Protein AF-0000000077413923 (afdb_homodimer)

pLDDT: mean 96.4, std 6.57, range [56.44, 99.0]

Foldseek 3Di:
DFDQLAAAEEEEEPCLDFLNVLLLVLSVVRHHQAYEYEYQPPVSQVVSQVVCCVVRHPLRYHYDHADLLDLVRLLVSLVVRCVSSVAHAEYELDFADQALQPLVSRLSNLAVSLVSSVVVCLCGAFVLNVHDEHEYEYEAAVLLVDAAQLRRSSSVSSVNRLVVQLVCLDPVNCVGGVYFGEYEHEAAEPPPCLVCQVRRGHPPDPCSSVSSSVVSVVFAYDYSNQSSVLVSCCNRPNHGSWYWYGGNSDHIGTDDDDDPVVPDDD/DFDQLAAAEEEEEPCLDFLNVLLLVLSVVRHHQAYEYEYQPPVSQVVSQVVCCVVRHPLRYHYDHADLLDLVRLLVSLVVRCVSSVAHAEYELDFADQALQPLVSRLSNLPVSLVSSVVVCLCGAFVLNVHDEHEYEYEAAVLLVDAAQLRRSSSVSSVNRLVVQLVCLDPVNCVGGVYFGEYEHEAAEPPPCLVCQVRRGHPPDPCSSVSSNVVSVVFAYDYSNQSSVLVSCCNRPNHGSWYWYGGNSDHIGTDDDDDPVVPDDD

Nearest PDB structures (foldseek):
  2gdz-assembly1_A-2  TM=9.216E-01  e=1.719E-27  Homo sapiens
  8cwl-assembly1_B  TM=9.380E-01  e=2.566E-26  Homo sapiens
  5ilo-assembly1_A  TM=9.110E-01  e=1.525E-24  Drosophila melanogaster
  8fd8-assembly1_A  TM=9.334E-01  e=1.130E-21  Homo sapiens
  8fd8-assembly1_B  TM=9.402E-01  e=1.177E-20  Homo sapiens

InterPro domains:
  IPR002347 Short-chain dehydrogenase/reductase SDR [PF00106] (8-198)
  IPR002347 Short-chain dehydrogenase/reductase SDR [PR00080] (86-97)
  IPR002347 Short-chain dehydrogenase/reductase SDR [PR00080] (134-142)
  IPR002347 Short-chain dehydrogenase/reductase SDR [PR00080] (154-173)
  IPR002347 Short-chain dehydrogenase/reductase SDR [PR00081] (9-26)
  IPR002347 Short-chain dehydrogenase/reductase SDR [PR00081] (86-97)
  IPR002347 Short-chain dehydrogenase/reductase SDR [PR00081] (128-144)
  IPR002347 Short-chain dehydrogenase/reductase SDR [PR00081] (154-173)
  IPR002347 Short-chain dehydrogenase/reductase SDR [PR00081] (177-194)
  IPR036291 NAD(P)-binding domain superfamily [SSF51735] (4-252)

Structure (mmCIF, N/CA/C/O backbone):
data_AF-0000000077413923-model_v1
#
loop_
_entity.id
_entity.type
_entity.pdbx_description
1 polymer 'Alcohol dehydrogenase'
#
loop_
_atom_site.group_PDB
_atom_site.id
_atom_site.type_symbol
_atom_site.label_atom_id
_atom_site.label_alt_id
_atom_site.label_comp_id
_atom_site.label_asym_id
_atom_site.label_entity_id
_atom_site.label_seq_id
_atom_site.pdbx_PDB_ins_code
_atom_site.Cartn_x
_atom_site.Cartn_y
_atom_site.Cartn_z
_atom_site.occupancy
_atom_site.B_iso_or_equiv
_atom_site.auth_seq_id
_atom_site.auth_comp_id
_atom_site.auth_asym_id
_atom_site.auth_atom_id
_atom_site.pdbx_PDB_model_num
ATOM 1 N N . MET A 1 1 ? 9.469 15.805 20.922 1 56.44 1 MET A N 1
ATOM 2 C CA . MET A 1 1 ? 9.133 17.219 21.078 1 56.44 1 MET A CA 1
ATOM 3 C C . MET A 1 1 ? 7.625 17.438 20.938 1 56.44 1 MET A C 1
ATOM 5 O O . MET A 1 1 ? 6.965 16.75 20.156 1 56.44 1 MET A O 1
ATOM 9 N N . VAL A 1 2 ? 7.105 18.219 21.891 1 77.25 2 VAL A N 1
ATOM 10 C CA . VAL A 1 2 ? 5.684 18.547 21.938 1 77.25 2 VAL A CA 1
ATOM 11 C C . VAL A 1 2 ? 5.367 19.609 20.875 1 77.25 2 VAL A C 1
ATOM 13 O O . VAL A 1 2 ? 6.016 20.656 20.828 1 77.25 2 VAL A O 1
ATOM 16 N N . PHE A 1 3 ? 4.504 19.25 19.828 1 94.75 3 PHE A N 1
ATOM 17 C CA . PHE A 1 3 ? 4.09 20.219 18.844 1 94.75 3 PHE A CA 1
ATOM 18 C C . PHE A 1 3 ? 3.17 21.266 19.453 1 94.75 3 PHE A C 1
ATOM 20 O O . PHE A 1 3 ? 2.152 20.938 20.062 1 94.75 3 PHE A O 1
ATOM 27 N N . GLU A 1 4 ? 3.549 22.5 19.391 1 96.44 4 GLU A N 1
ATOM 28 C CA . GLU A 1 4 ? 2.705 23.609 19.844 1 96.44 4 GLU A CA 1
ATOM 29 C C . GLU A 1 4 ? 1.852 24.141 18.688 1 96.44 4 GLU A C 1
ATOM 31 O O . GLU A 1 4 ? 2.381 24.641 17.703 1 96.44 4 GLU A O 1
ATOM 36 N N . ILE A 1 5 ? 0.573 24.172 18.875 1 98.44 5 ILE A N 1
ATOM 37 C CA . ILE A 1 5 ? -0.364 24.5 17.812 1 98.44 5 ILE A CA 1
ATOM 38 C C . ILE A 1 5 ? -0.447 26.016 17.641 1 98.44 5 ILE A C 1
ATOM 40 O O . ILE A 1 5 ? -0.5 26.531 16.531 1 98.44 5 ILE A O 1
ATOM 44 N N . ARG A 1 6 ? -0.45 26.781 18.781 1 98.06 6 ARG A N 1
ATOM 45 C CA . ARG A 1 6 ? -0.645 28.234 18.75 1 98.06 6 ARG A CA 1
ATOM 46 C C . ARG A 1 6 ? 0.399 28.906 17.875 1 98.06 6 ARG A C 1
ATOM 48 O O . ARG A 1 6 ? 1.6 28.688 18.047 1 98.06 6 ARG A O 1
ATOM 55 N N . GLY A 1 7 ? -0.115 29.609 16.953 1 97.75 7 GLY A N 1
ATOM 56 C CA . GLY A 1 7 ? 0.755 30.406 16.094 1 97.75 7 GLY A CA 1
ATOM 57 C C . GLY A 1 7 ? 1.34 29.625 14.938 1 97.75 7 GLY A C 1
ATOM 58 O O . GLY A 1 7 ? 2.109 30.172 14.141 1 97.75 7 GLY A O 1
ATOM 59 N N . LYS A 1 8 ? 0.995 28.375 14.758 1 98.5 8 LYS A N 1
ATOM 60 C CA . LYS A 1 8 ? 1.554 27.531 13.711 1 98.5 8 LYS A CA 1
ATOM 61 C C . LYS A 1 8 ? 0.696 27.578 12.453 1 98.5 8 LYS A C 1
ATOM 63 O O . LYS A 1 8 ? -0.423 28.094 12.477 1 98.5 8 LYS A O 1
ATOM 68 N N . HIS A 1 9 ? 1.224 27.109 11.352 1 98.75 9 HIS A N 1
ATOM 69 C CA . HIS A 1 9 ? 0.588 27.125 10.039 1 98.75 9 HIS A CA 1
ATOM 70 C C . HIS A 1 9 ? 0.457 25.719 9.469 1 98.75 9 HIS A C 1
ATOM 72 O O . HIS A 1 9 ? 1.39 24.906 9.562 1 98.75 9 HIS A O 1
ATOM 78 N N . ALA A 1 10 ? -0.719 25.469 8.875 1 98.94 10 ALA A N 1
ATOM 79 C CA . ALA A 1 10 ? -0.982 24.094 8.43 1 98.94 10 ALA A CA 1
ATOM 80 C C . ALA A 1 10 ? -1.443 24.078 6.977 1 98.94 10 ALA A C 1
ATOM 82 O O . ALA A 1 10 ? -1.935 25.078 6.457 1 98.94 10 ALA A O 1
ATOM 83 N N . LEU A 1 11 ? -1.191 22.984 6.332 1 98.94 11 LEU A N 1
ATOM 84 C CA . LEU A 1 11 ? -1.793 22.609 5.059 1 98.94 11 LEU A CA 1
ATOM 85 C C . LEU A 1 11 ? -2.508 21.266 5.184 1 98.94 11 LEU A C 1
ATOM 87 O O . LEU A 1 11 ? -1.931 20.281 5.668 1 98.94 11 LEU A O 1
ATOM 91 N N . ILE A 1 12 ? -3.77 21.219 4.816 1 98.94 12 ILE A N 1
ATOM 92 C CA . ILE A 1 12 ? -4.566 20 4.891 1 98.94 12 ILE A CA 1
ATOM 93 C C . ILE A 1 12 ? -5.148 19.672 3.52 1 98.94 12 ILE A C 1
ATOM 95 O O . ILE A 1 12 ? -5.863 20.5 2.936 1 98.94 12 ILE A O 1
ATOM 99 N N . THR A 1 13 ? -4.832 18.516 3.006 1 98.94 13 THR A N 1
ATOM 100 C CA . THR A 1 13 ? -5.477 18.062 1.779 1 98.94 13 THR A CA 1
ATOM 101 C C . THR A 1 13 ? -6.82 17.406 2.086 1 98.94 13 THR A C 1
ATOM 103 O O . THR A 1 13 ? -6.992 16.797 3.148 1 98.94 13 THR A O 1
ATOM 106 N N . GLY A 1 14 ? -7.742 17.484 1.108 1 98.56 14 GLY A N 1
ATOM 107 C CA . GLY A 1 14 ? -9.07 16.938 1.332 1 98.56 14 GLY A CA 1
ATOM 108 C C . GLY A 1 14 ? -9.82 17.625 2.461 1 98.56 14 GLY A C 1
ATOM 109 O O . GLY A 1 14 ? -10.484 16.969 3.264 1 98.56 14 GLY A O 1
ATOM 110 N N . ALA A 1 15 ? -9.758 18.938 2.551 1 98.44 15 ALA A N 1
ATOM 111 C CA . ALA A 1 15 ? -10.211 19.609 3.764 1 98.44 15 ALA A CA 1
ATOM 112 C C . ALA A 1 15 ? -11.461 20.438 3.494 1 98.44 15 ALA A C 1
ATOM 114 O O . ALA A 1 15 ? -11.805 21.328 4.281 1 98.44 15 ALA A O 1
ATOM 115 N N . ALA A 1 16 ? -12.125 20.219 2.338 1 97.88 16 ALA A N 1
ATOM 116 C CA . ALA A 1 16 ? -13.336 20.969 2.021 1 97.88 16 ALA A CA 1
ATOM 117 C C . ALA A 1 16 ? -14.523 20.453 2.83 1 97.88 16 ALA A C 1
ATOM 119 O O . ALA A 1 16 ? -15.531 21.156 2.979 1 97.88 16 ALA A O 1
ATOM 120 N N . ALA A 1 17 ? -14.453 19.234 3.309 1 94.44 17 ALA A N 1
ATOM 121 C CA . ALA A 1 17 ? -15.547 18.625 4.062 1 94.44 17 ALA A CA 1
ATOM 122 C C . ALA A 1 17 ? -15.023 17.5 4.961 1 94.44 17 ALA A C 1
ATOM 124 O O . ALA A 1 17 ? -13.82 17.281 5.059 1 94.44 17 ALA A O 1
ATOM 125 N N . GLY A 1 18 ? -15.93 16.922 5.695 1 95 18 GLY A N 1
ATOM 126 C CA . GLY A 1 18 ? -15.648 15.695 6.418 1 95 18 GLY A CA 1
ATOM 127 C C . GLY A 1 18 ? -14.578 15.859 7.48 1 95 18 GLY A C 1
ATOM 128 O O . GLY A 1 18 ? -14.547 16.875 8.188 1 95 18 GLY A O 1
ATOM 129 N N . ILE A 1 19 ? -13.781 14.828 7.609 1 97.69 19 ILE A N 1
ATOM 130 C CA . ILE A 1 19 ? -12.75 14.773 8.641 1 97.69 19 ILE A CA 1
ATOM 131 C C . ILE A 1 19 ? -11.734 15.898 8.414 1 97.69 19 ILE A C 1
ATOM 133 O O . ILE A 1 19 ? -11.289 16.531 9.375 1 97.69 19 ILE A O 1
ATOM 137 N N . GLY A 1 20 ? -11.406 16.203 7.133 1 98.25 20 GLY A N 1
ATOM 138 C CA . GLY A 1 20 ? -10.445 17.25 6.816 1 98.25 20 GLY A CA 1
ATOM 139 C C . GLY A 1 20 ? -10.883 18.625 7.297 1 98.25 20 GLY A C 1
ATOM 140 O O . GLY A 1 20 ? -10.086 19.359 7.891 1 98.25 20 GLY A O 1
ATOM 141 N N . LEU A 1 21 ? -12.094 18.906 7.016 1 98.44 21 LEU A N 1
ATOM 142 C CA . LEU A 1 21 ? -12.609 20.188 7.488 1 98.44 21 LEU A CA 1
ATOM 143 C C . LEU A 1 21 ? -12.664 20.234 9.008 1 98.44 21 LEU A C 1
ATOM 145 O O . LEU A 1 21 ? -12.344 21.25 9.62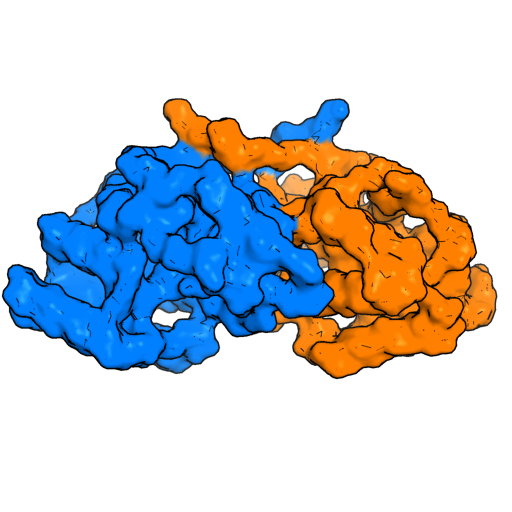5 1 98.44 21 LEU A O 1
ATOM 149 N N . ALA A 1 22 ? -13.039 19.141 9.625 1 98.56 22 ALA A N 1
ATOM 150 C CA . ALA A 1 22 ? -13.078 19.062 11.078 1 98.56 22 ALA A CA 1
ATOM 151 C C . ALA A 1 22 ? -11.688 19.281 11.68 1 98.56 22 ALA A C 1
ATOM 153 O O . ALA A 1 22 ? -11.555 19.891 12.742 1 98.56 22 ALA A O 1
ATOM 154 N N . TYR A 1 23 ? -10.617 18.766 10.984 1 98.88 23 TYR A N 1
ATOM 155 C CA . TYR A 1 23 ? -9.25 19.031 11.422 1 98.88 23 TYR A CA 1
ATOM 156 C C . TYR A 1 23 ? -8.961 20.516 11.43 1 98.88 23 TYR A C 1
ATOM 158 O O . TYR A 1 23 ? -8.438 21.047 12.414 1 98.88 23 TYR A O 1
ATOM 166 N N . ALA A 1 24 ? -9.328 21.188 10.352 1 98.88 24 ALA A N 1
ATOM 167 C CA . ALA A 1 24 ? -9.07 22.625 10.25 1 98.88 24 ALA A CA 1
ATOM 168 C C . ALA A 1 24 ? -9.758 23.391 11.367 1 98.88 24 ALA A C 1
ATOM 170 O O . ALA A 1 24 ? -9.141 24.219 12.031 1 98.88 24 ALA A O 1
ATOM 171 N N . VAL A 1 25 ? -10.992 23.062 11.602 1 98.81 25 VAL A N 1
ATOM 172 C CA . VAL A 1 25 ? -11.781 23.734 12.625 1 98.81 25 VAL A CA 1
ATOM 173 C C . VAL A 1 25 ? -11.156 23.516 13.992 1 98.81 25 VAL A C 1
ATOM 175 O O . VAL A 1 25 ? -10.945 24.469 14.75 1 98.81 25 VAL A O 1
ATOM 178 N N . GLU A 1 26 ? -10.836 22.25 14.297 1 98.81 26 GLU A N 1
ATOM 179 C CA . GLU A 1 26 ? -10.312 21.922 15.617 1 98.81 26 GLU A CA 1
ATOM 180 C C . GLU A 1 26 ? -8.953 22.578 15.859 1 98.81 26 GLU A C 1
ATOM 182 O O . GLU A 1 26 ? -8.664 23.031 16.969 1 98.81 26 GLU A O 1
ATOM 187 N N . LEU A 1 27 ? -8.125 22.594 14.82 1 98.88 27 LEU A N 1
ATOM 188 C CA . LEU A 1 27 ? -6.824 23.25 14.93 1 98.88 27 LEU A CA 1
ATOM 189 C C . LEU A 1 27 ? -6.984 24.75 15.18 1 98.88 27 LEU A C 1
ATOM 191 O O . LEU A 1 27 ? -6.262 25.312 16 1 98.88 27 LEU A O 1
ATOM 195 N N . MET A 1 28 ? -7.898 25.422 14.531 1 98.56 28 MET A N 1
ATOM 196 C CA . MET A 1 28 ? -8.141 26.844 14.727 1 98.56 28 MET A CA 1
ATOM 197 C C . MET A 1 28 ? -8.641 27.125 16.141 1 98.56 28 MET A C 1
ATOM 199 O O . MET A 1 28 ? -8.219 28.094 16.766 1 98.56 28 MET A O 1
ATOM 203 N N . LYS A 1 29 ? -9.492 26.234 16.609 1 98.38 29 LYS A N 1
ATOM 204 C CA . LYS A 1 29 ? -9.969 26.344 17.984 1 98.38 29 LYS A CA 1
ATOM 205 C C . LYS A 1 29 ? -8.805 26.328 18.969 1 98.38 29 LYS A C 1
ATOM 207 O O . LYS A 1 29 ? -8.891 26.922 20.047 1 98.38 29 LYS A O 1
ATOM 212 N N . ASN A 1 30 ? -7.77 25.656 18.594 1 98.19 30 ASN A N 1
ATOM 213 C CA . ASN A 1 30 ? -6.629 25.469 19.484 1 98.19 30 ASN A CA 1
ATOM 214 C C . ASN A 1 30 ? -5.508 26.469 19.172 1 98.19 30 ASN A C 1
ATOM 216 O O . ASN A 1 30 ? -4.367 26.266 19.594 1 98.19 30 ASN A O 1
ATOM 220 N N . GLY A 1 31 ? -5.766 27.469 18.344 1 98.06 31 GLY A N 1
ATOM 221 C CA . GLY A 1 31 ? -4.859 28.594 18.234 1 98.06 31 GLY A CA 1
ATOM 222 C C . GLY A 1 31 ? -4.023 28.562 16.953 1 98.06 31 GLY A C 1
ATOM 223 O O . GLY A 1 31 ? -3.057 29.312 16.828 1 98.06 31 GLY A O 1
ATOM 224 N N . LEU A 1 32 ? -4.305 27.672 16 1 98.69 32 LEU A N 1
ATOM 225 C CA . LEU A 1 32 ? -3.602 27.688 14.719 1 98.69 32 LEU A CA 1
ATOM 226 C C . LEU A 1 32 ? -3.631 29.078 14.102 1 98.69 32 LEU A C 1
ATOM 228 O O . LEU A 1 32 ? -4.664 29.75 14.125 1 98.69 32 LEU A O 1
ATOM 232 N N . ALA A 1 33 ? -2.508 29.5 13.578 1 98.56 33 ALA A N 1
ATOM 233 C CA . ALA A 1 33 ? -2.404 30.844 13.023 1 98.56 33 ALA A CA 1
ATOM 234 C C . ALA A 1 33 ? -3.121 30.938 11.672 1 98.56 33 ALA A C 1
ATOM 236 O O . ALA A 1 33 ? -3.803 31.938 11.398 1 98.56 33 ALA A O 1
ATOM 237 N N . ALA A 1 34 ? -2.893 29.891 10.852 1 98.69 34 ALA A N 1
ATOM 238 C CA . ALA A 1 34 ? -3.529 29.891 9.539 1 98.69 34 ALA A CA 1
ATOM 239 C C . ALA A 1 34 ? -3.477 28.5 8.906 1 98.69 34 ALA A C 1
ATOM 241 O O . ALA A 1 34 ? -2.668 27.656 9.305 1 98.69 34 ALA A O 1
ATOM 242 N N . VAL A 1 35 ? -4.359 28.328 7.914 1 98.88 35 VAL A N 1
ATOM 243 C CA . VAL A 1 35 ? -4.441 27.016 7.285 1 98.88 35 VAL A CA 1
ATOM 244 C C . VAL A 1 35 ? -4.734 27.172 5.793 1 98.88 35 VAL A C 1
ATOM 246 O O . VAL A 1 35 ? -5.504 28.047 5.395 1 98.88 35 VAL A O 1
ATOM 249 N N . VAL A 1 36 ? -4.031 26.375 4.973 1 98.94 36 VAL A N 1
ATOM 250 C CA . VAL A 1 36 ? -4.398 26.188 3.574 1 98.94 36 VAL A CA 1
ATOM 251 C C . VAL A 1 36 ? -5.277 24.953 3.428 1 98.94 36 VAL A C 1
ATOM 253 O O . VAL A 1 36 ? -4.879 23.859 3.82 1 98.94 36 VAL A O 1
ATOM 256 N N . ILE A 1 37 ? -6.465 25.188 2.891 1 98.81 37 ILE A N 1
ATOM 257 C CA . ILE A 1 37 ? -7.41 24.141 2.525 1 98.81 37 ILE A CA 1
ATOM 258 C C . ILE A 1 37 ? -7.191 23.734 1.071 1 98.81 37 ILE A C 1
ATOM 260 O O . ILE A 1 37 ? -7.52 24.484 0.152 1 98.81 37 ILE A O 1
ATOM 264 N N . ALA A 1 38 ? -6.621 22.547 0.847 1 98.94 38 ALA A N 1
ATOM 265 C CA . ALA A 1 38 ? -6.398 22.016 -0.493 1 98.94 38 ALA A CA 1
ATOM 266 C C . ALA A 1 38 ? -7.383 20.891 -0.805 1 98.94 38 ALA A C 1
ATOM 268 O O . ALA A 1 38 ? -7.438 19.891 -0.088 1 98.94 38 ALA A O 1
ATOM 269 N N . ASP A 1 39 ? -8.164 21.078 -1.813 1 98.81 39 ASP A N 1
ATOM 270 C CA . ASP A 1 39 ? -9.203 20.109 -2.154 1 98.81 39 ASP A CA 1
ATOM 271 C C . ASP A 1 39 ? -9.609 20.234 -3.621 1 98.81 39 ASP A C 1
ATOM 273 O O . ASP A 1 39 ? -9.469 21.297 -4.223 1 98.81 39 ASP A O 1
ATOM 277 N N . ILE A 1 40 ? -10.102 19.172 -4.145 1 98.75 40 ILE A N 1
ATOM 278 C CA . ILE A 1 40 ? -10.523 19.188 -5.543 1 98.75 40 ILE A CA 1
ATOM 279 C C . ILE A 1 40 ? -11.883 19.875 -5.664 1 98.75 40 ILE A C 1
ATOM 281 O O . ILE A 1 40 ? -12.234 20.391 -6.73 1 98.75 40 ILE A O 1
ATOM 285 N N . ASP A 1 41 ? -12.672 19.875 -4.59 1 98.44 41 ASP A N 1
ATOM 286 C CA . ASP A 1 41 ? -14 20.484 -4.57 1 98.44 41 ASP A CA 1
ATOM 287 C C . ASP A 1 41 ? -13.914 22 -4.391 1 98.44 41 ASP A C 1
ATOM 289 O O . ASP A 1 41 ? -13.906 22.484 -3.262 1 98.44 41 ASP A O 1
ATOM 293 N N . ALA A 1 42 ? -14 22.672 -5.469 1 98.5 42 ALA A N 1
ATOM 294 C CA . ALA A 1 42 ? -13.773 24.125 -5.453 1 98.5 42 ALA A CA 1
ATOM 295 C C . ALA A 1 42 ? -14.867 24.844 -4.676 1 98.5 42 ALA A C 1
ATOM 297 O O . ALA A 1 42 ? -14.594 25.766 -3.9 1 98.5 42 ALA A O 1
ATOM 298 N N . LYS A 1 43 ? -16.062 24.422 -4.867 1 98.56 43 LYS A N 1
ATOM 299 C CA . LYS A 1 43 ? -17.188 25.094 -4.227 1 98.56 43 LYS A CA 1
ATOM 300 C C . LYS A 1 43 ? -17.125 24.938 -2.709 1 98.56 43 LYS A C 1
ATOM 302 O O . LYS A 1 43 ? -17.078 25.922 -1.977 1 98.56 43 LYS A O 1
ATOM 307 N N . ASN A 1 44 ? -17.062 23.703 -2.262 1 98.5 44 ASN A N 1
ATOM 308 C CA . ASN A 1 44 ? -17.062 23.453 -0.825 1 98.5 44 ASN A CA 1
ATOM 309 C C . ASN A 1 44 ? -15.781 23.953 -0.168 1 98.5 44 ASN A C 1
ATOM 311 O O . ASN A 1 44 ? -15.797 24.391 0.984 1 98.5 44 ASN A O 1
ATOM 315 N N . GLY A 1 45 ? -14.688 23.906 -0.918 1 98.69 45 GLY A N 1
ATOM 316 C CA . GLY A 1 45 ? -13.438 24.422 -0.395 1 98.69 45 GLY A CA 1
ATOM 317 C C . GLY A 1 45 ? -13.469 25.922 -0.141 1 98.69 45 GLY A C 1
ATOM 318 O O . GLY A 1 45 ? -13.047 26.391 0.919 1 98.69 45 GLY A O 1
ATOM 319 N N . ALA A 1 46 ? -13.969 26.656 -1.081 1 98.62 46 ALA A N 1
ATOM 320 C CA . ALA A 1 46 ? -14.094 28.109 -0.924 1 98.62 46 ALA A CA 1
ATOM 321 C C . ALA A 1 46 ? -15.047 28.453 0.219 1 98.62 46 ALA A C 1
ATOM 323 O O . ALA A 1 46 ? -14.781 29.375 0.991 1 98.62 46 ALA A O 1
ATOM 324 N N . GLU A 1 47 ? -16.125 27.703 0.291 1 98.69 47 GLU A N 1
ATOM 325 C CA . GLU A 1 47 ? -17.078 27.922 1.368 1 98.69 47 GLU A CA 1
ATOM 326 C C . GLU A 1 47 ? -16.453 27.625 2.73 1 98.69 47 GLU A C 1
ATOM 328 O O . GLU A 1 47 ? -16.719 28.328 3.703 1 98.69 47 GLU A O 1
ATOM 333 N N . ALA A 1 48 ? -15.656 26.578 2.814 1 98.69 48 ALA A N 1
ATOM 334 C CA . ALA A 1 48 ? -14.969 26.219 4.055 1 98.69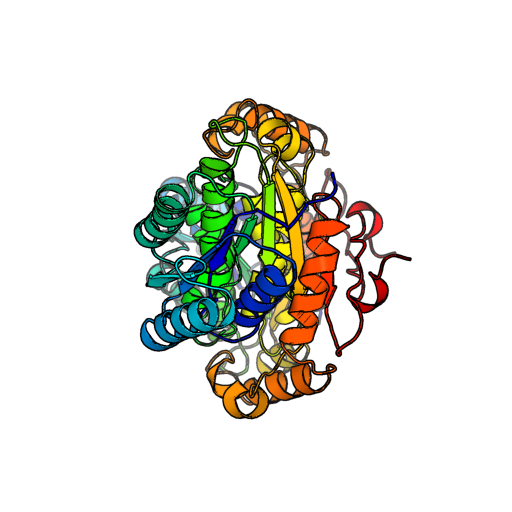 48 ALA A CA 1
ATOM 335 C C . ALA A 1 48 ? -14.031 27.344 4.492 1 98.69 48 ALA A C 1
ATOM 337 O O . ALA A 1 48 ? -14.031 27.75 5.66 1 98.69 48 ALA A O 1
ATOM 338 N N . ALA A 1 49 ? -13.234 27.859 3.564 1 98.75 49 ALA A N 1
ATOM 339 C CA . ALA A 1 49 ? -12.32 28.953 3.883 1 98.75 49 ALA A CA 1
ATOM 340 C C . ALA A 1 49 ? -13.078 30.188 4.355 1 98.75 49 ALA A C 1
ATOM 342 O O . ALA A 1 49 ? -12.68 30.828 5.328 1 98.75 49 ALA A O 1
ATOM 343 N N . THR A 1 50 ? -14.164 30.5 3.658 1 98.62 50 THR A N 1
ATOM 344 C CA . THR A 1 50 ? -14.984 31.641 4.023 1 98.62 50 THR A CA 1
ATOM 345 C C . THR A 1 50 ? -15.539 31.484 5.438 1 98.62 50 THR A C 1
ATOM 347 O O . THR A 1 50 ? -15.484 32.406 6.242 1 98.62 50 THR A O 1
ATOM 350 N N . MET A 1 51 ? -16.047 30.312 5.691 1 98.56 51 MET A N 1
ATOM 351 C CA . MET A 1 51 ? -16.609 30.031 7.008 1 98.56 51 MET A CA 1
ATOM 352 C C . MET A 1 51 ? -15.555 30.188 8.094 1 98.56 51 MET A C 1
ATOM 354 O O . MET A 1 51 ? -15.805 30.812 9.125 1 98.56 51 MET A O 1
ATOM 358 N N . LEU A 1 52 ? -14.375 29.656 7.91 1 98.75 52 LEU A N 1
ATOM 359 C CA . LEU A 1 52 ? -13.297 29.75 8.891 1 98.75 52 LEU A CA 1
ATOM 360 C C . LEU A 1 52 ? -12.859 31.203 9.086 1 98.75 52 LEU A C 1
ATOM 362 O O . LEU A 1 52 ? -12.617 31.625 10.219 1 98.75 52 LEU A O 1
ATOM 366 N N . ASN A 1 53 ? -12.766 31.938 8.016 1 98.69 53 ASN A N 1
ATOM 367 C CA . ASN A 1 53 ? -12.359 33.344 8.102 1 98.69 53 ASN A CA 1
ATOM 368 C C . ASN A 1 53 ? -13.414 34.188 8.82 1 98.69 53 ASN A C 1
ATOM 370 O O . ASN A 1 53 ? -13.07 35.156 9.523 1 98.69 53 ASN A O 1
ATOM 374 N N . LYS A 1 54 ? -14.672 33.875 8.602 1 98.44 54 LYS A N 1
ATOM 375 C CA . LYS A 1 54 ? -15.742 34.562 9.312 1 98.44 54 LYS A CA 1
ATOM 376 C C . LYS A 1 54 ? -15.68 34.281 10.812 1 98.44 54 LYS A C 1
ATOM 378 O O . LYS A 1 54 ? -15.922 35.188 11.617 1 98.44 54 LYS A O 1
ATOM 383 N N . THR A 1 55 ? -15.312 33.125 11.141 1 98.31 55 THR A N 1
ATOM 384 C CA . THR A 1 55 ? -15.352 32.656 12.531 1 98.31 55 THR A CA 1
ATOM 385 C C . THR A 1 55 ? -14.094 33.094 13.273 1 98.31 55 THR A C 1
ATOM 387 O O . THR A 1 55 ? -14.156 33.5 14.438 1 98.31 55 THR A O 1
ATOM 390 N N . TYR A 1 56 ? -12.953 33.031 12.594 1 97.69 56 TYR A N 1
ATOM 391 C CA . TYR A 1 56 ? -11.703 33.156 13.336 1 97.69 56 TYR A CA 1
ATOM 392 C C . TYR A 1 56 ? -10.93 34.406 12.906 1 97.69 56 TYR A C 1
ATOM 394 O O . TYR A 1 56 ? -9.875 34.688 13.469 1 97.69 56 TYR A O 1
ATOM 402 N N . GLY A 1 57 ? -11.406 35.125 11.906 1 96.44 57 GLY A N 1
ATOM 403 C CA . GLY A 1 57 ? -10.758 36.312 11.406 1 96.44 57 GLY A CA 1
ATOM 404 C C . GLY A 1 57 ? -10.273 36.188 9.977 1 96.44 57 GLY A C 1
ATOM 405 O O . GLY A 1 57 ? -10.039 35.062 9.5 1 96.44 57 GLY A O 1
ATOM 406 N N . ALA A 1 58 ? -10.031 37.281 9.375 1 96.06 58 ALA A N 1
ATOM 407 C CA . ALA A 1 58 ? -9.609 37.312 7.977 1 96.06 58 ALA A CA 1
ATOM 408 C C . ALA A 1 58 ? -8.195 36.75 7.82 1 96.06 58 ALA A C 1
ATOM 410 O O . ALA A 1 58 ? -7.383 36.812 8.742 1 96.06 58 ALA A O 1
ATOM 411 N N . ASN A 1 59 ? -7.957 36.125 6.688 1 95.38 59 ASN A N 1
ATOM 412 C CA . ASN A 1 59 ? -6.648 35.656 6.273 1 95.38 59 ASN A CA 1
ATOM 413 C C . ASN A 1 59 ? -6.176 34.5 7.164 1 95.38 59 ASN A C 1
ATOM 415 O O . ASN A 1 59 ? -4.977 34.344 7.395 1 95.38 59 ASN A O 1
ATOM 419 N N . LYS A 1 60 ? -7.102 33.781 7.789 1 97.12 60 LYS A N 1
ATOM 420 C CA . LYS A 1 60 ? -6.793 32.625 8.609 1 97.12 60 LYS A CA 1
ATOM 421 C C . LYS A 1 60 ? -6.855 31.328 7.781 1 97.12 60 LYS A C 1
ATOM 423 O O . LYS A 1 60 ? -6.203 30.344 8.117 1 97.12 60 LYS A O 1
ATOM 428 N N . ALA A 1 61 ? -7.699 31.359 6.762 1 98.75 61 ALA A N 1
ATOM 429 C CA . ALA A 1 61 ? -7.879 30.188 5.922 1 98.75 61 ALA A CA 1
ATOM 430 C C . ALA A 1 61 ? -7.844 30.547 4.441 1 98.75 61 ALA A C 1
ATOM 432 O O . ALA A 1 61 ? -8.469 31.531 4.023 1 98.75 61 ALA A O 1
ATOM 433 N N . PHE A 1 62 ? -7.07 29.812 3.662 1 98.81 62 PHE A N 1
ATOM 434 C CA . PHE A 1 62 ? -6.949 30 2.221 1 98.81 62 PHE A CA 1
ATOM 435 C C . PHE A 1 62 ? -7.301 28.703 1.486 1 98.81 62 PHE A C 1
ATOM 437 O O . PHE A 1 62 ? -6.871 27.625 1.884 1 98.81 62 PHE A O 1
ATOM 444 N N . PHE A 1 63 ? -8.102 28.844 0.485 1 98.81 63 PHE A N 1
ATOM 445 C CA . PHE A 1 63 ? -8.453 27.688 -0.323 1 98.81 63 PHE A CA 1
ATOM 446 C C . PHE A 1 63 ? -7.656 27.672 -1.622 1 98.81 63 PHE A C 1
ATOM 448 O O . PHE A 1 63 ? -7.43 28.719 -2.229 1 98.81 63 PHE A O 1
ATOM 455 N N . ILE A 1 64 ? -7.27 26.5 -2.047 1 98.94 64 ILE A N 1
ATOM 456 C CA . ILE A 1 64 ? -6.711 26.281 -3.377 1 98.94 64 ILE A CA 1
ATOM 457 C C . ILE A 1 64 ? -7.23 24.969 -3.947 1 98.94 64 ILE A C 1
ATOM 459 O O . ILE A 1 64 ? -7.195 23.938 -3.271 1 98.94 64 ILE A O 1
ATOM 463 N N . LYS A 1 65 ? -7.789 25.016 -5.137 1 98.88 65 LYS A N 1
ATOM 464 C CA . LYS A 1 65 ? -8.211 23.781 -5.801 1 98.88 65 LYS A CA 1
ATOM 465 C C . LYS A 1 65 ? -7.016 22.875 -6.082 1 98.88 65 LYS A C 1
ATOM 467 O O . LYS A 1 65 ? -6.047 23.281 -6.719 1 98.88 65 LYS A O 1
ATOM 472 N N . THR A 1 66 ? -7.121 21.656 -5.598 1 98.94 66 THR A N 1
ATOM 473 C CA . THR A 1 66 ? -5.988 20.734 -5.711 1 98.94 66 THR A CA 1
ATOM 474 C C . THR A 1 66 ? -6.469 19.328 -6.02 1 98.94 66 THR A C 1
ATOM 476 O O . THR A 1 66 ? -7.168 18.703 -5.207 1 98.94 66 THR A O 1
ATOM 479 N N . ASP A 1 67 ? -6.176 18.875 -7.18 1 98.94 67 ASP A N 1
ATOM 480 C CA . ASP A 1 67 ? -6.168 17.438 -7.445 1 98.94 67 ASP A CA 1
ATOM 481 C C . ASP A 1 67 ? -4.867 16.797 -6.965 1 98.94 67 ASP A C 1
ATOM 483 O O . ASP A 1 67 ? -3.818 16.969 -7.594 1 98.94 67 ASP A O 1
ATOM 487 N N . VAL A 1 68 ? -4.969 16.031 -5.914 1 98.88 68 VAL A N 1
ATOM 488 C CA . VAL A 1 68 ? -3.762 15.57 -5.234 1 98.88 68 VAL A CA 1
ATOM 489 C C . VAL A 1 68 ? -3.029 14.555 -6.113 1 98.88 68 VAL A C 1
ATOM 491 O O . VAL A 1 68 ? -1.879 14.203 -5.836 1 98.88 68 VAL A O 1
ATOM 494 N N . THR A 1 69 ? -3.678 14.062 -7.219 1 98.69 69 THR A N 1
ATOM 495 C CA . THR A 1 69 ? -3.006 13.141 -8.125 1 98.69 69 THR A CA 1
ATOM 496 C C . THR A 1 69 ? -2.143 13.906 -9.125 1 98.69 69 THR A C 1
ATOM 498 O O . THR A 1 69 ? -1.437 13.297 -9.938 1 98.69 69 THR A O 1
ATOM 501 N N . LYS A 1 70 ? -2.234 15.203 -9.094 1 98.81 70 LYS A N 1
ATOM 502 C CA . LYS A 1 70 ? -1.443 16.047 -9.984 1 98.81 70 LYS A CA 1
ATOM 503 C C . LYS A 1 70 ? -0.304 16.734 -9.227 1 98.81 70 LYS A C 1
ATOM 505 O O . LYS A 1 70 ? -0.54 17.625 -8.422 1 98.81 70 LYS A O 1
ATOM 510 N N . ALA A 1 71 ? 0.873 16.406 -9.594 1 98.31 71 ALA A N 1
ATOM 511 C CA . ALA A 1 71 ? 2.068 16.859 -8.891 1 98.31 71 ALA A CA 1
ATOM 512 C C . ALA A 1 71 ? 2.145 18.391 -8.867 1 98.31 71 ALA A C 1
ATOM 514 O O . ALA A 1 71 ? 2.473 18.984 -7.836 1 98.31 71 ALA A O 1
ATOM 515 N N . GLU A 1 72 ? 1.854 18.984 -9.93 1 98.5 72 GLU A N 1
ATOM 516 C CA . GLU A 1 72 ? 1.973 20.438 -10.031 1 98.5 72 GLU A CA 1
ATOM 517 C C . GLU A 1 72 ? 0.97 21.141 -9.117 1 98.5 72 GLU A C 1
ATOM 519 O O . GLU A 1 72 ? 1.265 22.203 -8.562 1 98.5 72 GLU A O 1
ATOM 524 N N . GLN A 1 73 ? -0.21 20.547 -8.984 1 98.88 73 GLN A N 1
ATOM 525 C CA . GLN A 1 73 ? -1.219 21.156 -8.125 1 98.88 73 GLN A CA 1
ATOM 526 C C . GLN A 1 73 ? -0.854 20.984 -6.648 1 98.88 73 GLN A C 1
ATOM 528 O O . GLN A 1 73 ? -1.095 21.875 -5.836 1 98.88 73 GLN A O 1
ATOM 533 N N . MET A 1 74 ? -0.246 19.875 -6.32 1 98.81 74 MET A N 1
ATOM 534 C CA . MET A 1 74 ? 0.264 19.688 -4.965 1 98.81 74 MET A CA 1
ATOM 535 C C . MET A 1 74 ? 1.362 20.703 -4.652 1 98.81 74 MET A C 1
ATOM 537 O O . MET A 1 74 ? 1.35 21.328 -3.59 1 98.81 74 MET A O 1
ATOM 541 N N . ASP A 1 75 ? 2.248 20.812 -5.574 1 98.62 75 ASP A N 1
ATOM 542 C CA . ASP A 1 75 ? 3.33 21.766 -5.379 1 98.62 75 ASP A CA 1
ATOM 543 C C . ASP A 1 75 ? 2.779 23.188 -5.188 1 98.62 75 ASP A C 1
ATOM 545 O O . ASP A 1 75 ? 3.271 23.938 -4.344 1 98.62 75 ASP A O 1
ATOM 549 N N . ALA A 1 76 ? 1.781 23.547 -5.938 1 98.88 76 ALA A N 1
ATOM 550 C CA . ALA A 1 76 ? 1.172 24.859 -5.852 1 98.88 76 ALA A CA 1
ATOM 551 C C . ALA A 1 76 ? 0.543 25.094 -4.477 1 98.88 76 ALA A C 1
ATOM 553 O O . ALA A 1 76 ? 0.585 26.203 -3.943 1 98.88 76 ALA A O 1
ATOM 554 N N . ALA A 1 77 ? -0.041 24.078 -3.91 1 98.88 77 ALA A N 1
ATOM 555 C CA . ALA A 1 77 ? -0.647 24.188 -2.586 1 98.88 77 ALA A CA 1
ATOM 556 C C . ALA A 1 77 ? 0.409 24.484 -1.523 1 98.88 77 ALA A C 1
ATOM 558 O O . ALA A 1 77 ? 0.203 25.328 -0.651 1 98.88 77 ALA A O 1
ATOM 559 N N . PHE A 1 78 ? 1.511 23.812 -1.604 1 98.81 78 PHE A N 1
ATOM 560 C CA . PHE A 1 78 ? 2.596 24.047 -0.657 1 98.81 78 PHE A CA 1
ATOM 561 C C . PHE A 1 78 ? 3.207 25.422 -0.855 1 98.81 78 PHE A C 1
ATOM 563 O O . PHE A 1 78 ? 3.49 26.125 0.116 1 98.81 78 PHE A O 1
ATOM 570 N N . ALA A 1 79 ? 3.385 25.766 -2.113 1 98.5 79 ALA A N 1
ATOM 571 C CA . ALA A 1 79 ? 3.93 27.078 -2.428 1 98.5 79 ALA A CA 1
ATOM 572 C C . ALA A 1 79 ? 3.02 28.188 -1.907 1 98.5 79 ALA A C 1
ATOM 574 O O . ALA A 1 79 ? 3.498 29.219 -1.416 1 98.5 79 ALA A O 1
ATOM 575 N N . LEU A 1 80 ? 1.752 27.969 -2.039 1 98.56 80 LEU A N 1
ATOM 576 C CA . LEU A 1 80 ? 0.8 28.953 -1.526 1 98.56 80 LEU A CA 1
ATOM 577 C C . LEU A 1 80 ? 0.958 29.125 -0.02 1 98.56 80 LEU A C 1
ATOM 579 O O . LEU A 1 80 ? 0.926 30.25 0.485 1 98.56 80 LEU A O 1
ATOM 583 N N . ALA A 1 81 ? 1.079 28.031 0.712 1 97.88 81 ALA A N 1
ATOM 584 C CA . ALA A 1 81 ? 1.246 28.094 2.162 1 97.88 81 ALA A CA 1
ATOM 585 C C . ALA A 1 81 ? 2.471 28.922 2.539 1 97.88 81 ALA A C 1
ATOM 587 O O . ALA A 1 81 ? 2.391 29.812 3.4 1 97.88 81 ALA A O 1
ATOM 588 N N . VAL A 1 82 ? 3.547 28.688 1.874 1 96.5 82 VAL A N 1
ATOM 589 C CA . VAL A 1 82 ? 4.785 29.391 2.188 1 96.5 82 VAL A CA 1
ATOM 590 C C . VAL A 1 82 ? 4.66 30.859 1.788 1 96.5 82 VAL A C 1
ATOM 592 O O . VAL A 1 82 ? 5.137 31.75 2.5 1 96.5 82 VAL A O 1
ATOM 595 N N . SER A 1 83 ? 4.043 31.094 0.658 1 97.19 83 SER A N 1
ATOM 596 C CA . SER A 1 83 ? 3.871 32.469 0.194 1 97.19 83 SER A CA 1
ATOM 597 C C . SER A 1 83 ? 3.012 33.25 1.16 1 97.19 83 SER A C 1
ATOM 599 O O . SER A 1 83 ? 3.293 34.438 1.423 1 97.19 83 SER A O 1
ATOM 601 N N . LYS A 1 84 ? 2.016 32.656 1.726 1 96.69 84 LYS A N 1
ATOM 602 C CA . LYS A 1 84 ? 1.057 33.344 2.576 1 96.69 84 LYS A CA 1
ATOM 603 C C . LYS A 1 84 ? 1.567 33.438 4.012 1 96.69 84 LYS A C 1
ATOM 605 O O . LYS A 1 84 ? 1.358 34.469 4.68 1 96.69 84 LYS A O 1
ATOM 610 N N . PHE A 1 85 ? 2.209 32.344 4.434 1 95.5 85 PHE A N 1
ATOM 611 C CA . PHE A 1 85 ? 2.498 32.25 5.859 1 95.5 85 PHE A CA 1
ATOM 612 C C . PHE A 1 85 ? 3.969 32.531 6.133 1 95.5 85 PHE A C 1
ATOM 614 O O . PHE A 1 85 ? 4.355 32.781 7.281 1 95.5 85 PHE A O 1
ATOM 621 N N . GLY A 1 86 ? 4.809 32.438 5.129 1 95.06 86 GLY A N 1
ATOM 622 C CA . GLY A 1 86 ? 6.25 32.531 5.293 1 95.06 86 GLY A CA 1
ATOM 623 C C . GLY A 1 86 ? 6.875 31.203 5.723 1 95.06 86 GLY A C 1
ATOM 624 O O . GLY A 1 86 ? 8.078 31.016 5.574 1 95.06 86 GLY A O 1
ATOM 625 N N . LYS A 1 87 ? 6.035 30.422 6.324 1 96 87 LYS A N 1
ATOM 626 C CA . LYS A 1 87 ? 6.496 29.109 6.789 1 96 87 LYS A CA 1
ATOM 627 C C . LYS A 1 87 ? 5.344 28.109 6.855 1 96 87 LYS A C 1
ATOM 629 O O . LYS A 1 87 ? 4.176 28.5 6.762 1 96 87 LYS A O 1
ATOM 634 N N . LEU A 1 88 ? 5.688 26.844 6.965 1 98.31 88 LEU A N 1
ATOM 635 C CA . LEU A 1 88 ? 4.758 25.734 7.168 1 98.31 88 LEU A CA 1
ATOM 636 C C . LEU A 1 88 ? 5.227 24.844 8.305 1 98.31 88 LEU A C 1
ATOM 638 O O . LEU A 1 88 ? 6.418 24.531 8.406 1 98.31 88 LEU A O 1
ATOM 642 N N . ASP A 1 89 ? 4.258 24.406 9.156 1 98.62 89 ASP A N 1
ATOM 643 C CA . ASP A 1 89 ? 4.648 23.688 10.367 1 98.62 89 ASP A CA 1
ATOM 644 C C . ASP A 1 89 ? 3.986 22.312 10.43 1 98.62 89 ASP A C 1
ATOM 646 O O . ASP A 1 89 ? 4.48 21.406 11.102 1 98.62 89 ASP A O 1
ATOM 650 N N . LEU A 1 90 ? 2.822 22.188 9.789 1 98.88 90 LEU A N 1
ATOM 651 C CA . LEU A 1 90 ? 1.985 21 9.898 1 98.88 90 LEU A CA 1
ATOM 652 C C . LEU A 1 90 ? 1.356 20.656 8.555 1 98.88 90 LEU A C 1
ATOM 654 O O . LEU A 1 90 ? 0.728 21.5 7.918 1 98.88 90 LEU A O 1
ATOM 658 N N . VAL A 1 91 ? 1.614 19.469 8.109 1 98.94 91 VAL A N 1
ATOM 659 C CA . VAL A 1 91 ? 0.964 18.953 6.91 1 98.94 91 VAL A CA 1
ATOM 660 C C . VAL A 1 91 ? 0.107 17.734 7.277 1 98.94 91 VAL A C 1
ATOM 662 O O . VAL A 1 91 ? 0.572 16.828 7.961 1 98.94 91 VAL A O 1
ATOM 665 N N . ILE A 1 92 ? -1.133 17.781 6.934 1 99 92 ILE A N 1
ATOM 666 C CA . ILE A 1 92 ? -2.027 16.641 7.094 1 99 92 ILE A CA 1
ATOM 667 C C . ILE A 1 92 ? -2.453 16.125 5.723 1 99 92 ILE A C 1
ATOM 669 O O . ILE A 1 92 ? -3.236 16.766 5.023 1 99 92 ILE A O 1
ATOM 673 N N . ASN A 1 93 ? -1.873 15.031 5.344 1 98.94 93 ASN A N 1
ATOM 674 C CA . ASN A 1 93 ? -2.312 14.336 4.141 1 98.94 93 ASN A CA 1
ATOM 675 C C . ASN A 1 93 ? -3.586 13.531 4.391 1 98.94 93 ASN A C 1
ATOM 677 O O . ASN A 1 93 ? -3.523 12.344 4.703 1 98.94 93 ASN A O 1
ATOM 681 N N . ASN A 1 94 ? -4.715 14.18 4.148 1 98.81 94 ASN A N 1
ATOM 682 C CA . ASN A 1 94 ? -6.016 13.648 4.543 1 98.81 94 ASN A CA 1
ATOM 683 C C . ASN A 1 94 ? -6.828 13.195 3.328 1 98.81 94 ASN A C 1
ATOM 685 O O . ASN A 1 94 ? -7.715 12.352 3.447 1 98.81 94 ASN A O 1
ATOM 689 N N . ALA A 1 95 ? -6.543 13.797 2.15 1 98.69 95 ALA A N 1
ATOM 690 C CA . ALA A 1 95 ? -7.289 13.383 0.963 1 98.69 95 ALA A CA 1
ATOM 691 C C . ALA A 1 95 ? -7.246 11.867 0.79 1 98.69 95 ALA A C 1
ATOM 693 O O . ALA A 1 95 ? -6.18 11.25 0.876 1 98.69 95 ALA A O 1
ATOM 694 N N . GLY A 1 96 ? -8.336 11.258 0.654 1 97.56 96 GLY A N 1
ATOM 695 C CA . GLY A 1 96 ? -8.484 9.82 0.481 1 97.56 96 GLY A CA 1
ATOM 696 C C . GLY A 1 96 ? -9.883 9.414 0.054 1 97.56 96 GLY A C 1
ATOM 697 O O . GLY A 1 96 ? -10.844 10.156 0.26 1 97.56 96 GLY A O 1
ATOM 698 N N . ILE A 1 97 ? -9.984 8.297 -0.589 1 96.06 97 ILE A N 1
ATOM 699 C CA . ILE A 1 97 ? -11.289 7.797 -0.993 1 96.06 97 ILE A CA 1
ATOM 700 C C . ILE A 1 97 ? -11.359 6.285 -0.774 1 96.06 97 ILE A C 1
ATOM 702 O O . ILE A 1 97 ? -10.336 5.602 -0.798 1 96.06 97 ILE A O 1
ATOM 706 N N . MET A 1 98 ? -12.484 5.797 -0.443 1 95.56 98 MET A N 1
ATOM 707 C CA . MET A 1 98 ? -12.82 4.379 -0.54 1 95.56 98 MET A CA 1
ATOM 708 C C . MET A 1 98 ? -13.617 4.094 -1.812 1 95.56 98 MET A C 1
ATOM 710 O O . MET A 1 98 ? -14.789 4.441 -1.904 1 95.56 98 MET A O 1
ATOM 714 N N . ASN A 1 99 ? -12.984 3.543 -2.814 1 96.62 99 ASN A N 1
ATOM 715 C CA . ASN A 1 99 ? -13.594 3.297 -4.113 1 96.62 99 ASN A CA 1
ATOM 716 C C . ASN A 1 99 ? -12.867 2.197 -4.879 1 96.62 99 ASN A C 1
ATOM 718 O O . ASN A 1 99 ? -12.203 2.469 -5.883 1 96.62 99 ASN A O 1
ATOM 722 N N . ASP A 1 100 ? -13.117 0.931 -4.477 1 98.12 100 ASP A N 1
ATOM 723 C CA . ASP A 1 100 ? -12.477 -0.199 -5.141 1 98.12 100 ASP A CA 1
ATOM 724 C C . ASP A 1 100 ? -12.945 -0.325 -6.59 1 98.12 100 ASP A C 1
ATOM 726 O O . ASP A 1 100 ? -12.242 -0.891 -7.43 1 98.12 100 ASP A O 1
ATOM 730 N N . ALA A 1 101 ? -14.156 0.175 -6.867 1 97.44 101 ALA A N 1
ATOM 731 C CA . ALA A 1 101 ? -14.664 0.151 -8.242 1 97.44 101 ALA A CA 1
ATOM 732 C C . ALA A 1 101 ? -13.75 0.943 -9.172 1 97.44 101 ALA A C 1
ATOM 734 O O . ALA A 1 101 ? -13.641 0.629 -10.359 1 97.44 101 ALA A O 1
ATOM 735 N N . ASN A 1 102 ? -13.133 1.974 -8.633 1 97.88 102 ASN A N 1
ATOM 736 C CA . ASN A 1 102 ? -12.117 2.77 -9.312 1 97.88 102 ASN A CA 1
ATOM 737 C C . ASN A 1 102 ? -10.781 2.713 -8.578 1 97.88 102 ASN A C 1
ATOM 739 O O . ASN A 1 102 ? -10.258 3.744 -8.148 1 97.88 102 ASN A O 1
ATOM 743 N N . TRP A 1 103 ? -10.25 1.506 -8.562 1 98.62 103 TRP A N 1
ATOM 744 C CA . TRP A 1 103 ? -9.156 1.217 -7.645 1 98.62 103 TRP A CA 1
ATOM 745 C C . TRP A 1 103 ? -7.879 1.922 -8.086 1 98.62 103 TRP A C 1
ATOM 747 O O . TRP A 1 103 ? -7.039 2.275 -7.254 1 98.62 103 TRP A O 1
ATOM 757 N N . GLU A 1 104 ? -7.676 2.145 -9.398 1 98.75 104 GLU A N 1
ATOM 758 C CA . GLU A 1 104 ? -6.488 2.867 -9.836 1 98.75 104 GLU A CA 1
ATOM 759 C C . GLU A 1 104 ? -6.461 4.281 -9.266 1 98.75 104 GLU A C 1
ATOM 761 O O . GLU A 1 104 ? -5.426 4.742 -8.781 1 98.75 104 GLU A O 1
ATOM 766 N N . LEU A 1 105 ? -7.605 4.961 -9.43 1 98.69 105 LEU A N 1
ATOM 767 C CA . LEU A 1 105 ? -7.719 6.293 -8.844 1 98.69 105 LEU A CA 1
ATOM 768 C C . LEU A 1 105 ? -7.543 6.234 -7.328 1 98.69 105 LEU A C 1
ATOM 770 O O . LEU A 1 105 ? -6.891 7.105 -6.742 1 98.69 105 LEU A O 1
ATOM 774 N N . GLU A 1 106 ? -8.125 5.246 -6.719 1 98.69 106 GLU A N 1
ATOM 775 C CA . GLU A 1 106 ? -8.008 5.059 -5.277 1 98.69 106 GLU A CA 1
ATOM 776 C C . GLU A 1 106 ? -6.551 4.938 -4.848 1 98.69 106 GLU A C 1
ATOM 778 O O . GLU A 1 106 ? -6.129 5.57 -3.879 1 98.69 106 GLU A O 1
ATOM 783 N N . ILE A 1 107 ? -5.75 4.156 -5.574 1 98.94 107 ILE A N 1
ATOM 784 C CA . ILE A 1 107 ? -4.34 3.998 -5.25 1 98.94 107 ILE A CA 1
ATOM 785 C C . ILE A 1 107 ? -3.607 5.32 -5.469 1 98.94 107 ILE A C 1
ATOM 787 O O . ILE A 1 107 ? -2.785 5.727 -4.645 1 98.94 107 ILE A O 1
ATOM 791 N N . ALA A 1 108 ? -3.918 6.008 -6.508 1 98.94 108 ALA A N 1
ATOM 792 C CA . ALA A 1 108 ? -3.281 7.285 -6.809 1 98.94 108 ALA A CA 1
ATOM 793 C C . ALA A 1 108 ? -3.514 8.297 -5.684 1 98.94 108 ALA A C 1
ATOM 795 O O . ALA A 1 108 ? -2.598 9.023 -5.297 1 98.94 108 ALA A O 1
ATOM 796 N N . ILE A 1 109 ? -4.684 8.312 -5.172 1 98.88 109 ILE A N 1
ATOM 797 C CA . ILE A 1 109 ? -5.043 9.289 -4.156 1 98.88 109 ILE A CA 1
ATOM 798 C C . ILE A 1 109 ? -4.543 8.828 -2.789 1 98.88 109 ILE A C 1
ATOM 800 O O . ILE A 1 109 ? -3.926 9.602 -2.051 1 98.88 109 ILE A O 1
ATOM 804 N N . ASN A 1 110 ? -4.75 7.543 -2.463 1 98.94 110 ASN A N 1
ATOM 805 C CA . ASN A 1 110 ? -4.508 7.055 -1.109 1 98.94 110 ASN A CA 1
ATOM 806 C C . ASN A 1 110 ? -3.033 6.738 -0.884 1 98.94 110 ASN A C 1
ATOM 808 O O . ASN A 1 110 ? -2.584 6.637 0.259 1 98.94 110 ASN A O 1
ATOM 812 N N . CYS A 1 111 ? -2.285 6.508 -1.986 1 98.94 111 CYS A N 1
ATOM 813 C CA . CYS A 1 111 ? -0.884 6.133 -1.834 1 98.94 111 CYS A CA 1
ATOM 814 C C . CYS A 1 111 ? 0.03 7.184 -2.451 1 98.94 111 CYS A C 1
ATOM 816 O O . CYS A 1 111 ? 0.759 7.875 -1.738 1 98.94 111 CYS A O 1
ATOM 818 N N . ASN A 1 112 ? -0.1 7.398 -3.777 1 98.94 112 ASN A N 1
ATOM 819 C CA . ASN A 1 112 ? 0.807 8.32 -4.453 1 98.94 112 ASN A CA 1
ATOM 820 C C . ASN A 1 112 ? 0.74 9.719 -3.85 1 98.94 112 ASN A C 1
ATOM 822 O O . ASN A 1 112 ? 1.773 10.344 -3.602 1 98.94 112 ASN A O 1
ATOM 826 N N . ALA A 1 113 ? -0.438 10.164 -3.641 1 98.94 113 ALA A N 1
ATOM 827 C CA . ALA A 1 113 ? -0.61 11.523 -3.135 1 98.94 113 ALA A CA 1
ATOM 828 C C . ALA A 1 113 ? -0.034 11.664 -1.729 1 98.94 113 ALA A C 1
ATOM 830 O O . ALA A 1 113 ? 0.492 12.719 -1.367 1 98.94 113 ALA A O 1
ATOM 831 N N . VAL A 1 114 ? -0.139 10.625 -0.925 1 98.94 114 VAL A N 1
ATOM 832 C CA . VAL A 1 114 ? 0.407 10.641 0.427 1 98.94 114 VAL A CA 1
ATOM 833 C C . VAL A 1 114 ? 1.932 10.711 0.368 1 98.94 114 VAL A C 1
ATOM 835 O O . VAL A 1 114 ? 2.557 11.461 1.124 1 98.94 114 VAL A O 1
ATOM 838 N N . VAL A 1 115 ? 2.531 9.938 -0.551 1 98.94 115 VAL A N 1
ATOM 839 C CA . VAL A 1 115 ? 3.975 10 -0.754 1 98.94 115 VAL A CA 1
ATOM 840 C C . VAL A 1 115 ? 4.371 11.414 -1.173 1 98.94 115 VAL A C 1
ATOM 842 O O . VAL A 1 115 ? 5.27 12.016 -0.578 1 98.94 115 VAL A O 1
ATOM 845 N N . GLN A 1 116 ? 3.658 11.938 -2.156 1 98.88 116 GLN A N 1
ATOM 846 C CA . GLN A 1 116 ? 3.973 13.258 -2.684 1 98.88 116 GLN A CA 1
ATOM 847 C C . GLN A 1 116 ? 3.836 14.328 -1.603 1 98.88 116 GLN A C 1
ATOM 849 O O . GLN A 1 116 ? 4.699 15.203 -1.473 1 98.88 116 GLN A O 1
ATOM 854 N N . GLY A 1 117 ? 2.746 14.258 -0.843 1 98.94 117 GLY A N 1
ATOM 855 C CA . GLY A 1 117 ? 2.553 15.211 0.239 1 98.94 117 GLY A CA 1
ATOM 856 C C . GLY A 1 117 ? 3.621 15.117 1.312 1 98.94 117 GLY A C 1
ATOM 857 O O . GLY A 1 117 ? 4.027 16.141 1.88 1 98.94 117 GLY A O 1
ATOM 858 N N . SER A 1 118 ? 4.055 13.93 1.634 1 98.94 118 SER A N 1
ATOM 859 C CA . SER A 1 118 ? 5.109 13.719 2.621 1 98.94 118 SER A CA 1
ATOM 860 C C . SER A 1 118 ? 6.441 14.281 2.133 1 98.94 118 SER A C 1
ATOM 862 O O . SER A 1 118 ? 7.148 14.961 2.885 1 98.94 118 SER A O 1
ATOM 864 N N . LEU A 1 119 ? 6.781 14.023 0.863 1 98.81 119 LEU A N 1
ATOM 865 C CA . LEU A 1 119 ? 8.031 14.516 0.291 1 98.81 119 LEU A CA 1
ATOM 866 C C . LEU A 1 119 ? 8.023 16.031 0.199 1 98.81 119 LEU A C 1
ATOM 868 O O . LEU A 1 119 ? 9.031 16.688 0.505 1 98.81 119 LEU A O 1
ATOM 872 N N . LEU A 1 120 ? 6.914 16.609 -0.202 1 98.81 120 LEU A N 1
ATOM 873 C CA . LEU A 1 120 ? 6.801 18.062 -0.265 1 98.81 120 LEU A CA 1
ATOM 874 C C . LEU A 1 120 ? 6.867 18.672 1.131 1 98.81 120 LEU A C 1
ATOM 876 O O . LEU A 1 120 ? 7.461 19.734 1.319 1 98.81 120 LEU A O 1
ATOM 880 N N . GLY A 1 121 ? 6.211 17.984 2.094 1 98.81 121 GLY A N 1
ATOM 881 C CA . GLY A 1 121 ? 6.352 18.438 3.467 1 98.81 121 GLY A CA 1
ATOM 882 C C . GLY A 1 121 ? 7.793 18.516 3.928 1 98.81 121 GLY A C 1
ATOM 883 O O . GLY A 1 121 ? 8.211 19.516 4.523 1 98.81 121 GLY A O 1
ATOM 884 N N . MET A 1 122 ? 8.555 17.469 3.633 1 98.62 122 MET A N 1
ATOM 885 C CA . MET A 1 122 ? 9.969 17.469 4.008 1 98.62 122 MET A CA 1
ATOM 886 C C . MET A 1 122 ? 10.727 18.562 3.256 1 98.62 122 MET A C 1
ATOM 888 O O . MET A 1 122 ? 11.617 19.203 3.818 1 98.62 122 MET A O 1
ATOM 892 N N . LYS A 1 123 ? 10.359 18.781 2.008 1 98.12 123 LYS A N 1
ATOM 893 C CA . LYS A 1 123 ? 11.016 19.797 1.196 1 98.12 123 LYS A CA 1
ATOM 894 C C . LYS A 1 123 ? 10.781 21.188 1.768 1 98.12 123 LYS A C 1
ATOM 896 O O . LYS A 1 123 ? 11.719 21.969 1.923 1 98.12 123 LYS A O 1
ATOM 901 N N . TYR A 1 124 ? 9.586 21.469 2.201 1 98.19 124 TYR A N 1
ATOM 902 C CA . TYR A 1 124 ? 9.203 22.844 2.529 1 98.19 124 TYR A CA 1
ATOM 903 C C . TYR A 1 124 ? 9.391 23.109 4.016 1 98.19 124 TYR A C 1
ATOM 905 O O . TYR A 1 124 ? 9.547 24.266 4.422 1 98.19 124 TYR A O 1
ATOM 913 N N . MET A 1 125 ? 9.43 22.062 4.836 1 98.5 125 MET A N 1
ATOM 914 C CA . MET A 1 125 ? 9.477 22.281 6.281 1 98.5 125 MET A CA 1
ATOM 915 C C . MET A 1 125 ? 10.828 21.844 6.852 1 98.5 125 MET A C 1
ATOM 917 O O . MET A 1 125 ? 11.18 22.219 7.969 1 98.5 125 MET A O 1
ATOM 921 N N . GLY A 1 126 ? 11.547 21.062 6.121 1 98.19 126 GLY A N 1
ATOM 922 C CA . GLY A 1 126 ? 12.719 20.391 6.656 1 98.19 126 GLY A CA 1
ATOM 923 C C . GLY A 1 126 ? 13.852 21.344 6.992 1 98.19 126 GLY A C 1
ATOM 924 O O . GLY A 1 126 ? 14.117 22.281 6.246 1 98.19 126 GLY A O 1
ATOM 925 N N . LYS A 1 127 ? 14.508 21.031 8.094 1 98.31 127 LYS A N 1
ATOM 926 C CA . LYS A 1 127 ? 15.648 21.828 8.508 1 98.31 127 LYS A CA 1
ATOM 927 C C . LYS A 1 127 ? 16.781 21.766 7.48 1 98.31 127 LYS A C 1
ATOM 929 O O . LYS A 1 127 ? 17.5 22.734 7.285 1 98.31 127 LYS A O 1
ATOM 934 N N . ASN A 1 128 ? 16.859 20.641 6.824 1 97.12 128 ASN A N 1
ATOM 935 C CA . ASN A 1 128 ? 17.891 20.438 5.812 1 97.12 128 ASN A CA 1
ATOM 936 C C . ASN A 1 128 ? 17.625 21.266 4.559 1 97.12 128 ASN A C 1
ATOM 938 O O . ASN A 1 128 ? 18.469 21.344 3.668 1 97.12 128 ASN A O 1
ATOM 942 N N . ASN A 1 129 ? 16.469 21.906 4.48 1 96.06 129 ASN A N 1
ATOM 943 C CA . ASN A 1 129 ? 16.109 22.75 3.348 1 96.06 129 ASN A CA 1
ATOM 944 C C . ASN A 1 129 ? 15.742 24.172 3.799 1 96.06 129 ASN A C 1
ATOM 946 O O . ASN A 1 129 ? 14.961 24.844 3.133 1 96.06 129 ASN A O 1
ATOM 950 N N . GLY A 1 130 ? 16.172 24.484 4.98 1 95.75 130 GLY A N 1
ATOM 951 C CA . GLY A 1 130 ? 16 25.859 5.457 1 95.75 130 GLY A CA 1
ATOM 952 C C . GLY A 1 130 ? 14.766 26.031 6.309 1 95.75 130 GLY A C 1
ATOM 953 O O . GLY A 1 130 ? 14.508 27.125 6.82 1 95.75 130 GLY A O 1
ATOM 954 N N . GLY A 1 131 ? 14.023 25 6.496 1 96.5 131 GLY A N 1
ATOM 955 C CA . GLY A 1 131 ? 12.844 25.062 7.34 1 96.5 131 GLY A CA 1
ATOM 956 C C . GLY A 1 131 ? 13.156 24.891 8.812 1 96.5 131 GLY A C 1
ATOM 957 O O . GLY A 1 131 ? 14.312 24.969 9.227 1 96.5 131 GLY A O 1
ATOM 958 N N . LYS A 1 132 ? 12.109 24.766 9.609 1 96.38 132 LYS A N 1
ATOM 959 C CA . LYS A 1 132 ? 12.281 24.656 11.055 1 96.38 132 LYS A CA 1
ATOM 960 C C . LYS A 1 132 ? 11.789 23.297 11.562 1 96.38 132 LYS A C 1
ATOM 962 O O . LYS A 1 132 ? 11.695 23.078 12.773 1 96.38 132 LYS A O 1
ATOM 967 N N . GLY A 1 133 ? 11.469 22.438 10.688 1 98 133 GLY A N 1
ATOM 968 C CA . GLY A 1 133 ? 10.844 21.188 11.078 1 98 133 GLY A CA 1
ATOM 969 C C . GLY A 1 133 ? 9.344 21.297 11.281 1 98 133 GLY A C 1
ATOM 970 O O . GLY A 1 133 ? 8.727 22.266 10.859 1 98 133 GLY A O 1
ATOM 971 N N . GLY A 1 134 ? 8.734 20.234 11.797 1 98.44 134 GLY A N 1
ATOM 972 C CA . GLY A 1 134 ? 7.301 20.219 12.031 1 98.44 134 GLY A CA 1
ATOM 973 C C . GLY A 1 134 ? 6.723 18.828 12.141 1 98.44 134 GLY A C 1
ATOM 974 O O . GLY A 1 134 ? 7.371 17.922 12.68 1 98.44 134 GLY A O 1
ATOM 975 N N . VAL A 1 135 ? 5.449 18.703 11.766 1 98.88 135 VAL A N 1
ATOM 976 C CA . VAL A 1 135 ? 4.742 17.438 11.867 1 98.88 135 VAL A CA 1
ATOM 977 C C . VAL A 1 135 ? 4.023 17.141 10.547 1 98.88 135 VAL A C 1
ATOM 979 O O . VAL A 1 135 ? 3.443 18.031 9.938 1 98.88 135 VAL A O 1
ATOM 982 N N . ILE A 1 136 ? 4.195 15.961 10.062 1 98.94 136 ILE A N 1
ATOM 983 C CA . ILE A 1 136 ? 3.377 15.43 8.977 1 98.94 136 ILE A CA 1
ATOM 984 C C . ILE A 1 136 ? 2.477 14.32 9.516 1 98.94 136 ILE A C 1
ATOM 986 O O . ILE A 1 136 ? 2.955 13.367 10.141 1 98.94 136 ILE A O 1
ATOM 990 N N . VAL A 1 137 ? 1.187 14.477 9.352 1 98.94 137 VAL A N 1
ATOM 991 C CA . VAL A 1 137 ? 0.219 13.445 9.703 1 98.94 137 VAL A CA 1
ATOM 992 C C . VAL A 1 137 ? -0.339 12.797 8.438 1 98.94 137 VAL A C 1
ATOM 994 O O . VAL A 1 137 ? -0.931 13.477 7.598 1 98.94 137 VAL A O 1
ATOM 997 N N . ASN A 1 138 ? -0.094 11.547 8.281 1 98.94 138 ASN A N 1
ATOM 998 C CA . ASN A 1 138 ? -0.716 10.766 7.219 1 98.94 138 ASN A CA 1
ATOM 999 C C . ASN A 1 138 ? -1.934 10 7.723 1 98.94 138 ASN A C 1
ATOM 1001 O O . ASN A 1 138 ? -1.869 9.336 8.758 1 98.94 138 ASN A O 1
ATOM 1005 N N . ILE A 1 139 ? -3.029 10.117 6.996 1 98.94 139 ILE A N 1
ATOM 1006 C CA . ILE A 1 139 ? -4.289 9.523 7.434 1 98.94 139 ILE A CA 1
ATOM 1007 C C . ILE A 1 139 ? -4.457 8.141 6.805 1 98.94 139 ILE A C 1
ATOM 1009 O O . ILE A 1 139 ? -4.617 8.023 5.59 1 98.94 139 ILE A O 1
ATOM 1013 N N . ALA A 1 140 ? -4.383 7.16 7.629 1 98.81 140 ALA A N 1
ATOM 1014 C CA . ALA A 1 140 ? -4.684 5.785 7.242 1 98.81 140 ALA A CA 1
ATOM 1015 C C . ALA A 1 140 ? -6.141 5.441 7.531 1 98.81 140 ALA A C 1
ATOM 1017 O O . ALA A 1 140 ? -7.055 6.094 7.016 1 98.81 140 ALA A O 1
ATOM 1018 N N . SER A 1 141 ? -6.418 4.383 8.188 1 98.5 141 SER A N 1
ATOM 1019 C CA . SER A 1 141 ? -7.691 3.818 8.617 1 98.5 141 SER A CA 1
ATOM 1020 C C . SER A 1 141 ? -7.488 2.668 9.594 1 98.5 141 SER A C 1
ATOM 1022 O O . SER A 1 141 ? -6.395 2.1 9.672 1 98.5 141 SER A O 1
ATOM 1024 N N . ILE A 1 142 ? -8.492 2.387 10.391 1 98.44 142 ILE A N 1
ATOM 1025 C CA . ILE A 1 142 ? -8.438 1.122 11.117 1 98.44 142 ILE A CA 1
ATOM 1026 C C . ILE A 1 142 ? -8.227 -0.029 10.141 1 98.44 142 ILE A C 1
ATOM 1028 O O . ILE A 1 142 ? -7.668 -1.065 10.5 1 98.44 142 ILE A O 1
ATOM 1032 N N . LEU A 1 143 ? -8.57 0.165 8.914 1 98.38 143 LEU A N 1
ATOM 1033 C CA . LEU A 1 143 ? -8.414 -0.86 7.887 1 98.38 143 LEU A CA 1
ATOM 1034 C C . LEU A 1 143 ? -6.973 -0.903 7.379 1 98.38 143 LEU A C 1
ATOM 1036 O O . LEU A 1 143 ? -6.629 -1.744 6.547 1 98.38 143 LEU A O 1
ATOM 1040 N N . GLY A 1 144 ? -6.098 -0.047 7.867 1 98.81 144 GLY A N 1
ATOM 1041 C CA . GLY A 1 144 ? -4.66 -0.199 7.703 1 98.81 144 GLY A CA 1
ATOM 1042 C C . GLY A 1 144 ? -4.051 -1.186 8.68 1 98.81 144 GLY A C 1
ATOM 1043 O O . GLY A 1 144 ? -2.867 -1.516 8.578 1 98.81 144 GLY A O 1
ATOM 1044 N N . LEU A 1 145 ? -4.934 -1.678 9.602 1 98.62 145 LEU A N 1
ATOM 1045 C CA . LEU A 1 145 ? -4.48 -2.551 10.68 1 98.62 145 LEU A CA 1
ATOM 1046 C C . LEU A 1 145 ? -5.25 -3.869 10.672 1 98.62 145 LEU A C 1
ATOM 1048 O O . LEU A 1 145 ? -5.051 -4.711 11.547 1 98.62 145 LEU A O 1
ATOM 1052 N N . GLN A 1 146 ? -6.145 -4.035 9.719 1 98.12 146 GLN A N 1
ATOM 1053 C CA . GLN A 1 146 ? -6.93 -5.258 9.57 1 98.12 146 GLN A CA 1
ATOM 1054 C C . GLN A 1 146 ? -7.383 -5.457 8.133 1 98.12 146 GLN A C 1
ATOM 1056 O O . GLN A 1 146 ? -7.195 -4.574 7.289 1 98.12 146 GLN A O 1
ATOM 1061 N N . GLU A 1 147 ? -7.91 -6.676 7.84 1 98 147 GLU A N 1
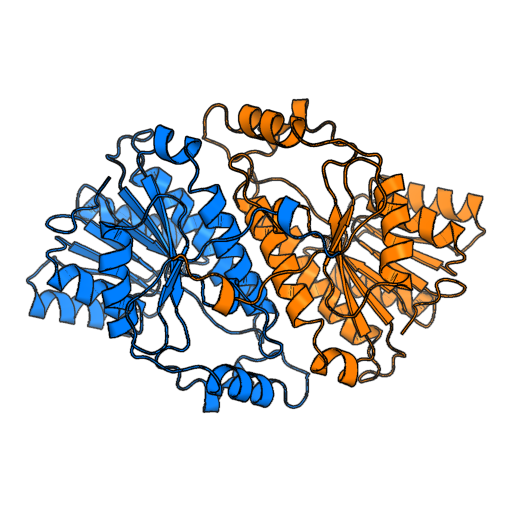ATOM 1062 C CA . GLU A 1 147 ? -8.477 -6.965 6.523 1 98 147 GLU A CA 1
ATOM 1063 C C . GLU A 1 147 ? -9.977 -6.707 6.5 1 98 147 GLU A C 1
ATOM 1065 O O . GLU A 1 147 ? -10.617 -6.633 7.551 1 98 147 GLU A O 1
ATOM 1070 N N . LEU A 1 148 ? -10.516 -6.547 5.352 1 97.5 148 LEU A N 1
ATOM 1071 C CA . LEU A 1 148 ? -11.953 -6.473 5.117 1 97.5 148 LEU A CA 1
ATOM 1072 C C . LEU A 1 148 ? -12.297 -6.934 3.703 1 97.5 148 LEU A C 1
ATOM 1074 O O . LEU A 1 148 ? -11.836 -6.344 2.725 1 97.5 148 LEU A O 1
ATOM 1078 N N . GLU A 1 149 ? -13.172 -7.883 3.547 1 97 149 GLU A N 1
ATOM 1079 C CA . GLU A 1 149 ? -13.469 -8.508 2.262 1 97 149 GLU A CA 1
ATOM 1080 C C . GLU A 1 149 ? -14.195 -7.535 1.336 1 97 149 GLU A C 1
ATOM 1082 O O . GLU A 1 149 ? -14.023 -7.586 0.116 1 97 149 GLU A O 1
ATOM 1087 N N . GLY A 1 150 ? -14.914 -6.582 1.911 1 96.75 150 GLY A N 1
ATOM 1088 C CA . GLY A 1 150 ? -15.758 -5.703 1.116 1 96.75 150 GLY A CA 1
ATOM 1089 C C . GLY A 1 150 ? -14.977 -4.652 0.354 1 96.75 150 GLY A C 1
ATOM 1090 O O . GLY A 1 150 ? -15.492 -4.043 -0.583 1 96.75 150 GLY A O 1
ATOM 1091 N N . CYS A 1 151 ? -13.711 -4.449 0.721 1 97.62 151 CYS A N 1
ATOM 1092 C CA . CYS A 1 151 ? -12.906 -3.412 0.084 1 97.62 151 CYS A CA 1
ATOM 1093 C C . CYS A 1 151 ? -11.43 -3.756 0.146 1 97.62 151 CYS A C 1
ATOM 1095 O O . CYS A 1 151 ? -10.633 -3.002 0.714 1 97.62 151 CYS A O 1
ATOM 1097 N N . PRO A 1 152 ? -11.016 -4.84 -0.532 1 98.81 152 PRO A N 1
ATOM 1098 C CA . PRO A 1 152 ? -9.648 -5.344 -0.405 1 98.81 152 PRO A CA 1
ATOM 1099 C C . PRO A 1 152 ? -8.602 -4.324 -0.854 1 98.81 152 PRO A C 1
ATOM 1101 O O . PRO A 1 152 ? -7.531 -4.23 -0.253 1 98.81 152 PRO A O 1
ATOM 1104 N N . ILE A 1 153 ? -8.875 -3.596 -1.921 1 98.94 153 ILE A N 1
ATOM 1105 C CA . ILE A 1 153 ? -7.875 -2.688 -2.465 1 98.94 153 ILE A CA 1
ATOM 1106 C C . ILE A 1 153 ? -7.734 -1.469 -1.554 1 98.94 153 ILE A C 1
ATOM 1108 O O . ILE A 1 153 ? -6.621 -1.023 -1.27 1 98.94 153 ILE A O 1
ATOM 1112 N N . TYR A 1 154 ? -8.836 -0.932 -1.006 1 98.69 154 TYR A N 1
ATOM 1113 C CA . TYR A 1 154 ? -8.773 0.129 -0.005 1 98.69 154 TYR A CA 1
ATOM 1114 C C . TYR A 1 154 ? -7.934 -0.296 1.191 1 98.69 154 TYR A C 1
ATOM 1116 O O . TYR A 1 154 ? -7.086 0.465 1.663 1 98.69 154 TYR A O 1
ATOM 1124 N N . VAL A 1 155 ? -8.18 -1.507 1.654 1 98.88 155 VAL A N 1
ATOM 1125 C CA . VAL A 1 155 ? -7.406 -2.057 2.762 1 98.88 155 VAL A CA 1
ATOM 1126 C C . VAL A 1 155 ? -5.918 -2.004 2.428 1 98.88 155 VAL A C 1
ATOM 1128 O O . VAL A 1 155 ? -5.105 -1.564 3.246 1 98.88 155 VAL A O 1
ATOM 1131 N N . GLY A 1 156 ? -5.562 -2.443 1.214 1 98.94 156 GLY A N 1
ATOM 1132 C CA . GLY A 1 156 ? -4.18 -2.355 0.78 1 98.94 156 GLY A CA 1
ATOM 1133 C C . GLY A 1 156 ? -3.611 -0.951 0.879 1 98.94 156 GLY A C 1
ATOM 1134 O O . GLY A 1 156 ? -2.51 -0.756 1.397 1 98.94 156 GLY A O 1
ATOM 1135 N N . THR A 1 157 ? -4.375 0.066 0.444 1 98.94 157 THR A N 1
ATOM 1136 C CA . THR A 1 157 ? -3.891 1.44 0.43 1 98.94 157 THR A CA 1
ATOM 1137 C C . THR A 1 157 ? -3.629 1.937 1.849 1 98.94 157 THR A C 1
ATOM 1139 O O . THR A 1 157 ? -2.674 2.682 2.086 1 98.94 157 THR A O 1
ATOM 1142 N N . LYS A 1 158 ? -4.477 1.575 2.738 1 98.94 158 LYS A N 1
ATOM 1143 C CA . LYS A 1 158 ? -4.324 2.09 4.098 1 98.94 158 LYS A CA 1
ATOM 1144 C C . LYS A 1 158 ? -3.242 1.325 4.855 1 98.94 158 LYS A C 1
ATOM 1146 O O . LYS A 1 158 ? -2.57 1.887 5.723 1 98.94 158 LYS A O 1
ATOM 1151 N N . HIS A 1 159 ? -2.975 0.061 4.508 1 98.94 159 HIS A N 1
ATOM 1152 C CA . HIS A 1 159 ? -1.772 -0.622 4.969 1 98.94 159 HIS A CA 1
ATOM 1153 C C . HIS A 1 159 ? -0.514 0.066 4.453 1 98.94 159 HIS A C 1
ATOM 1155 O O . HIS A 1 159 ? 0.474 0.192 5.18 1 98.94 159 HIS A O 1
ATOM 1161 N N . PHE A 1 160 ? -0.563 0.465 3.176 1 99 160 PHE A N 1
ATOM 1162 C CA . PHE A 1 160 ? 0.527 1.221 2.57 1 99 160 PHE A CA 1
ATOM 1163 C C . PHE A 1 160 ? 0.908 2.414 3.439 1 99 160 PHE A C 1
ATOM 1165 O O . PHE A 1 160 ? 2.086 2.619 3.74 1 99 160 PHE A O 1
ATOM 1172 N N . VAL A 1 161 ? -0.062 3.16 3.916 1 99 161 VAL A N 1
ATOM 1173 C CA . VAL A 1 161 ? 0.164 4.383 4.68 1 99 161 VAL A CA 1
ATOM 1174 C C . VAL A 1 161 ? 0.827 4.047 6.012 1 99 161 VAL A C 1
ATOM 1176 O O . VAL A 1 161 ? 1.76 4.73 6.441 1 99 161 VAL A O 1
ATOM 1179 N N . VAL A 1 162 ? 0.37 2.988 6.664 1 98.94 162 VAL A N 1
ATOM 1180 C CA . VAL A 1 162 ? 0.936 2.588 7.949 1 98.94 162 VAL A CA 1
ATOM 1181 C C . VAL A 1 162 ? 2.408 2.227 7.773 1 98.94 162 VAL A C 1
ATOM 1183 O O . VAL A 1 162 ? 3.266 2.709 8.516 1 98.94 162 VAL A O 1
ATOM 1186 N N . GLY A 1 163 ? 2.744 1.378 6.773 1 98.88 163 GLY A N 1
ATOM 1187 C CA . GLY A 1 163 ? 4.125 0.997 6.523 1 98.88 163 GLY A CA 1
ATOM 1188 C C . GLY A 1 163 ? 5.012 2.172 6.156 1 98.88 163 GLY A C 1
ATOM 1189 O O . GLY A 1 163 ? 6.125 2.299 6.664 1 98.88 163 GLY A O 1
ATOM 1190 N N . LEU A 1 164 ? 4.5 3.049 5.309 1 98.88 164 LEU A N 1
ATOM 1191 C CA . LEU A 1 164 ? 5.203 4.238 4.848 1 98.88 164 LEU A CA 1
ATOM 1192 C C . LEU A 1 164 ? 5.582 5.141 6.02 1 98.88 164 LEU A C 1
ATOM 1194 O O . LEU A 1 164 ? 6.742 5.52 6.168 1 98.88 164 LEU A O 1
ATOM 1198 N N . ASP A 1 165 ? 4.582 5.395 6.801 1 98.81 165 ASP A N 1
ATOM 1199 C CA . ASP A 1 165 ? 4.75 6.406 7.84 1 98.81 165 ASP A CA 1
ATOM 1200 C C . ASP A 1 165 ? 5.68 5.91 8.945 1 98.81 165 ASP A C 1
ATOM 1202 O O . ASP A 1 165 ? 6.477 6.68 9.484 1 98.81 165 ASP A O 1
ATOM 1206 N N . ARG A 1 166 ? 5.574 4.637 9.312 1 98.75 166 ARG A N 1
ATOM 1207 C CA . ARG A 1 166 ? 6.477 4.074 10.312 1 98.75 166 ARG A CA 1
ATOM 1208 C C . ARG A 1 166 ? 7.922 4.113 9.82 1 98.75 166 ARG A C 1
ATOM 1210 O O . ARG A 1 166 ? 8.852 4.23 10.625 1 98.75 166 ARG A O 1
ATOM 1217 N N . SER A 1 167 ? 8.109 4.035 8.516 1 98.81 167 SER A N 1
ATOM 1218 C CA . SER A 1 167 ? 9.453 4.078 7.941 1 98.81 167 SER A CA 1
ATOM 1219 C C . SER A 1 167 ? 9.984 5.504 7.887 1 98.81 167 SER A C 1
ATOM 1221 O O . SER A 1 167 ? 11.141 5.754 8.234 1 98.81 167 SER A O 1
ATOM 1223 N N . PHE A 1 168 ? 9.148 6.461 7.5 1 98.81 168 PHE A N 1
ATOM 1224 C CA . PHE A 1 168 ? 9.539 7.863 7.551 1 98.81 168 PHE A CA 1
ATOM 1225 C C . PHE A 1 168 ? 9.742 8.312 8.992 1 98.81 168 PHE A C 1
ATOM 1227 O O . PHE A 1 168 ? 10.57 9.188 9.258 1 98.81 168 PHE A O 1
ATOM 1234 N N . GLY A 1 169 ? 8.953 7.715 9.914 1 98.56 169 GLY A N 1
ATOM 1235 C CA . GLY A 1 169 ? 9.047 8.031 11.328 1 98.56 169 GLY A CA 1
ATOM 1236 C C . GLY A 1 169 ? 10.289 7.461 11.984 1 98.56 169 GLY A C 1
ATOM 1237 O O . GLY A 1 169 ? 10.219 6.914 13.086 1 98.56 169 GLY A O 1
ATOM 1238 N N . SER A 1 170 ? 11.398 7.43 11.352 1 97.31 170 SER A N 1
ATOM 1239 C CA . SER A 1 170 ? 12.672 6.91 11.836 1 97.31 170 SER A CA 1
ATOM 1240 C C . SER A 1 170 ? 13.562 8.031 12.367 1 97.31 170 SER A C 1
ATOM 1242 O O . SER A 1 170 ? 13.344 9.203 12.055 1 97.31 170 SER A O 1
ATOM 1244 N N . PRO A 1 171 ? 14.609 7.68 13.18 1 97.5 171 PRO A N 1
ATOM 1245 C CA . PRO A 1 171 ? 15.562 8.695 13.633 1 97.5 171 PRO A CA 1
ATOM 1246 C C . PRO A 1 171 ? 16.281 9.391 12.477 1 97.5 171 PRO A C 1
ATOM 1248 O O . PRO A 1 171 ? 16.562 10.586 12.555 1 97.5 171 PRO A O 1
ATOM 1251 N N . TYR A 1 172 ? 16.547 8.742 11.391 1 98.06 172 TYR A N 1
ATOM 1252 C CA . TYR A 1 172 ? 17.266 9.336 10.266 1 98.06 172 TYR A CA 1
ATOM 1253 C C . TYR A 1 172 ? 16.531 10.555 9.727 1 98.06 172 TYR A C 1
ATOM 1255 O O . TYR A 1 172 ? 17.094 11.641 9.641 1 98.06 172 TYR A O 1
ATOM 1263 N N . PHE A 1 173 ? 15.266 10.336 9.383 1 98.56 173 PHE A N 1
ATOM 1264 C CA . PHE A 1 173 ? 14.516 11.422 8.773 1 98.56 173 PHE A CA 1
ATOM 1265 C C . PHE A 1 173 ? 14.281 12.547 9.773 1 98.56 173 PHE A C 1
ATOM 1267 O O . PHE A 1 173 ? 14.367 13.727 9.422 1 98.56 173 PHE A O 1
ATOM 1274 N N . TYR A 1 174 ? 13.992 12.18 11.016 1 98.38 174 TYR A N 1
ATOM 1275 C CA . TYR A 1 174 ? 13.797 13.211 12.031 1 98.38 174 TYR A CA 1
ATOM 1276 C C . TYR A 1 174 ? 15.062 14.031 12.227 1 98.38 174 TYR A C 1
ATOM 1278 O O . TYR A 1 174 ? 15.008 15.258 12.281 1 98.38 174 TYR A O 1
ATOM 1286 N N . ASN A 1 175 ? 16.172 13.328 12.359 1 98.25 175 ASN A N 1
ATOM 1287 C CA . ASN A 1 175 ? 17.438 14.016 12.594 1 98.25 175 ASN A CA 1
ATOM 1288 C C . ASN A 1 175 ? 17.797 14.938 11.43 1 98.25 175 ASN A C 1
ATOM 1290 O O . ASN A 1 175 ? 18.391 16 11.633 1 98.25 175 ASN A O 1
ATOM 1294 N N . LEU A 1 176 ? 17.453 14.594 10.242 1 98.19 176 LEU A N 1
ATOM 1295 C CA . LEU A 1 176 ? 17.781 15.367 9.047 1 98.19 176 LEU A CA 1
ATOM 1296 C C . LEU A 1 176 ? 16.828 16.547 8.883 1 98.19 176 LEU A C 1
ATOM 1298 O O . LEU A 1 176 ? 17.25 17.656 8.555 1 98.19 176 LEU A O 1
ATOM 1302 N N . THR A 1 177 ? 15.531 16.344 9.188 1 98.25 177 THR A N 1
ATOM 1303 C CA . THR A 1 177 ? 14.523 17.297 8.742 1 98.25 177 THR A CA 1
ATOM 1304 C C . THR A 1 177 ? 13.883 18.016 9.93 1 98.25 177 THR A C 1
ATOM 1306 O O . THR A 1 177 ? 13.242 19.062 9.766 1 98.25 177 THR A O 1
ATOM 1309 N N . GLY A 1 178 ? 13.953 17.406 11.109 1 98.31 178 GLY A N 1
ATOM 1310 C CA . GLY A 1 178 ? 13.227 17.922 12.258 1 98.31 178 GLY A CA 1
ATOM 1311 C C . GLY A 1 178 ? 11.727 17.688 12.172 1 98.31 178 GLY A C 1
ATOM 1312 O O . GLY A 1 178 ? 10.945 18.375 12.828 1 98.31 178 GLY A O 1
ATOM 1313 N N . ILE A 1 179 ? 11.367 16.75 11.297 1 98.56 179 ILE A N 1
ATOM 1314 C CA . ILE A 1 179 ? 9.945 16.5 11.062 1 98.56 179 ILE A CA 1
ATOM 1315 C C . ILE A 1 179 ? 9.531 15.188 11.711 1 98.56 179 ILE A C 1
ATOM 1317 O O . ILE A 1 179 ? 10.18 14.156 11.523 1 98.56 179 ILE A O 1
ATOM 1321 N N . GLN A 1 180 ? 8.453 15.227 12.516 1 98.69 180 GLN A N 1
ATOM 1322 C CA . GLN A 1 180 ? 7.816 14.016 13.023 1 98.69 180 GLN A CA 1
ATOM 1323 C C . GLN A 1 180 ? 6.762 13.492 12.055 1 98.69 180 GLN A C 1
ATOM 1325 O O . GLN A 1 180 ? 6.031 14.273 11.445 1 98.69 180 GLN A O 1
ATOM 1330 N N . PHE A 1 181 ? 6.746 12.203 11.914 1 98.88 181 PHE A N 1
ATOM 1331 C CA . PHE A 1 181 ? 5.691 11.531 11.164 1 98.88 181 PHE A CA 1
ATOM 1332 C C . PHE A 1 181 ? 4.734 10.805 12.094 1 98.88 181 PHE A C 1
ATOM 1334 O O . PHE A 1 181 ? 5.16 10.016 12.938 1 98.88 181 PHE A O 1
ATOM 1341 N N . LEU A 1 182 ? 3.439 11.102 11.93 1 98.88 182 LEU A N 1
ATOM 1342 C CA . LEU A 1 182 ? 2.396 10.492 12.75 1 98.88 182 LEU A CA 1
ATOM 1343 C C . LEU A 1 182 ? 1.294 9.898 11.875 1 98.88 182 LEU A C 1
ATOM 1345 O O . LEU A 1 182 ? 0.958 10.461 10.828 1 98.88 182 LEU A O 1
ATOM 1349 N N . THR A 1 183 ? 0.752 8.766 12.305 1 98.94 183 THR A N 1
ATOM 1350 C CA . THR A 1 183 ? -0.323 8.117 11.562 1 98.94 183 THR A CA 1
ATOM 1351 C C . THR A 1 183 ? -1.629 8.164 12.352 1 98.94 183 THR A C 1
ATOM 1353 O O . THR A 1 183 ? -1.673 7.754 13.516 1 98.94 183 THR A O 1
ATOM 1356 N N . MET A 1 184 ? -2.684 8.695 11.781 1 98.94 184 MET A N 1
ATOM 1357 C CA . MET A 1 184 ? -4.047 8.609 12.305 1 98.94 184 MET A CA 1
ATOM 1358 C C . MET A 1 184 ? -4.828 7.512 11.594 1 98.94 184 MET A C 1
ATOM 1360 O O . MET A 1 184 ? -4.836 7.445 10.367 1 98.94 184 MET A O 1
ATOM 1364 N N . CYS A 1 185 ? -5.43 6.633 12.352 1 98.88 185 CYS A N 1
ATOM 1365 C CA . CYS A 1 185 ? -6.289 5.574 11.828 1 98.88 185 CYS A CA 1
ATOM 1366 C C . CYS A 1 185 ? -7.734 5.77 12.281 1 98.88 185 CYS A C 1
ATOM 1368 O O . CYS A 1 185 ? -8.164 5.168 13.266 1 98.88 185 CYS A O 1
ATOM 1370 N N . PRO A 1 186 ? -8.516 6.512 11.516 1 98.62 186 PRO A N 1
ATOM 1371 C CA . PRO A 1 186 ? -9.93 6.672 11.875 1 98.62 186 PRO A CA 1
ATOM 1372 C C . PRO A 1 186 ? -10.75 5.406 11.633 1 98.62 186 PRO A C 1
ATOM 1374 O O . PRO A 1 186 ? -10.469 4.656 10.695 1 98.62 186 PRO A O 1
ATOM 1377 N N . GLY A 1 187 ? -11.727 5.172 12.492 1 97.5 187 GLY A N 1
ATOM 1378 C CA . GLY A 1 187 ? -12.758 4.188 12.227 1 97.5 187 GLY A CA 1
ATOM 1379 C C . GLY A 1 187 ? -13.898 4.727 11.383 1 97.5 187 GLY A C 1
ATOM 1380 O O . GLY A 1 187 ? -13.719 5.68 10.625 1 97.5 187 GLY A O 1
ATOM 1381 N N . VAL A 1 188 ? -15.031 4.07 11.406 1 95 188 VAL A N 1
ATOM 1382 C CA . VAL A 1 188 ? -16.188 4.477 10.617 1 95 188 VAL A CA 1
ATOM 1383 C C . VAL A 1 188 ? -16.641 5.871 11.039 1 95 188 VAL A C 1
ATOM 1385 O O . VAL A 1 188 ? -17.047 6.078 12.188 1 95 188 VAL A O 1
ATOM 1388 N N . THR A 1 189 ? -16.531 6.805 10.07 1 94.56 189 THR A N 1
ATOM 1389 C CA . THR A 1 189 ? -16.797 8.203 10.383 1 94.56 189 THR A CA 1
ATOM 1390 C C . THR A 1 189 ? -17.812 8.797 9.406 1 94.56 189 THR A C 1
ATOM 1392 O O . THR A 1 189 ? -17.531 8.906 8.203 1 94.56 189 THR A O 1
ATOM 1395 N N . ASP A 1 190 ? -18.984 9.234 9.867 1 77.75 190 ASP A N 1
ATOM 1396 C CA . ASP A 1 190 ? -20.078 9.898 9.148 1 77.75 190 ASP A CA 1
ATOM 1397 C C . ASP A 1 190 ? -20.234 9.305 7.75 1 77.75 190 ASP A C 1
ATOM 1399 O O . ASP A 1 190 ? -20.25 10.031 6.758 1 77.75 190 ASP A O 1
ATOM 1403 N N . THR A 1 191 ? -20.266 8.125 7.613 1 61.62 191 THR A N 1
ATOM 1404 C CA . THR A 1 191 ? -20.281 7.477 6.305 1 61.62 191 THR A CA 1
ATOM 1405 C C . THR A 1 191 ? -21.688 7.055 5.914 1 61.62 191 THR A C 1
ATOM 1407 O O . THR A 1 191 ? -22.328 6.27 6.621 1 61.62 191 THR A O 1
ATOM 1410 N N . PRO A 1 192 ? -22.375 7.984 5.148 1 57.91 192 PRO A N 1
ATOM 1411 C CA . PRO A 1 192 ? -23.641 7.434 4.645 1 57.91 192 PRO A CA 1
ATOM 1412 C C . PRO A 1 192 ? -23.453 6.086 3.945 1 57.91 192 PRO A C 1
ATOM 1414 O O . PRO A 1 192 ? -24.219 5.746 3.039 1 57.91 192 PRO A O 1
ATOM 1417 N N . LEU A 1 193 ? -22.344 5.52 4.133 1 57 193 LEU A N 1
ATOM 1418 C CA . LEU A 1 193 ? -21.672 4.512 3.322 1 57 193 LEU A CA 1
ATOM 1419 C C . LEU A 1 193 ? -22.594 3.336 3.037 1 57 193 LEU A C 1
ATOM 1421 O O . LEU A 1 193 ? -22.594 2.797 1.927 1 57 193 LEU A O 1
ATOM 1425 N N . ILE A 1 194 ? -23.594 3.082 3.932 1 57.78 194 ILE A N 1
ATOM 1426 C CA . ILE A 1 194 ? -24.344 1.833 3.812 1 57.78 194 ILE A CA 1
ATOM 1427 C C . ILE A 1 194 ? -25.172 1.844 2.525 1 57.78 194 ILE A C 1
ATOM 1429 O O . ILE A 1 194 ? -25.156 0.868 1.772 1 57.78 194 ILE A O 1
ATOM 1433 N N . SER A 1 195 ? -25.625 3.023 2.242 1 60.06 195 SER A N 1
ATOM 1434 C CA . SER A 1 195 ? -26.547 3.02 1.109 1 60.06 195 SER A CA 1
ATOM 1435 C C . SER A 1 195 ? -25.797 3.09 -0.214 1 60.06 195 SER A C 1
ATOM 1437 O O . SER A 1 195 ? -26.312 2.664 -1.25 1 60.06 195 SER A O 1
ATOM 1439 N N . GLU A 1 196 ? -24.547 3.471 -0.184 1 79.75 196 GLU A N 1
ATOM 1440 C CA . GLU A 1 196 ? -23.812 3.648 -1.429 1 79.75 196 GLU A CA 1
ATOM 1441 C C . GLU A 1 196 ? -22.672 2.639 -1.542 1 79.75 196 GLU A C 1
ATOM 1443 O O . GLU A 1 196 ? -21.906 2.66 -2.508 1 79.75 196 GLU A O 1
ATOM 1448 N N . ALA A 1 197 ? -22.703 1.789 -0.696 1 83.81 197 ALA A N 1
ATOM 1449 C CA . ALA A 1 197 ? -21.578 0.849 -0.608 1 83.81 197 ALA A CA 1
ATOM 1450 C C . ALA A 1 197 ? -21.391 0.108 -1.928 1 83.81 197 ALA A C 1
ATOM 1452 O O . ALA A 1 197 ? -20.25 -0.18 -2.322 1 83.81 197 ALA A O 1
ATOM 1453 N N . ASN A 1 198 ? -22.484 -0.128 -2.594 1 83.44 198 ASN A N 1
ATOM 1454 C CA . ASN A 1 198 ? -22.422 -0.853 -3.857 1 83.44 198 ASN A CA 1
ATOM 1455 C C . ASN A 1 198 ? -21.625 -0.08 -4.906 1 83.44 198 ASN A C 1
ATOM 1457 O O . ASN A 1 198 ? -20.984 -0.68 -5.773 1 83.44 198 ASN A O 1
ATOM 1461 N N . ARG A 1 199 ? -21.672 1.174 -4.793 1 88.94 199 ARG A N 1
ATOM 1462 C CA . ARG A 1 199 ? -20.984 2.004 -5.777 1 88.94 199 ARG A CA 1
ATOM 1463 C C . ARG A 1 199 ? -19.469 1.957 -5.578 1 88.94 199 ARG A C 1
ATOM 1465 O O . ARG A 1 199 ? -18.703 2.197 -6.512 1 88.94 199 ARG A O 1
ATOM 1472 N N . PHE A 1 200 ? -19.047 1.617 -4.414 1 91.62 200 PHE A N 1
ATOM 1473 C CA . PHE A 1 200 ? -17.641 1.727 -4.051 1 91.62 200 PHE A CA 1
ATOM 1474 C C . PHE A 1 200 ? -16.969 0.364 -4.105 1 91.62 200 PHE A C 1
ATOM 1476 O O . PHE A 1 200 ? -15.742 0.281 -4.227 1 91.62 200 PHE A O 1
ATOM 1483 N N . ALA A 1 201 ? -17.781 -0.646 -4.023 1 95.25 201 ALA A N 1
ATOM 1484 C CA . ALA A 1 201 ? -17.234 -1.998 -4.027 1 95.25 201 ALA A CA 1
ATOM 1485 C C . ALA A 1 201 ? -16.781 -2.398 -5.426 1 95.25 201 ALA A C 1
ATOM 1487 O O . ALA A 1 201 ? -17.234 -1.838 -6.422 1 95.25 201 ALA A O 1
ATOM 1488 N N . LEU A 1 202 ? -15.82 -3.342 -5.477 1 96.88 202 LEU A N 1
ATOM 1489 C CA . LEU A 1 202 ? -15.383 -3.902 -6.754 1 96.88 202 LEU A CA 1
ATOM 1490 C C . LEU A 1 202 ? -16.578 -4.336 -7.598 1 96.88 202 LEU A C 1
ATOM 1492 O O . LEU A 1 202 ? -17.531 -4.926 -7.078 1 96.88 202 LEU A O 1
ATOM 1496 N N . LYS A 1 203 ? -16.5 -4.055 -8.859 1 93.81 203 LYS A N 1
ATOM 1497 C CA . LYS A 1 203 ? -17.594 -4.41 -9.758 1 93.81 203 LYS A CA 1
ATOM 1498 C C . LYS A 1 203 ? -17.469 -5.852 -10.242 1 93.81 203 LYS A C 1
ATOM 1500 O O . LYS A 1 203 ? -16.359 -6.375 -10.359 1 93.81 203 LYS A O 1
ATOM 1505 N N . GLY A 1 204 ? -18.578 -6.461 -10.461 1 93.12 204 GLY A N 1
ATOM 1506 C CA . GLY A 1 204 ? -18.562 -7.812 -11 1 93.12 204 GLY A CA 1
ATOM 1507 C C . GLY A 1 204 ? -18.578 -8.883 -9.93 1 93.12 204 GLY A C 1
ATOM 1508 O O . GLY A 1 204 ? -18.5 -10.078 -10.234 1 93.12 204 GLY A O 1
ATOM 1509 N N . TYR A 1 205 ? -18.719 -8.508 -8.719 1 96.44 205 TYR A N 1
ATOM 1510 C CA . TYR A 1 205 ? -18.766 -9.438 -7.59 1 96.44 205 TYR A CA 1
ATOM 1511 C C . TYR A 1 205 ? -20.078 -9.297 -6.828 1 96.44 205 TYR A C 1
ATOM 1513 O O . TYR A 1 205 ? -20.281 -8.344 -6.078 1 96.44 205 TYR A O 1
ATOM 1521 N N . PRO A 1 206 ? -20.953 -10.289 -7.02 1 95.31 206 PRO A N 1
ATOM 1522 C CA . PRO A 1 206 ? -22.297 -10.195 -6.445 1 95.31 206 PRO A CA 1
ATOM 1523 C C . PRO A 1 206 ? -22.281 -9.984 -4.934 1 95.31 206 PRO A C 1
ATOM 1525 O O . PRO A 1 206 ? -21.469 -10.594 -4.227 1 95.31 206 PRO A O 1
ATOM 1528 N N . ASP A 1 207 ? -23.047 -9.055 -4.414 1 94.44 207 ASP A N 1
ATOM 1529 C CA . ASP A 1 207 ? -23.344 -8.805 -3.006 1 94.44 207 ASP A CA 1
ATOM 1530 C C . ASP A 1 207 ? -22.141 -8.211 -2.287 1 94.44 207 ASP A C 1
ATOM 1532 O O . ASP A 1 207 ? -22.141 -8.078 -1.062 1 94.44 207 ASP A O 1
ATOM 1536 N N . LEU A 1 208 ? -21.141 -7.93 -3.025 1 95.81 208 LEU A N 1
ATOM 1537 C CA . LEU A 1 208 ? -19.953 -7.402 -2.365 1 95.81 208 LEU A CA 1
ATOM 1538 C C . LEU A 1 208 ? -20.266 -6.066 -1.696 1 95.81 208 LEU A C 1
ATOM 1540 O O . LEU A 1 208 ? -19.766 -5.785 -0.604 1 95.81 208 LEU A O 1
ATOM 1544 N N . GLY A 1 209 ? -21.047 -5.223 -2.387 1 93.88 209 GLY A N 1
ATOM 1545 C CA . GLY A 1 209 ? -21.5 -3.982 -1.772 1 93.88 209 GLY A CA 1
ATOM 1546 C C . GLY A 1 209 ? -22.234 -4.191 -0.46 1 93.88 209 GLY A C 1
ATOM 1547 O O . GLY A 1 209 ? -22.016 -3.453 0.502 1 93.88 209 GLY A O 1
ATOM 1548 N N . LYS A 1 210 ? -23.078 -5.176 -0.413 1 92.5 210 LYS A N 1
ATOM 1549 C CA . LYS A 1 210 ? -23.797 -5.523 0.809 1 92.5 210 LYS A CA 1
ATOM 1550 C C . LYS A 1 210 ? -22.828 -5.98 1.901 1 92.5 210 LYS A C 1
ATOM 1552 O O . LYS A 1 210 ? -23 -5.629 3.07 1 92.5 210 LYS A O 1
ATOM 1557 N N . ASN A 1 211 ? -21.859 -6.785 1.491 1 93.75 211 ASN A N 1
ATOM 1558 C CA . ASN A 1 211 ? -20.844 -7.242 2.443 1 93.75 211 ASN A CA 1
ATOM 1559 C C . ASN A 1 211 ? -20.047 -6.078 3.01 1 93.75 211 ASN A C 1
ATOM 1561 O O . ASN A 1 211 ? -19.703 -6.07 4.195 1 93.75 211 ASN A O 1
ATOM 1565 N N . LEU A 1 212 ? -19.688 -5.191 2.1 1 94.25 212 LEU A N 1
ATOM 1566 C CA . LEU A 1 212 ? -18.984 -3.992 2.537 1 94.25 212 LEU A CA 1
ATOM 1567 C C . LEU A 1 212 ? -19.812 -3.221 3.562 1 94.25 212 LEU A C 1
ATOM 1569 O O . LEU A 1 212 ? -19.297 -2.857 4.625 1 94.25 212 LEU A O 1
ATOM 1573 N N . ALA A 1 213 ? -21.078 -3.004 3.25 1 92.81 213 ALA A N 1
ATOM 1574 C CA . ALA A 1 213 ? -21.984 -2.283 4.145 1 92.81 213 ALA A CA 1
ATOM 1575 C C . ALA A 1 213 ? -22.109 -2.994 5.488 1 92.81 213 ALA A C 1
ATOM 1577 O O . ALA A 1 213 ? -22.078 -2.354 6.543 1 92.81 213 ALA A O 1
ATOM 1578 N N . LYS A 1 214 ? -22.219 -4.285 5.438 1 92.12 214 LYS A N 1
ATOM 1579 C CA . LYS A 1 214 ? -22.344 -5.082 6.656 1 92.12 214 LYS A CA 1
ATOM 1580 C C . LYS A 1 214 ? -21.078 -5.004 7.5 1 92.12 214 LYS A C 1
ATOM 1582 O O . LYS A 1 214 ? -21.156 -4.863 8.719 1 92.12 214 LYS A O 1
ATOM 1587 N N . GLY A 1 215 ? -19.938 -5.148 6.828 1 92.62 215 GLY A N 1
ATOM 1588 C CA . GLY A 1 215 ? -18.672 -5.07 7.535 1 92.62 215 GLY A CA 1
ATOM 1589 C C . GLY A 1 215 ? -18.453 -3.736 8.227 1 92.62 215 GLY A C 1
ATOM 1590 O O . GLY A 1 215 ? -18.094 -3.695 9.406 1 92.62 215 GLY A O 1
ATOM 1591 N N . LEU A 1 216 ? -18.672 -2.709 7.551 1 92.5 216 LEU A N 1
ATOM 1592 C CA . LEU A 1 216 ? -18.516 -1.374 8.117 1 92.5 216 LEU A CA 1
ATOM 1593 C C . LEU A 1 216 ? -19.594 -1.098 9.156 1 92.5 216 LEU A C 1
ATOM 1595 O O . LEU A 1 216 ? -19.328 -0.461 10.18 1 92.5 216 LEU A O 1
ATOM 1599 N N . GLY A 1 217 ? -20.766 -1.541 8.859 1 90.25 217 GLY A N 1
ATOM 1600 C CA . GLY A 1 217 ? -21.906 -1.341 9.758 1 90.25 217 GLY A CA 1
ATOM 1601 C C . GLY A 1 217 ? -21.719 -2.021 11.102 1 90.25 217 GLY A C 1
ATOM 1602 O O . GLY A 1 217 ? -22.344 -1.625 12.094 1 90.25 217 GLY A O 1
ATOM 1603 N N . ALA A 1 218 ? -20.859 -3.049 11.125 1 91.88 218 ALA A N 1
ATOM 1604 C CA . ALA A 1 218 ? -20.625 -3.795 12.359 1 91.88 218 ALA A CA 1
ATOM 1605 C C . ALA A 1 218 ? -19.656 -3.049 13.273 1 91.88 218 ALA A C 1
ATOM 1607 O O . ALA A 1 218 ? -19.484 -3.416 14.438 1 91.88 218 ALA A O 1
ATOM 1608 N N . LEU A 1 219 ? -19.047 -1.973 12.789 1 92.75 219 LEU A N 1
ATOM 1609 C CA . LEU A 1 219 ? -18.078 -1.182 13.547 1 92.75 219 LEU A CA 1
ATOM 1610 C C . LEU A 1 219 ? -18.734 0.062 14.133 1 92.75 219 LEU A C 1
ATOM 1612 O O . LEU A 1 219 ? -19.672 0.614 13.547 1 92.75 219 LEU A O 1
ATOM 1616 N N . PRO A 1 220 ? -18.25 0.516 15.312 1 93.56 220 PRO A N 1
ATOM 1617 C CA . PRO 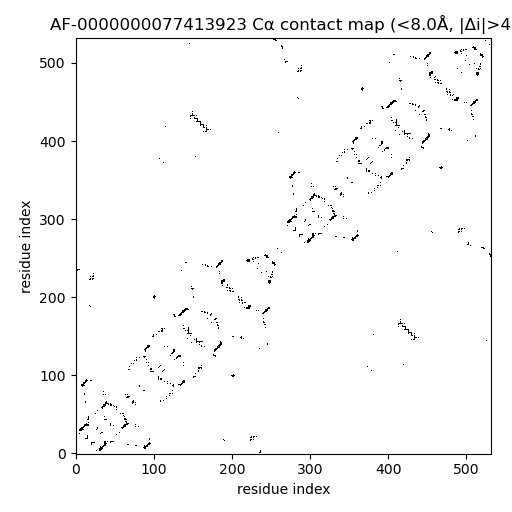A 1 220 ? -18.891 1.675 15.938 1 93.56 220 PRO A CA 1
ATOM 1618 C C . PRO A 1 220 ? -18.672 2.963 15.148 1 93.56 220 PRO A C 1
ATOM 1620 O O . PRO A 1 220 ? -17.547 3.312 14.812 1 93.56 220 PRO A O 1
ATOM 1623 N N . PRO A 1 221 ? -19.766 3.66 14.859 1 93.88 221 PRO A N 1
ATOM 1624 C CA . PRO A 1 221 ? -19.672 4.93 14.133 1 93.88 221 PRO A CA 1
ATOM 1625 C C . PRO A 1 221 ? -19.203 6.082 15.023 1 93.88 221 PRO A C 1
ATOM 1627 O O . PRO A 1 221 ? -19.234 5.973 16.25 1 93.88 221 PRO A O 1
ATOM 1630 N N . GLN A 1 222 ? -18.688 7.156 14.391 1 96.88 222 GLN A N 1
ATOM 1631 C CA . GLN A 1 222 ? -18.359 8.391 15.086 1 96.88 222 GLN A CA 1
ATOM 1632 C C . GLN A 1 222 ? -18.531 9.602 14.172 1 96.88 222 GLN A C 1
ATOM 1634 O O . GLN A 1 222 ? -18.734 9.453 12.969 1 96.88 222 GLN A O 1
ATOM 1639 N N . ARG A 1 223 ? -18.484 10.758 14.766 1 96.88 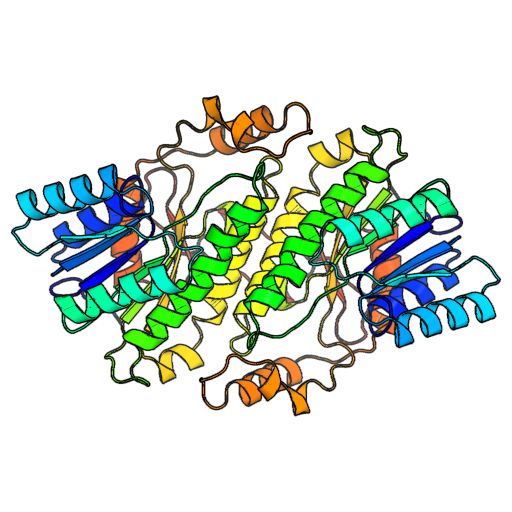223 ARG A N 1
ATOM 1640 C CA . ARG A 1 223 ? -18.531 12.016 14.031 1 96.88 223 ARG A CA 1
ATOM 1641 C C . ARG A 1 223 ? -17.125 12.508 13.703 1 96.88 223 ARG A C 1
ATOM 1643 O O . ARG A 1 223 ? -16.172 12.234 14.438 1 96.88 223 ARG A O 1
ATOM 1650 N N . PRO A 1 224 ? -16.984 13.25 12.594 1 97.81 224 PRO A N 1
ATOM 1651 C CA . PRO A 1 224 ? -15.672 13.789 12.227 1 97.81 224 PRO A CA 1
ATOM 1652 C C . PRO A 1 224 ? -15.016 14.578 13.359 1 97.81 224 PRO A C 1
ATOM 1654 O O . PRO A 1 224 ? -13.797 14.547 13.508 1 97.81 224 PRO A O 1
ATOM 1657 N N . GLU A 1 225 ? -15.789 15.227 14.195 1 98 225 GLU A N 1
ATOM 1658 C CA . GLU A 1 225 ? -15.273 16.062 15.281 1 98 225 GLU A CA 1
ATOM 1659 C C . GLU A 1 225 ? -14.477 15.219 16.281 1 98 225 GLU A C 1
ATOM 1661 O O . GLU A 1 225 ? -13.508 15.703 16.875 1 98 225 GLU A O 1
ATOM 1666 N N . ASN A 1 226 ? -14.898 13.953 16.469 1 98.38 226 ASN A N 1
ATOM 1667 C CA . ASN A 1 226 ? -14.141 13.086 17.359 1 98.38 226 ASN A CA 1
ATOM 1668 C C . ASN A 1 226 ? -12.75 12.789 16.812 1 98.38 226 ASN A C 1
ATOM 1670 O O . ASN A 1 226 ? -11.773 12.781 17.562 1 98.38 226 ASN A O 1
ATOM 1674 N N . VAL A 1 227 ? -12.664 12.523 15.547 1 98.69 227 VAL A N 1
ATOM 1675 C CA . VAL A 1 227 ? -11.367 12.281 14.922 1 98.69 227 VAL A CA 1
ATOM 1676 C C . VAL A 1 227 ? -10.492 13.523 15.055 1 98.69 227 VAL A C 1
ATOM 1678 O O . VAL A 1 227 ? -9.297 13.414 15.336 1 98.69 227 VAL A O 1
ATOM 1681 N N . ALA A 1 228 ? -11.07 14.688 14.883 1 98.81 228 ALA A N 1
ATOM 1682 C CA . ALA A 1 228 ? -10.344 15.953 14.953 1 98.81 228 ALA A CA 1
ATOM 1683 C C . ALA A 1 228 ? -9.805 16.203 16.359 1 98.81 228 ALA A C 1
ATOM 1685 O O . ALA A 1 228 ? -8.688 16.688 16.516 1 98.81 228 ALA A O 1
ATOM 1686 N N . GLN A 1 229 ? -10.625 15.867 17.359 1 98.62 229 GLN A N 1
ATOM 1687 C CA . GLN A 1 229 ? -10.133 15.961 18.734 1 98.62 229 GLN A CA 1
ATOM 1688 C C . GLN A 1 229 ? -8.945 15.039 18.969 1 98.62 229 GLN A C 1
ATOM 1690 O O . GLN A 1 229 ? -7.996 15.398 19.656 1 98.62 229 GLN A O 1
ATOM 1695 N N . GLY A 1 230 ? -9.047 13.859 18.375 1 98.69 230 GLY A N 1
ATOM 1696 C CA . GLY A 1 230 ? -7.926 12.93 18.438 1 98.69 230 GLY A CA 1
ATOM 1697 C C . GLY A 1 230 ? -6.66 13.477 17.812 1 98.69 230 GLY A C 1
ATOM 1698 O O . GLY A 1 230 ? -5.559 13.211 18.281 1 98.69 230 GLY A O 1
ATOM 1699 N N . LEU A 1 231 ? -6.809 14.219 16.75 1 98.69 231 LEU A N 1
ATOM 1700 C CA . LEU A 1 231 ? -5.664 14.805 16.062 1 98.69 231 LEU A CA 1
ATOM 1701 C C . LEU A 1 231 ? -4.879 15.719 17 1 98.69 231 LEU A C 1
ATOM 1703 O O . LEU A 1 231 ? -3.646 15.734 16.969 1 98.69 231 LEU A O 1
ATOM 1707 N N . ILE A 1 232 ? -5.582 16.547 17.812 1 98.69 232 ILE A N 1
ATOM 1708 C CA . ILE A 1 232 ? -4.918 17.453 18.734 1 98.69 232 ILE A CA 1
ATOM 1709 C C . ILE A 1 232 ? -4.023 16.656 19.688 1 98.69 232 ILE A C 1
ATOM 1711 O O . ILE A 1 232 ? -2.854 17 19.875 1 98.69 232 ILE A O 1
ATOM 1715 N N . LYS A 1 233 ? -4.602 15.594 20.203 1 98.19 233 LYS A N 1
ATOM 1716 C CA . LYS A 1 233 ? -3.812 14.734 21.094 1 98.19 233 LYS A CA 1
ATOM 1717 C C . LYS A 1 233 ? -2.645 14.102 20.344 1 98.19 233 LYS A C 1
ATOM 1719 O O . LYS A 1 233 ? -1.521 14.062 20.859 1 98.19 233 LYS A O 1
ATOM 1724 N N . LEU A 1 234 ? -2.869 13.641 19.172 1 98.44 234 LEU A N 1
ATOM 1725 C CA . LEU A 1 234 ? -1.858 12.977 18.359 1 98.44 234 LEU A CA 1
ATOM 1726 C C . LEU A 1 234 ? -0.663 13.898 18.125 1 98.44 234 LEU A C 1
ATOM 1728 O O . LEU A 1 234 ? 0.482 13.5 18.359 1 98.44 234 LEU A O 1
ATOM 1732 N N . ILE A 1 235 ? -0.863 15.141 17.734 1 98.56 235 ILE A N 1
ATOM 1733 C CA . ILE A 1 235 ? 0.242 15.984 17.312 1 98.56 235 ILE A CA 1
ATOM 1734 C C . ILE A 1 235 ? 0.913 16.609 18.531 1 98.56 235 ILE A C 1
ATOM 1736 O O . ILE A 1 235 ? 2.045 17.094 18.438 1 98.56 235 ILE A O 1
ATOM 1740 N N . THR A 1 236 ? 0.236 16.625 19.688 1 97.88 236 THR A N 1
ATOM 1741 C CA . THR A 1 236 ? 0.828 17.234 20.875 1 97.88 236 THR A CA 1
ATOM 1742 C C . THR A 1 236 ? 1.489 16.172 21.75 1 97.88 236 THR A C 1
ATOM 1744 O O . THR A 1 236 ? 2.385 16.484 22.531 1 97.88 236 THR A O 1
ATOM 1747 N N . GLU A 1 237 ? 1.089 14.844 21.562 1 97 237 GLU A N 1
ATOM 1748 C CA . GLU A 1 237 ? 1.591 13.828 22.484 1 97 237 GLU A CA 1
ATOM 1749 C C . GLU A 1 237 ? 2.236 12.672 21.719 1 97 237 GLU A C 1
ATOM 1751 O O . GLU A 1 237 ? 2.975 11.875 22.312 1 97 237 GLU A O 1
ATOM 1756 N N . GLY A 1 238 ? 1.971 12.547 20.5 1 97.38 238 GLY A N 1
ATOM 1757 C CA . GLY A 1 238 ? 2.445 11.398 19.734 1 97.38 238 GLY A CA 1
ATOM 1758 C C . GLY A 1 238 ? 3.949 11.398 19.531 1 97.38 238 GLY A C 1
ATOM 1759 O O . GLY A 1 238 ? 4.551 12.453 19.328 1 97.38 238 GLY A O 1
ATOM 1760 N N . GLU A 1 239 ? 4.523 10.211 19.547 1 97.31 239 GLU A N 1
ATOM 1761 C CA . GLU A 1 239 ? 5.941 10.055 19.234 1 97.31 239 GLU A CA 1
ATOM 1762 C C . GLU A 1 239 ? 6.16 9.844 17.734 1 97.31 239 GLU A C 1
ATOM 1764 O O . GLU A 1 239 ? 5.309 9.273 17.062 1 97.31 239 GLU A O 1
ATOM 1769 N N . ASN A 1 240 ? 7.309 10.234 17.312 1 98.25 240 ASN A N 1
ATOM 1770 C CA . ASN A 1 240 ? 7.652 10.078 15.906 1 98.25 240 ASN A CA 1
ATOM 1771 C C . ASN A 1 240 ? 7.473 8.641 15.445 1 98.25 240 ASN A C 1
ATOM 1773 O O . ASN A 1 240 ? 7.969 7.711 16.078 1 98.25 240 ASN A O 1
ATOM 1777 N N . GLY A 1 241 ? 6.719 8.453 14.383 1 98.44 241 GLY A N 1
ATOM 1778 C CA . GLY A 1 241 ? 6.52 7.141 13.781 1 98.44 241 GLY A CA 1
ATOM 1779 C C . GLY A 1 241 ? 5.344 6.387 14.375 1 98.44 241 GLY A C 1
ATOM 1780 O O . GLY A 1 241 ? 4.996 5.301 13.906 1 98.44 241 GLY A O 1
ATOM 1781 N N . SER A 1 242 ? 4.648 6.984 15.391 1 98.31 242 SER A N 1
ATOM 1782 C CA . SER A 1 242 ? 3.607 6.246 16.094 1 98.31 242 SER A CA 1
ATOM 1783 C C . SER A 1 242 ? 2.322 6.176 15.281 1 98.31 242 SER A C 1
ATOM 1785 O O . SER A 1 242 ? 2.107 6.988 14.383 1 98.31 242 SER A O 1
ATOM 1787 N N . VAL A 1 243 ? 1.541 5.18 15.523 1 98.75 243 VAL A N 1
ATOM 1788 C CA . VAL A 1 243 ? 0.266 4.895 14.875 1 98.75 243 VAL A CA 1
ATOM 1789 C C . VAL A 1 243 ? -0.86 4.934 15.906 1 98.75 243 VAL A C 1
ATOM 1791 O O . VAL A 1 243 ? -0.771 4.297 16.953 1 98.75 243 VAL A O 1
ATOM 1794 N N . TRP A 1 244 ? -1.925 5.703 15.594 1 98.81 244 TRP A N 1
ATOM 1795 C CA . TRP A 1 244 ? -2.998 5.93 16.562 1 98.81 244 TRP A CA 1
ATOM 1796 C C . TRP A 1 244 ? -4.359 5.664 15.93 1 98.81 244 TRP A C 1
ATOM 1798 O O . TRP A 1 244 ? -4.586 5.988 14.758 1 98.81 244 TRP A O 1
ATOM 1808 N N . VAL A 1 245 ? -5.301 5.148 16.719 1 98.81 245 VAL A N 1
ATOM 1809 C CA . VAL A 1 245 ? -6.652 4.82 16.266 1 98.81 245 VAL A CA 1
ATOM 1810 C C . VAL A 1 245 ? -7.652 5.797 16.891 1 98.81 245 VAL A C 1
ATOM 1812 O O . VAL A 1 245 ? -7.578 6.09 18.094 1 98.81 245 VAL A O 1
ATOM 1815 N N . SER A 1 246 ? -8.508 6.391 16.141 1 98.69 246 SER A N 1
ATOM 1816 C CA . SER A 1 246 ? -9.703 7.117 16.562 1 98.69 246 SER A CA 1
ATOM 1817 C C . SER A 1 246 ? -10.977 6.402 16.109 1 98.69 246 SER A C 1
ATOM 1819 O O . SER A 1 246 ? -11.273 6.367 14.914 1 98.69 246 SER A O 1
ATOM 1821 N N . GLU A 1 247 ? -11.734 5.852 17.078 1 97.81 247 GLU A N 1
ATOM 1822 C CA . GLU A 1 247 ? -12.922 5.094 16.672 1 97.81 247 GLU A CA 1
ATOM 1823 C C . GLU A 1 247 ? -14 5.137 17.75 1 97.81 247 GLU A C 1
ATOM 1825 O O . GLU A 1 247 ? -13.695 5.285 18.938 1 97.81 247 GLU A O 1
ATOM 1830 N N . GLY A 1 248 ? -15.242 5.145 17.297 1 96.94 248 GLY A N 1
ATOM 1831 C CA . GLY A 1 248 ? -16.391 4.906 18.156 1 96.94 248 GLY A CA 1
ATOM 1832 C C . GLY A 1 248 ? -16.703 6.09 19.062 1 96.94 248 GLY A C 1
ATOM 1833 O O . GLY A 1 248 ? -17.344 5.93 20.094 1 96.94 248 GLY A O 1
ATOM 1834 N N . GLY A 1 249 ? -16.172 7.191 18.734 1 97.56 249 GLY A N 1
ATOM 1835 C CA . GLY A 1 249 ? -16.438 8.375 19.547 1 97.56 249 GLY A CA 1
ATOM 1836 C C . GLY A 1 249 ? -15.688 8.375 20.859 1 97.56 249 GLY A C 1
ATOM 1837 O O . GLY A 1 249 ? -16.062 9.102 21.781 1 97.56 249 GLY A O 1
ATOM 1838 N N . GLN A 1 250 ? -14.703 7.523 20.969 1 97.81 250 GLN A N 1
ATOM 1839 C CA . GLN A 1 250 ? -13.875 7.426 22.156 1 97.81 250 GLN A CA 1
ATOM 1840 C C . GLN A 1 250 ? -12.547 8.156 21.969 1 97.81 250 GLN A C 1
ATOM 1842 O O . GLN A 1 250 ? -12.172 8.484 20.844 1 97.81 250 GLN A O 1
ATOM 1847 N N . PRO A 1 251 ? -11.82 8.508 23.062 1 97.81 251 PRO A N 1
ATOM 1848 C CA . PRO A 1 251 ? -10.492 9.094 22.906 1 97.81 251 PRO A CA 1
ATOM 1849 C C . PRO A 1 251 ? -9.555 8.219 22.078 1 97.81 251 PRO A C 1
ATOM 1851 O O . PRO A 1 251 ? -9.641 6.992 22.125 1 97.81 251 PRO A O 1
ATOM 1854 N N . ILE A 1 252 ? -8.688 8.812 21.359 1 98.38 252 ILE A N 1
ATOM 1855 C CA . ILE A 1 252 ? -7.781 8.07 20.5 1 98.38 252 ILE A CA 1
ATOM 1856 C C . ILE A 1 252 ? -6.812 7.25 21.344 1 98.38 252 ILE A C 1
ATOM 1858 O O . ILE A 1 252 ? -6.605 7.547 22.516 1 98.38 252 ILE A O 1
ATOM 1862 N N . TYR A 1 253 ? -6.242 6.25 20.797 1 98.38 253 TYR A N 1
ATOM 1863 C CA . TYR A 1 253 ? -5.242 5.438 21.469 1 98.38 253 TYR A CA 1
ATOM 1864 C C . TYR A 1 253 ? -4.141 5.008 20.516 1 98.38 253 TYR A C 1
ATOM 1866 O O . TYR A 1 253 ? -4.379 4.863 19.312 1 98.38 253 TYR A O 1
ATOM 1874 N N . GLU A 1 254 ? -2.967 4.82 21.047 1 98.44 254 GLU A N 1
ATOM 1875 C CA . GLU A 1 254 ? -1.818 4.367 20.266 1 98.44 254 GLU A CA 1
ATOM 1876 C C . GLU A 1 254 ? -1.828 2.85 20.109 1 98.44 254 GLU A C 1
ATOM 1878 O O . GLU A 1 254 ? -2.252 2.125 21.016 1 98.44 254 GLU A O 1
ATOM 1883 N N . VAL A 1 255 ? -1.415 2.406 18.938 1 98.31 255 VAL A N 1
ATOM 1884 C CA . VAL A 1 255 ? -1.258 0.968 18.75 1 98.31 255 VAL A CA 1
ATOM 1885 C C . VAL A 1 255 ? 0.226 0.607 18.75 1 98.31 255 VAL A C 1
ATOM 1887 O O . VAL A 1 255 ? 1.071 1.433 18.391 1 98.31 255 VAL A O 1
ATOM 1890 N N . GLU A 1 256 ? 0.507 -0.598 19.141 1 96.62 256 GLU A N 1
ATOM 1891 C CA . GLU A 1 256 ? 1.844 -1.182 19.062 1 96.62 256 GLU A CA 1
ATOM 1892 C C . GLU A 1 256 ? 1.911 -2.271 18 1 96.62 256 GLU A C 1
ATOM 1894 O O . GLU A 1 256 ? 1.387 -3.369 18.188 1 96.62 256 GLU A O 1
ATOM 1899 N N . ILE A 1 257 ? 2.57 -1.957 16.953 1 96.19 257 ILE A N 1
ATOM 1900 C CA . ILE A 1 257 ? 2.764 -2.947 15.906 1 96.19 257 ILE A CA 1
ATOM 1901 C C . ILE A 1 257 ? 3.9 -3.893 16.281 1 96.19 257 ILE A C 1
ATOM 1903 O O . ILE A 1 257 ? 5.027 -3.453 16.531 1 96.19 257 ILE A O 1
ATOM 1907 N N . PRO A 1 258 ? 3.66 -5.148 16.312 1 95.88 258 PRO A N 1
ATOM 1908 C CA . PRO A 1 258 ? 4.691 -6.082 16.766 1 95.88 258 PRO A CA 1
ATOM 1909 C C . PRO A 1 258 ? 5.875 -6.164 15.797 1 95.88 258 PRO A C 1
ATOM 1911 O O . PRO A 1 258 ? 5.711 -5.949 14.594 1 95.88 258 PRO A O 1
ATOM 1914 N N . GLU A 1 259 ? 6.965 -6.504 16.391 1 95.81 259 GLU A N 1
ATOM 1915 C CA . GLU A 1 259 ? 8.117 -6.832 15.555 1 95.81 259 GLU A CA 1
ATOM 1916 C C . GLU A 1 259 ? 7.848 -8.07 14.703 1 95.81 259 GLU A C 1
ATOM 1918 O O . GLU A 1 259 ? 7.246 -9.031 15.172 1 95.81 259 GLU A O 1
ATOM 1923 N N . ARG A 1 260 ? 8.32 -8.008 13.477 1 94.5 260 ARG A N 1
ATOM 1924 C CA . ARG A 1 260 ? 8.047 -9.086 12.531 1 94.5 260 ARG A CA 1
ATOM 1925 C C . ARG A 1 260 ? 8.516 -10.43 13.086 1 94.5 260 ARG A C 1
ATOM 1927 O O . ARG A 1 260 ? 7.887 -11.461 12.852 1 94.5 260 ARG A O 1
ATOM 1934 N N . THR A 1 261 ? 9.656 -10.484 13.781 1 93.69 261 THR A N 1
ATOM 1935 C CA . THR A 1 261 ? 10.266 -11.719 14.25 1 93.69 261 THR A CA 1
ATOM 1936 C C . THR A 1 261 ? 9.406 -12.367 15.336 1 93.69 261 THR A C 1
ATOM 1938 O O . THR A 1 261 ? 9.609 -13.539 15.68 1 93.69 261 THR A O 1
ATOM 1941 N N . THR A 1 262 ? 8.422 -11.633 15.859 1 95.12 262 THR A N 1
ATOM 1942 C CA . THR A 1 262 ? 7.543 -12.172 16.891 1 95.12 262 THR A CA 1
ATOM 1943 C C . THR A 1 262 ? 6.25 -12.711 16.281 1 95.12 262 THR A C 1
ATOM 1945 O O . THR A 1 262 ? 5.391 -13.227 17 1 95.12 262 THR A O 1
ATOM 1948 N N . LEU A 1 263 ? 6.102 -12.664 14.945 1 96.56 263 LEU A N 1
ATOM 1949 C CA . LEU A 1 263 ? 4.84 -12.992 14.297 1 96.56 263 LEU A CA 1
ATOM 1950 C C . LEU A 1 263 ? 4.805 -14.461 13.891 1 96.56 263 LEU A C 1
ATOM 1952 O O . LEU A 1 263 ? 3.771 -14.961 13.438 1 96.56 263 LEU A O 1
ATOM 1956 N N . ARG A 1 264 ? 5.965 -15.156 13.953 1 96 264 ARG A N 1
ATOM 1957 C CA . ARG A 1 264 ? 6 -16.547 13.516 1 96 264 ARG A CA 1
ATOM 1958 C C . ARG A 1 264 ? 4.926 -17.375 14.227 1 96 264 ARG A C 1
ATOM 1960 O O . ARG A 1 264 ? 4.828 -17.344 15.453 1 96 264 ARG A O 1
ATOM 1967 N N . LYS A 1 265 ? 4.145 -18.047 13.406 1 92.62 265 LYS A N 1
ATOM 1968 C CA . LYS A 1 265 ? 3.113 -18.922 13.961 1 92.62 265 LYS A CA 1
ATOM 1969 C C . LYS A 1 265 ? 3.727 -20.141 14.633 1 92.62 265 LYS A C 1
ATOM 1971 O O . LYS A 1 265 ? 4.656 -20.75 14.094 1 92.62 265 LYS A O 1
ATOM 1976 N N . ASN A 1 266 ? 3.322 -20.594 15.68 1 76.94 266 ASN A N 1
ATOM 1977 C CA . ASN A 1 266 ? 3.83 -21.734 16.422 1 76.94 266 ASN A CA 1
ATOM 1978 C C . ASN A 1 266 ? 3.314 -23.047 15.852 1 76.94 266 ASN A C 1
ATOM 1980 O O . ASN A 1 266 ? 2.209 -23.109 15.305 1 76.94 266 ASN A O 1
ATOM 1984 N N . MET B 1 1 ? -7.93 -26.594 0.883 1 57.25 1 MET B N 1
ATOM 1985 C CA . MET B 1 1 ? -7.676 -27.531 -0.203 1 57.25 1 MET B CA 1
ATOM 1986 C C . MET B 1 1 ? -6.203 -27.516 -0.602 1 57.25 1 MET B C 1
ATOM 1988 O O . MET B 1 1 ? -5.555 -26.469 -0.563 1 57.25 1 MET B O 1
ATOM 1992 N N . VAL B 1 2 ? -5.672 -28.734 -0.692 1 76.94 2 VAL B N 1
ATOM 1993 C CA . VAL B 1 2 ? -4.277 -28.938 -1.073 1 76.94 2 VAL B CA 1
ATOM 1994 C C . VAL B 1 2 ? -4.117 -28.734 -2.578 1 76.94 2 VAL B C 1
ATOM 1996 O O . VAL B 1 2 ? -4.828 -29.344 -3.375 1 76.94 2 VAL B O 1
ATOM 1999 N N . PHE B 1 3 ? -3.328 -27.672 -2.998 1 94.75 3 PHE B N 1
ATOM 2000 C CA . PHE B 1 3 ? -3.055 -27.453 -4.414 1 94.75 3 PHE B CA 1
ATOM 2001 C C . PHE B 1 3 ? -2.137 -28.547 -4.957 1 94.75 3 PHE B C 1
ATOM 2003 O O . PHE B 1 3 ? -1.055 -28.781 -4.414 1 94.75 3 PHE B O 1
ATOM 2010 N N . GLU B 1 4 ? -2.586 -29.266 -5.934 1 96.44 4 GLU B N 1
ATOM 2011 C CA . GLU B 1 4 ? -1.759 -30.25 -6.621 1 96.44 4 GLU B CA 1
ATOM 2012 C C . GLU B 1 4 ? -1.035 -29.641 -7.812 1 96.44 4 GLU B C 1
ATOM 2014 O O . GLU B 1 4 ? -1.673 -29.188 -8.766 1 96.44 4 GLU B O 1
ATOM 2019 N N . ILE B 1 5 ? 0.257 -29.75 -7.82 1 98.44 5 ILE B N 1
ATOM 2020 C CA . ILE B 1 5 ? 1.08 -29.062 -8.812 1 98.44 5 ILE B CA 1
ATOM 2021 C C . ILE B 1 5 ? 1.08 -29.844 -10.117 1 98.44 5 ILE B C 1
ATOM 2023 O O . ILE B 1 5 ? 1.013 -29.266 -11.203 1 98.44 5 ILE B O 1
ATOM 2027 N N . ARG B 1 6 ? 1.136 -31.203 -10.039 1 98.06 6 ARG B N 1
ATOM 2028 C CA . ARG B 1 6 ? 1.261 -32.062 -11.219 1 98.06 6 ARG B CA 1
ATOM 2029 C C . ARG B 1 6 ? 0.117 -31.812 -12.195 1 98.06 6 ARG B C 1
ATOM 2031 O O . ARG B 1 6 ? -1.054 -31.859 -11.812 1 98.06 6 ARG B O 1
ATOM 2038 N N . GLY B 1 7 ? 0.523 -31.469 -13.367 1 97.75 7 GLY B N 1
ATOM 2039 C CA . GLY B 1 7 ? -0.449 -31.312 -14.438 1 97.75 7 GLY B CA 1
ATOM 2040 C C . GLY B 1 7 ? -1.097 -29.953 -14.469 1 97.75 7 GLY B C 1
ATOM 2041 O O . GLY B 1 7 ? -1.957 -29.672 -15.305 1 97.75 7 GLY B O 1
ATOM 2042 N N . LYS B 1 8 ? -0.718 -29.047 -13.617 1 98.5 8 LYS B N 1
ATOM 2043 C CA . LYS B 1 8 ? -1.327 -27.719 -13.523 1 98.5 8 LYS B CA 1
ATOM 2044 C C . LYS B 1 8 ? -0.585 -26.719 -14.391 1 98.5 8 LYS B C 1
ATOM 2046 O O . LYS B 1 8 ? 0.506 -27 -14.891 1 98.5 8 LYS B O 1
ATOM 2051 N N . HIS B 1 9 ? -1.188 -25.578 -14.633 1 98.75 9 HIS B N 1
ATOM 2052 C CA . HIS B 1 9 ? -0.671 -24.516 -15.5 1 98.75 9 HIS B CA 1
ATOM 2053 C C . HIS B 1 9 ? -0.525 -23.203 -14.742 1 98.75 9 HIS B C 1
ATOM 2055 O O . HIS B 1 9 ? -1.41 -22.828 -13.969 1 98.75 9 HIS B O 1
ATOM 2061 N N . ALA B 1 10 ? 0.606 -22.547 -15 1 98.94 10 ALA B N 1
ATOM 2062 C CA . ALA B 1 10 ? 0.893 -21.344 -14.203 1 98.94 10 ALA B CA 1
ATOM 2063 C C . ALA B 1 10 ? 1.228 -20.156 -15.102 1 98.94 10 ALA B C 1
ATOM 2065 O O . ALA B 1 10 ? 1.629 -20.328 -16.25 1 98.94 10 ALA B O 1
ATOM 2066 N N . LEU B 1 11 ? 0.967 -19 -14.602 1 98.94 11 LEU B N 1
ATOM 2067 C CA . LEU B 1 11 ? 1.473 -17.719 -15.109 1 98.94 11 LEU B CA 1
ATOM 2068 C C . LEU B 1 11 ? 2.254 -16.984 -14.039 1 98.94 11 LEU B C 1
ATOM 2070 O O . LEU B 1 11 ? 1.764 -16.797 -12.922 1 98.94 11 LEU B O 1
ATOM 2074 N N . ILE B 1 12 ? 3.48 -16.609 -14.336 1 99 12 ILE B N 1
ATOM 2075 C CA . ILE B 1 12 ? 4.332 -15.906 -13.391 1 99 12 ILE B CA 1
ATOM 2076 C C . ILE B 1 12 ? 4.812 -14.594 -14.016 1 99 12 ILE B C 1
ATOM 2078 O O . ILE B 1 12 ? 5.438 -14.594 -15.078 1 99 12 ILE B O 1
ATOM 2082 N N . THR B 1 13 ? 4.5 -13.492 -13.375 1 98.94 13 THR B N 1
ATOM 2083 C CA . THR B 1 13 ? 5.059 -12.211 -13.805 1 98.94 13 THR B CA 1
ATOM 2084 C C . THR B 1 13 ? 6.449 -12 -13.219 1 98.94 13 THR B C 1
ATOM 2086 O O . THR B 1 13 ? 6.738 -12.477 -12.109 1 98.94 13 THR B O 1
ATOM 2089 N N . GLY B 1 14 ? 7.281 -11.234 -13.945 1 98.56 14 GLY B N 1
ATOM 2090 C CA . GLY B 1 14 ? 8.648 -11.031 -13.492 1 98.56 14 GLY B CA 1
ATOM 2091 C C . GLY B 1 14 ? 9.453 -12.312 -13.422 1 98.56 14 GLY B C 1
ATOM 2092 O O . GLY B 1 14 ? 10.203 -12.523 -12.469 1 98.56 14 GLY B O 1
ATOM 2093 N N . ALA B 1 15 ? 9.336 -13.172 -14.406 1 98.44 15 ALA B N 1
ATOM 2094 C CA . ALA B 1 15 ? 9.859 -14.523 -14.258 1 98.44 15 ALA B CA 1
ATOM 2095 C C . ALA B 1 15 ? 11.047 -14.758 -15.188 1 98.44 15 ALA B C 1
ATOM 2097 O O . ALA B 1 15 ? 11.422 -15.906 -15.445 1 98.44 15 ALA B O 1
ATOM 2098 N N . ALA B 1 16 ? 11.625 -13.664 -15.75 1 97.88 16 ALA B N 1
ATOM 2099 C CA . ALA B 1 16 ? 12.773 -13.82 -16.641 1 97.88 16 ALA B CA 1
ATOM 21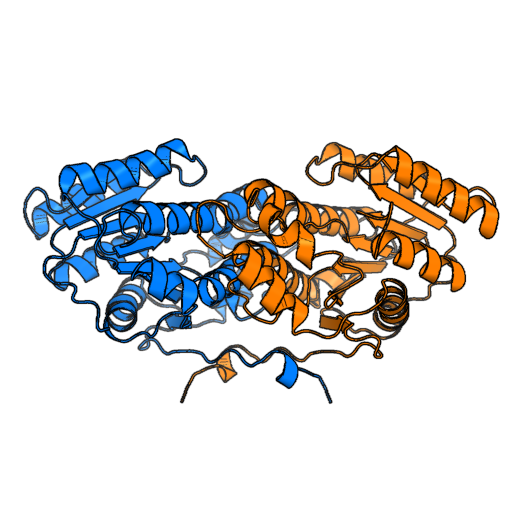00 C C . ALA B 1 16 ? 14.047 -14.109 -15.852 1 97.88 16 ALA B C 1
ATOM 2102 O O . ALA B 1 16 ? 15.031 -14.609 -16.406 1 97.88 16 ALA B O 1
ATOM 2103 N N . ALA B 1 17 ? 14.07 -13.758 -14.578 1 94.5 17 ALA B N 1
ATOM 2104 C CA . ALA B 1 17 ? 15.242 -13.945 -13.734 1 94.5 17 ALA B CA 1
ATOM 2105 C C . ALA B 1 17 ? 14.852 -13.992 -12.258 1 94.5 17 ALA B C 1
ATOM 2107 O O . ALA B 1 17 ? 13.664 -13.984 -11.922 1 94.5 17 ALA B O 1
ATOM 2108 N N . GLY B 1 18 ? 15.844 -14.188 -11.438 1 95 18 GLY B N 1
ATOM 2109 C CA . GLY B 1 18 ? 15.672 -14.031 -10.008 1 95 18 GLY B CA 1
ATOM 2110 C C . GLY B 1 18 ? 14.688 -15.016 -9.406 1 95 18 GLY B C 1
ATOM 2111 O O . GLY B 1 18 ? 14.672 -16.188 -9.781 1 95 18 GLY B O 1
ATOM 2112 N N . ILE B 1 19 ? 13.961 -14.531 -8.445 1 97.69 19 ILE B N 1
ATOM 2113 C CA . ILE B 1 19 ? 13.023 -15.359 -7.691 1 97.69 19 ILE B CA 1
ATOM 2114 C C . ILE B 1 19 ? 11.945 -15.906 -8.633 1 97.69 19 ILE B C 1
ATOM 2116 O O . ILE B 1 19 ? 11.555 -17.078 -8.523 1 97.69 19 ILE B O 1
ATOM 2120 N N . GLY B 1 20 ? 11.492 -15.102 -9.625 1 98.25 20 GLY B N 1
ATOM 2121 C CA . GLY B 1 20 ? 10.461 -15.523 -10.562 1 98.25 20 GLY B CA 1
ATOM 2122 C C . GLY B 1 20 ? 10.875 -16.719 -11.406 1 98.25 20 GLY B C 1
ATOM 2123 O O . GLY B 1 20 ? 10.109 -17.672 -11.562 1 98.25 20 GLY B O 1
ATOM 2124 N N . LEU B 1 21 ? 12.047 -16.609 -11.906 1 98.44 21 LEU B N 1
ATOM 2125 C CA . LEU B 1 21 ? 12.547 -17.734 -12.68 1 98.44 21 LEU B CA 1
ATOM 2126 C C . LEU B 1 21 ? 12.734 -18.969 -11.797 1 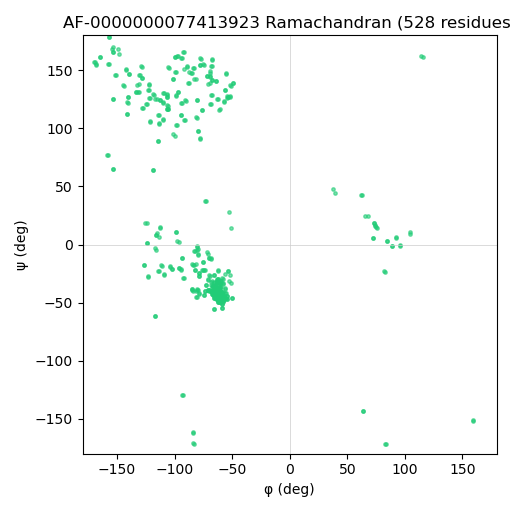98.44 21 LEU B C 1
ATOM 2128 O O . LEU B 1 21 ? 12.414 -20.078 -12.211 1 98.44 21 LEU B O 1
ATOM 2132 N N . ALA B 1 22 ? 13.211 -18.781 -10.602 1 98.56 22 ALA B N 1
ATOM 2133 C CA . ALA B 1 22 ? 13.375 -19.891 -9.656 1 98.56 22 ALA B CA 1
ATOM 2134 C C . ALA B 1 22 ? 12.039 -20.547 -9.359 1 98.56 22 ALA B C 1
ATOM 2136 O O . ALA B 1 22 ? 11.969 -21.766 -9.188 1 98.56 22 ALA B O 1
ATOM 2137 N N . TYR B 1 23 ? 10.93 -19.734 -9.266 1 98.88 23 TYR B N 1
ATOM 2138 C CA . TYR B 1 23 ? 9.602 -20.297 -9.094 1 98.88 23 TYR B CA 1
ATOM 2139 C C . TYR B 1 23 ? 9.242 -21.219 -10.25 1 98.88 23 TYR B C 1
ATOM 2141 O O . TYR B 1 23 ? 8.781 -22.344 -10.031 1 98.88 23 TYR B O 1
ATOM 2149 N N . ALA B 1 24 ? 9.484 -20.766 -11.461 1 98.88 24 ALA B N 1
ATOM 2150 C CA . ALA B 1 24 ? 9.156 -21.562 -12.641 1 98.88 24 ALA B CA 1
ATOM 2151 C C . ALA B 1 24 ? 9.914 -22.891 -12.633 1 98.88 24 ALA B C 1
ATOM 2153 O O . ALA B 1 24 ? 9.32 -23.938 -12.844 1 98.88 24 ALA B O 1
ATOM 2154 N N . VAL B 1 25 ? 11.164 -22.812 -12.336 1 98.81 25 VAL B N 1
ATOM 2155 C CA . VAL B 1 25 ? 12.016 -24 -12.32 1 98.81 25 VAL B CA 1
ATOM 2156 C C . VAL B 1 25 ? 11.516 -24.984 -11.258 1 98.81 25 VAL B C 1
ATOM 2158 O O . VAL B 1 25 ? 11.336 -26.172 -11.539 1 98.81 25 VAL B O 1
ATOM 2161 N N . GLU B 1 26 ? 11.281 -24.469 -10.047 1 98.81 26 GLU B N 1
ATOM 2162 C CA . GLU B 1 26 ? 10.891 -25.344 -8.945 1 98.81 26 GLU B CA 1
ATOM 2163 C C . GLU B 1 26 ? 9.531 -25.984 -9.203 1 98.81 26 GLU B C 1
ATOM 2165 O O . GLU B 1 26 ? 9.312 -27.156 -8.875 1 98.81 26 GLU B O 1
ATOM 2170 N N . LEU B 1 27 ? 8.617 -25.219 -9.789 1 98.88 27 LEU B N 1
ATOM 2171 C CA . LEU B 1 27 ? 7.301 -25.75 -10.133 1 98.88 27 LEU B CA 1
ATOM 2172 C C . LEU B 1 27 ? 7.414 -26.844 -11.18 1 98.88 27 LEU B C 1
ATOM 2174 O O . LEU B 1 27 ? 6.742 -27.875 -11.078 1 98.88 27 LEU B O 1
ATOM 2178 N N . MET B 1 28 ? 8.25 -26.703 -12.172 1 98.56 28 MET B N 1
ATOM 2179 C CA . MET B 1 28 ? 8.445 -27.719 -13.203 1 98.56 28 MET B CA 1
ATOM 2180 C C . MET B 1 28 ? 9.047 -28.984 -12.625 1 98.56 28 MET B C 1
ATOM 2182 O O . MET B 1 28 ? 8.633 -30.094 -12.969 1 98.56 28 MET B O 1
ATOM 2186 N N . LYS B 1 29 ? 9.977 -28.781 -11.695 1 98.38 29 LYS B N 1
ATOM 2187 C CA . LYS B 1 29 ? 10.562 -29.922 -11 1 98.38 29 LYS B CA 1
ATOM 2188 C C . LYS B 1 29 ? 9.492 -30.75 -10.281 1 98.38 29 LYS B C 1
ATOM 2190 O O . LYS B 1 29 ? 9.633 -31.953 -10.125 1 98.38 29 LYS B O 1
ATOM 2195 N N . ASN B 1 30 ? 8.461 -30.078 -9.898 1 98.19 30 ASN B N 1
ATOM 2196 C CA . ASN B 1 30 ? 7.41 -30.719 -9.117 1 98.19 30 ASN B CA 1
ATOM 2197 C C . ASN B 1 30 ? 6.227 -31.125 -9.992 1 98.19 30 ASN B C 1
ATOM 2199 O O . ASN B 1 30 ? 5.133 -31.375 -9.484 1 98.19 30 ASN B O 1
ATOM 2203 N N . GLY B 1 31 ? 6.363 -31.062 -11.32 1 98.06 31 GLY B N 1
ATOM 2204 C CA . GLY B 1 31 ? 5.402 -31.688 -12.211 1 98.06 31 GLY B CA 1
ATOM 2205 C C . GLY B 1 31 ? 4.465 -30.688 -12.867 1 98.06 31 GLY B C 1
ATOM 2206 O O . GLY B 1 31 ? 3.451 -31.078 -13.453 1 98.06 31 GLY B O 1
ATOM 2207 N N . LEU B 1 32 ? 4.699 -29.391 -12.781 1 98.69 32 LEU B N 1
ATOM 2208 C CA . LEU B 1 32 ? 3.889 -28.406 -13.5 1 98.69 32 LEU B CA 1
ATOM 2209 C C . LEU B 1 32 ? 3.801 -28.766 -14.984 1 98.69 32 LEU B C 1
ATOM 2211 O O . LEU B 1 32 ? 4.801 -29.156 -15.594 1 98.69 32 LEU B O 1
ATOM 2215 N N . ALA B 1 33 ? 2.619 -28.641 -15.516 1 98.56 33 ALA B N 1
ATOM 2216 C CA . ALA B 1 33 ? 2.406 -29.016 -16.906 1 98.56 33 ALA B CA 1
ATOM 2217 C C . ALA B 1 33 ? 3 -27.969 -17.859 1 98.56 33 ALA B C 1
ATOM 2219 O O . ALA B 1 33 ? 3.609 -28.328 -18.875 1 98.56 33 ALA B O 1
ATOM 2220 N N . ALA B 1 34 ? 2.742 -26.703 -17.5 1 98.69 34 ALA B N 1
ATOM 2221 C CA . ALA B 1 34 ? 3.266 -25.625 -18.344 1 98.69 34 ALA B CA 1
ATOM 2222 C C . ALA B 1 34 ? 3.223 -24.281 -17.625 1 98.69 34 ALA B C 1
ATOM 2224 O O . ALA B 1 34 ? 2.484 -24.125 -16.641 1 98.69 34 ALA B O 1
ATOM 2225 N N . VAL B 1 35 ? 4.023 -23.359 -18.156 1 98.88 35 VAL B N 1
ATOM 2226 C CA . VAL B 1 35 ? 4.113 -22.062 -17.5 1 98.88 35 VAL B CA 1
ATOM 2227 C C . VAL B 1 35 ? 4.266 -20.953 -18.547 1 98.88 35 VAL B C 1
ATOM 2229 O O . VAL B 1 35 ? 4.957 -21.141 -19.547 1 98.88 35 VAL B O 1
ATOM 2232 N N . VAL B 1 36 ? 3.527 -19.859 -18.359 1 98.94 36 VAL B N 1
ATOM 2233 C CA . VAL B 1 36 ? 3.781 -18.625 -19.078 1 98.94 36 VAL B CA 1
ATOM 2234 C C . VAL B 1 36 ? 4.695 -17.719 -18.266 1 98.94 36 VAL B C 1
ATOM 2236 O O . VAL B 1 36 ? 4.383 -17.375 -17.125 1 98.94 36 VAL B O 1
ATOM 2239 N N . ILE B 1 37 ? 5.836 -17.391 -18.891 1 98.81 37 ILE B N 1
ATOM 2240 C CA . ILE B 1 37 ? 6.793 -16.422 -18.359 1 98.81 37 ILE B CA 1
ATOM 2241 C C . ILE B 1 37 ? 6.469 -15.031 -18.891 1 98.81 37 ILE B C 1
ATOM 2243 O O . ILE B 1 37 ? 6.688 -14.742 -20.062 1 98.81 37 ILE B O 1
ATOM 2247 N N . ALA B 1 38 ? 5.922 -14.148 -18.031 1 98.94 38 ALA B N 1
ATOM 2248 C CA . ALA B 1 38 ? 5.609 -12.773 -18.391 1 98.94 38 ALA B CA 1
ATOM 2249 C C . ALA B 1 38 ? 6.609 -11.805 -17.766 1 98.94 38 ALA B C 1
ATOM 2251 O O . ALA B 1 38 ? 6.77 -11.758 -16.547 1 98.94 38 ALA B O 1
ATOM 2252 N N . ASP B 1 39 ? 7.289 -11.094 -18.594 1 98.81 39 ASP B N 1
ATOM 2253 C CA . ASP B 1 39 ? 8.336 -10.195 -18.125 1 98.81 39 ASP B CA 1
ATOM 2254 C C . ASP B 1 39 ? 8.609 -9.086 -19.141 1 98.81 39 ASP B C 1
ATOM 2256 O O . ASP B 1 39 ? 8.367 -9.266 -20.344 1 98.81 39 ASP B O 1
ATOM 2260 N N . ILE B 1 40 ? 9.109 -7.996 -18.656 1 98.75 40 ILE B N 1
ATOM 2261 C CA . ILE B 1 40 ? 9.398 -6.875 -19.547 1 98.75 40 ILE B CA 1
ATOM 2262 C C . ILE B 1 40 ? 10.711 -7.137 -20.281 1 98.75 40 ILE B C 1
ATOM 2264 O O . ILE B 1 40 ? 10.945 -6.59 -21.359 1 98.75 40 ILE B O 1
ATOM 2268 N N . ASP B 1 41 ? 11.586 -7.961 -19.703 1 98.44 41 ASP B N 1
ATOM 2269 C CA . ASP B 1 41 ? 12.891 -8.289 -20.281 1 98.44 41 ASP B CA 1
ATOM 2270 C C . ASP B 1 41 ? 12.75 -9.352 -21.375 1 98.44 41 ASP B C 1
ATOM 2272 O O . ASP B 1 41 ? 12.812 -10.547 -21.078 1 98.44 41 ASP B O 1
ATOM 2276 N N . ALA B 1 42 ? 12.711 -8.906 -22.578 1 98.5 42 ALA B N 1
ATOM 2277 C CA . ALA B 1 42 ? 12.414 -9.805 -23.688 1 98.5 42 ALA B CA 1
ATOM 2278 C C . ALA B 1 42 ? 13.547 -10.812 -23.891 1 98.5 42 ALA B C 1
ATOM 2280 O O . ALA B 1 42 ? 13.297 -11.992 -24.125 1 98.5 42 ALA B O 1
ATOM 2281 N N . LYS B 1 43 ? 14.727 -10.344 -23.781 1 98.56 43 LYS B N 1
ATOM 2282 C CA . LYS B 1 43 ? 15.867 -11.211 -24.016 1 98.56 43 LYS B CA 1
ATOM 2283 C C . LYS B 1 43 ? 15.953 -12.32 -22.969 1 98.56 43 LYS B C 1
ATOM 2285 O O . LYS B 1 43 ? 15.914 -13.508 -23.312 1 98.56 43 LYS B O 1
ATOM 2290 N N . ASN B 1 44 ? 15.984 -11.945 -21.719 1 98.5 44 ASN B N 1
ATOM 2291 C CA . ASN B 1 44 ? 16.125 -12.93 -20.656 1 98.5 44 ASN B CA 1
ATOM 2292 C C . ASN B 1 44 ? 14.875 -13.812 -20.547 1 98.5 44 ASN B C 1
ATOM 2294 O O . ASN B 1 44 ? 14.977 -14.992 -20.203 1 98.5 44 ASN B O 1
ATOM 2298 N N . GLY B 1 45 ? 13.734 -13.234 -20.859 1 98.75 45 GLY B N 1
ATOM 2299 C CA . GLY B 1 45 ? 12.508 -14.016 -20.859 1 98.75 45 GLY B CA 1
ATOM 2300 C C . GLY B 1 45 ? 12.492 -15.125 -21.891 1 98.75 45 GLY B C 1
ATOM 2301 O O . GLY B 1 45 ? 12.148 -16.266 -21.578 1 98.75 45 GLY B O 1
ATOM 2302 N N . ALA B 1 46 ? 12.883 -14.797 -23.078 1 98.62 46 ALA B N 1
ATOM 2303 C CA . ALA B 1 46 ? 12.961 -15.797 -24.141 1 98.62 46 ALA B CA 1
ATOM 2304 C C . ALA B 1 46 ? 13.992 -16.875 -23.812 1 98.62 46 ALA B C 1
ATOM 2306 O O . ALA B 1 46 ? 13.758 -18.062 -24.062 1 98.62 46 ALA B O 1
ATOM 2307 N N . GLU B 1 47 ? 15.094 -16.422 -23.266 1 98.75 47 GLU B N 1
ATOM 2308 C CA . GLU B 1 47 ? 16.141 -17.375 -22.875 1 98.75 47 GLU B CA 1
ATOM 2309 C C . GLU B 1 47 ? 15.641 -18.297 -21.766 1 98.75 47 GLU B C 1
ATOM 2311 O O . GLU B 1 47 ? 15.953 -19.484 -21.766 1 98.75 47 GLU B O 1
ATOM 2316 N N . ALA B 1 48 ? 14.898 -17.766 -20.828 1 98.69 48 ALA B N 1
ATOM 2317 C CA . ALA B 1 48 ? 14.336 -18.578 -19.734 1 98.69 48 ALA B CA 1
ATOM 2318 C C . ALA B 1 48 ? 13.391 -19.641 -20.281 1 98.69 48 ALA B C 1
ATOM 2320 O O . ALA B 1 48 ? 13.477 -20.812 -19.906 1 98.69 48 ALA B O 1
ATOM 2321 N N . ALA B 1 49 ? 12.5 -19.25 -21.188 1 98.75 49 ALA B N 1
ATOM 2322 C CA . ALA B 1 49 ? 11.57 -20.203 -21.781 1 98.75 49 ALA B CA 1
ATOM 2323 C C . ALA B 1 49 ? 12.312 -21.297 -22.547 1 98.75 49 ALA B C 1
ATOM 2325 O O . ALA B 1 49 ? 11.977 -22.484 -22.422 1 98.75 49 ALA B O 1
ATOM 2326 N N . THR B 1 50 ? 13.305 -20.875 -23.297 1 98.62 50 THR B N 1
ATOM 2327 C CA . THR B 1 50 ? 14.109 -21.828 -24.047 1 98.62 50 THR B CA 1
ATOM 2328 C C . THR B 1 50 ? 14.789 -22.828 -23.125 1 98.62 50 THR B C 1
ATOM 2330 O O . THR B 1 50 ? 14.773 -24.031 -23.375 1 98.62 50 THR B O 1
ATOM 2333 N N . MET B 1 51 ? 15.367 -22.312 -22.094 1 98.62 51 MET B N 1
ATOM 2334 C CA . MET B 1 51 ? 16.047 -23.156 -21.109 1 98.62 51 MET B CA 1
ATOM 2335 C C . MET B 1 51 ? 15.086 -24.156 -20.5 1 98.62 51 MET B C 1
ATOM 2337 O O . MET B 1 51 ? 15.406 -25.344 -20.406 1 98.62 51 MET B O 1
ATOM 2341 N N . LEU B 1 52 ? 13.922 -23.75 -20.094 1 98.75 52 LEU B N 1
ATOM 2342 C CA . LEU B 1 52 ? 12.93 -24.625 -19.484 1 98.75 52 LEU B CA 1
ATOM 2343 C C . LEU B 1 52 ? 12.453 -25.672 -20.469 1 98.75 52 LEU B C 1
ATOM 2345 O O . LEU B 1 52 ? 12.289 -26.844 -20.109 1 98.75 52 LEU B O 1
ATOM 2349 N N . ASN B 1 53 ? 12.242 -25.281 -21.703 1 98.69 53 ASN B N 1
ATOM 2350 C CA . ASN B 1 53 ? 11.781 -26.219 -22.719 1 98.69 53 ASN B CA 1
ATOM 2351 C C . ASN B 1 53 ? 12.859 -27.25 -23.062 1 98.69 53 ASN B C 1
ATOM 2353 O O . ASN B 1 53 ? 12.539 -28.406 -23.375 1 98.69 53 ASN B O 1
ATOM 2357 N N . LYS B 1 54 ? 14.109 -26.828 -23.031 1 98.5 54 LYS B N 1
ATOM 2358 C CA . LYS B 1 54 ? 15.203 -27.766 -23.25 1 98.5 54 LYS B CA 1
ATOM 2359 C C . LYS B 1 54 ? 15.281 -28.797 -22.125 1 98.5 54 LYS B C 1
ATOM 2361 O O . LYS B 1 54 ? 15.555 -29.969 -22.375 1 98.5 54 LYS B O 1
ATOM 2366 N N . THR B 1 55 ? 14.992 -28.375 -20.969 1 98.31 55 THR B N 1
ATOM 2367 C CA . THR B 1 55 ? 15.172 -29.203 -19.781 1 98.31 55 THR B CA 1
ATOM 2368 C C . THR B 1 55 ? 13.961 -30.109 -19.562 1 98.31 55 THR B C 1
ATOM 2370 O O . THR B 1 55 ? 14.109 -31.281 -19.188 1 98.31 55 THR B O 1
ATOM 2373 N N . TYR B 1 56 ? 12.781 -29.562 -19.828 1 97.75 56 TYR B N 1
ATOM 2374 C CA . TYR B 1 56 ? 11.594 -30.281 -19.359 1 97.75 56 TYR B CA 1
ATOM 2375 C C . TYR B 1 56 ? 10.727 -30.719 -20.531 1 97.75 56 TYR B C 1
ATOM 2377 O O . TYR B 1 56 ? 9.711 -31.391 -20.344 1 97.75 56 TYR B O 1
ATOM 2385 N N . GLY B 1 57 ? 11.102 -30.359 -21.75 1 96.5 57 GLY B N 1
ATOM 2386 C CA . GLY B 1 57 ? 10.359 -30.719 -22.953 1 96.5 57 GLY B CA 1
ATOM 2387 C C . GLY B 1 57 ? 9.75 -29.516 -23.656 1 96.5 57 GLY B C 1
ATOM 2388 O O . GLY B 1 57 ? 9.516 -28.484 -23.047 1 96.5 57 GLY B O 1
ATOM 2389 N N . ALA B 1 58 ? 9.406 -29.719 -24.875 1 96.19 58 ALA B N 1
ATOM 2390 C CA . ALA B 1 58 ? 8.867 -28.641 -25.703 1 96.19 58 ALA B CA 1
ATOM 2391 C C . ALA B 1 58 ? 7.477 -28.234 -25.219 1 96.19 58 ALA B C 1
ATOM 2393 O O . ALA B 1 58 ? 6.738 -29.047 -24.672 1 96.19 58 ALA B O 1
ATOM 2394 N N . ASN B 1 59 ? 7.172 -26.984 -25.406 1 95.38 59 ASN B N 1
ATOM 2395 C CA . ASN B 1 59 ? 5.855 -26.406 -25.141 1 95.38 59 ASN B CA 1
ATOM 2396 C C . ASN B 1 59 ? 5.508 -26.438 -23.656 1 95.38 59 ASN B C 1
ATOM 2398 O O . ASN B 1 59 ? 4.34 -26.562 -23.297 1 95.38 59 ASN B O 1
ATOM 2402 N N . LYS B 1 60 ? 6.512 -26.469 -22.797 1 97.12 60 LYS B N 1
ATOM 2403 C CA . LYS B 1 60 ? 6.324 -26.422 -21.344 1 97.12 60 LYS B CA 1
ATOM 2404 C C . LYS B 1 60 ? 6.371 -24.984 -20.828 1 97.12 60 LYS B C 1
ATOM 2406 O O . LYS B 1 60 ? 5.797 -24.672 -19.781 1 97.12 60 LYS B O 1
ATOM 2411 N N . ALA B 1 61 ? 7.121 -24.156 -21.547 1 98.75 61 ALA B N 1
ATOM 2412 C CA . ALA B 1 61 ? 7.273 -22.766 -21.141 1 98.75 61 ALA B CA 1
ATOM 2413 C C . ALA B 1 61 ? 7.094 -21.812 -22.312 1 98.75 61 ALA B C 1
ATOM 2415 O O . ALA B 1 61 ? 7.641 -22.047 -23.406 1 98.75 61 ALA B O 1
ATOM 2416 N N . PHE B 1 62 ? 6.289 -20.797 -22.141 1 98.81 62 PHE B N 1
ATOM 2417 C CA . PHE B 1 62 ? 6.035 -19.766 -23.141 1 98.81 62 PHE B CA 1
ATOM 2418 C C . PHE B 1 62 ? 6.379 -18.375 -22.594 1 98.81 62 PHE B C 1
ATOM 2420 O O . PHE B 1 62 ? 6.039 -18.062 -21.453 1 98.81 62 PHE B O 1
ATOM 2427 N N . PHE B 1 63 ? 7.09 -17.625 -23.375 1 98.81 63 PHE B N 1
ATOM 2428 C CA . PHE B 1 63 ? 7.418 -16.266 -22.969 1 98.81 63 PHE B CA 1
ATOM 2429 C C . PHE B 1 63 ? 6.512 -15.266 -23.672 1 98.81 63 PHE B C 1
ATOM 2431 O O . PHE B 1 63 ? 6.184 -15.43 -24.844 1 98.81 63 PHE B O 1
ATOM 2438 N N . ILE B 1 64 ? 6.133 -14.234 -22.969 1 98.94 64 ILE B N 1
ATOM 2439 C CA . ILE B 1 64 ? 5.473 -13.07 -23.547 1 98.94 64 ILE B CA 1
ATOM 2440 C C . ILE B 1 64 ? 6 -11.797 -22.891 1 98.94 64 ILE B C 1
ATOM 2442 O O . ILE B 1 64 ? 6.074 -11.711 -21.656 1 98.94 64 ILE B O 1
ATOM 2446 N N . LYS B 1 65 ? 6.457 -10.852 -23.688 1 98.88 65 LYS B N 1
ATOM 2447 C CA . LYS B 1 65 ? 6.871 -9.562 -23.141 1 98.88 65 LYS B CA 1
ATOM 2448 C C . LYS B 1 65 ? 5.703 -8.836 -22.484 1 98.88 65 LYS B C 1
ATOM 2450 O O . LYS B 1 65 ? 4.664 -8.625 -23.125 1 98.88 65 LYS B O 1
ATOM 2455 N N . THR B 1 66 ? 5.902 -8.484 -21.234 1 98.94 66 THR B N 1
ATOM 2456 C CA . THR B 1 66 ? 4.809 -7.883 -20.484 1 98.94 66 THR B CA 1
ATOM 2457 C C . THR B 1 66 ? 5.32 -6.762 -19.578 1 98.94 66 THR B C 1
ATOM 2459 O O . THR B 1 66 ? 6.117 -7.004 -18.672 1 98.94 66 THR B O 1
ATOM 2462 N N . ASP B 1 67 ? 4.945 -5.582 -19.891 1 98.94 67 ASP B N 1
ATOM 2463 C CA . ASP B 1 67 ? 4.977 -4.5 -18.922 1 98.94 67 ASP B CA 1
ATOM 2464 C C . ASP B 1 67 ? 3.748 -4.551 -18.016 1 98.94 67 ASP B C 1
ATOM 2466 O O . ASP B 1 67 ? 2.643 -4.207 -18.438 1 98.94 67 ASP B O 1
ATOM 2470 N N . VAL B 1 68 ? 3.982 -4.906 -16.781 1 98.88 68 VAL B N 1
ATOM 2471 C CA . VAL B 1 68 ? 2.857 -5.219 -15.898 1 98.88 68 VAL B CA 1
ATOM 2472 C C . VAL B 1 68 ? 2.096 -3.939 -15.562 1 98.88 68 VAL B C 1
ATOM 2474 O O . VAL B 1 68 ? 0.989 -3.992 -15.023 1 98.88 68 VAL B O 1
ATOM 2477 N N . THR B 1 69 ? 2.668 -2.732 -15.883 1 98.69 69 THR B N 1
ATOM 2478 C CA . THR B 1 69 ? 1.961 -1.479 -15.641 1 98.69 69 THR B CA 1
ATOM 2479 C C . THR B 1 69 ? 0.983 -1.186 -16.781 1 98.69 69 THR B C 1
ATOM 2481 O O . THR B 1 69 ? 0.239 -0.204 -16.719 1 98.69 69 THR B O 1
ATOM 2484 N N . LYS B 1 70 ? 1.018 -1.995 -17.797 1 98.81 70 LYS B N 1
ATOM 2485 C CA . LYS B 1 70 ? 0.116 -1.832 -18.938 1 98.81 70 LYS B CA 1
ATOM 2486 C C . LYS B 1 70 ? -0.98 -2.893 -18.922 1 98.81 70 LYS B C 1
ATOM 2488 O O . LYS B 1 70 ? -0.714 -4.07 -19.172 1 98.81 70 LYS B O 1
ATOM 2493 N N . ALA B 1 71 ? -2.166 -2.461 -18.781 1 98.31 71 ALA B N 1
ATOM 2494 C CA . ALA B 1 71 ? -3.314 -3.348 -18.609 1 98.31 71 ALA B CA 1
ATOM 2495 C C . ALA B 1 71 ? -3.455 -4.293 -19.812 1 98.31 71 ALA B C 1
ATOM 2497 O O . ALA B 1 71 ? -3.717 -5.488 -19.625 1 98.31 71 ALA B O 1
ATOM 2498 N N . GLU B 1 72 ? -3.277 -3.801 -20.953 1 98.5 72 GLU B N 1
ATOM 2499 C CA . GLU B 1 72 ? -3.467 -4.602 -22.156 1 98.5 72 GLU B CA 1
ATOM 2500 C C . GLU B 1 72 ? -2.42 -5.711 -22.25 1 98.5 72 GLU B C 1
ATOM 2502 O O . GLU B 1 72 ? -2.711 -6.805 -22.734 1 98.5 72 GLU B O 1
ATOM 2507 N N . GLN B 1 73 ? -1.214 -5.41 -21.797 1 98.88 73 GLN B N 1
ATOM 2508 C CA . GLN B 1 73 ? -0.163 -6.422 -21.844 1 98.88 73 GLN B CA 1
ATOM 2509 C C . GLN B 1 73 ? -0.393 -7.504 -20.797 1 98.88 73 GLN B C 1
ATOM 2511 O O . GLN B 1 73 ? -0.121 -8.68 -21.031 1 98.88 73 GLN B O 1
ATOM 2516 N N . MET B 1 74 ? -0.916 -7.117 -19.672 1 98.81 74 MET B N 1
ATOM 2517 C CA . MET B 1 74 ? -1.303 -8.094 -18.656 1 98.81 74 MET B CA 1
ATOM 2518 C C . MET B 1 74 ? -2.412 -9.008 -19.172 1 98.81 74 MET B C 1
ATOM 2520 O O . MET B 1 74 ? -2.336 -10.227 -19.047 1 98.81 74 MET B O 1
ATOM 2524 N N . ASP B 1 75 ? -3.385 -8.375 -19.75 1 98.62 75 ASP B N 1
ATOM 2525 C CA . ASP B 1 75 ? -4.484 -9.156 -20.312 1 98.62 75 ASP B CA 1
ATOM 2526 C C . ASP B 1 75 ? -3.982 -10.148 -21.359 1 98.62 75 ASP B C 1
ATOM 2528 O O . ASP B 1 75 ? -4.43 -11.297 -21.391 1 98.62 75 ASP B O 1
ATOM 2532 N N . ALA B 1 76 ? -3.068 -9.719 -22.172 1 98.88 76 ALA B N 1
ATOM 2533 C CA . ALA B 1 76 ? -2.512 -10.57 -23.219 1 98.88 76 ALA B CA 1
ATOM 2534 C C . ALA B 1 76 ? -1.778 -11.766 -22.625 1 98.88 76 ALA B C 1
ATOM 2536 O O . ALA B 1 76 ? -1.821 -12.867 -23.188 1 98.88 76 ALA B O 1
ATOM 2537 N N . ALA B 1 77 ? -1.102 -11.586 -21.531 1 98.88 77 ALA B N 1
ATOM 2538 C CA . ALA B 1 77 ? -0.391 -12.688 -20.875 1 98.88 77 ALA B CA 1
ATOM 2539 C C . ALA B 1 77 ? -1.364 -13.75 -20.375 1 98.88 77 ALA B C 1
ATOM 2541 O O . ALA B 1 77 ? -1.121 -14.945 -20.547 1 98.88 77 ALA B O 1
ATOM 2542 N N . PHE B 1 78 ? -2.439 -13.328 -19.797 1 98.81 78 PHE B N 1
ATOM 2543 C CA . PHE B 1 78 ? -3.449 -14.258 -19.312 1 98.81 78 PHE B CA 1
ATOM 2544 C C . PHE B 1 78 ? -4.133 -14.969 -20.484 1 98.81 78 PHE B C 1
ATOM 2546 O O . PHE B 1 78 ? -4.363 -16.172 -20.438 1 98.81 78 PHE B O 1
ATOM 2553 N N . ALA B 1 79 ? -4.434 -14.18 -21.5 1 98.5 79 ALA B N 1
ATOM 2554 C CA . ALA B 1 79 ? -5.062 -14.75 -22.688 1 98.5 79 ALA B CA 1
ATOM 2555 C C . ALA B 1 79 ? -4.16 -15.805 -23.328 1 98.5 79 ALA B C 1
ATOM 2557 O O . ALA B 1 79 ? -4.641 -16.828 -23.812 1 98.5 79 ALA B O 1
ATOM 2558 N N . LEU B 1 80 ? -2.895 -15.516 -23.344 1 98.56 80 LEU B N 1
ATOM 2559 C CA . LEU B 1 80 ? -1.945 -16.484 -23.891 1 98.56 80 LEU B CA 1
ATOM 2560 C C . LEU B 1 80 ? -1.983 -17.781 -23.109 1 98.56 80 LEU B C 1
ATOM 2562 O O . LEU B 1 80 ? -1.953 -18.875 -23.703 1 98.56 80 LEU B O 1
ATOM 2566 N N . ALA B 1 81 ? -1.996 -17.703 -21.781 1 97.81 81 ALA B N 1
ATOM 2567 C CA . ALA B 1 81 ? -2.039 -18.891 -20.938 1 97.81 81 ALA B CA 1
ATOM 2568 C C . ALA B 1 81 ? -3.26 -19.75 -21.266 1 97.81 81 ALA B C 1
ATOM 2570 O O . ALA B 1 81 ? -3.143 -20.969 -21.453 1 97.81 81 ALA B O 1
ATOM 2571 N N . VAL B 1 82 ? -4.387 -19.125 -21.391 1 96.38 82 VAL B N 1
ATOM 2572 C CA . VAL B 1 82 ? -5.625 -19.859 -21.656 1 96.38 82 VAL B CA 1
ATOM 2573 C C . VAL B 1 82 ? -5.598 -20.422 -23.078 1 96.38 82 VAL B C 1
ATOM 2575 O O . VAL B 1 82 ? -6.055 -21.547 -23.312 1 96.38 82 VAL B O 1
ATOM 2578 N N . SER B 1 83 ? -5.086 -19.625 -23.984 1 97.12 83 SER B N 1
ATOM 2579 C CA . SER B 1 83 ? -5.016 -20.078 -25.375 1 97.12 83 SER B CA 1
ATOM 2580 C C . SER B 1 83 ? -4.113 -21.297 -25.5 1 97.12 83 SER B C 1
ATOM 2582 O O . SER B 1 83 ? -4.426 -22.234 -26.25 1 97.12 83 SER B O 1
ATOM 2584 N N . LYS B 1 84 ? -3.045 -21.344 -24.766 1 96.62 84 LYS B N 1
ATOM 2585 C CA . LYS B 1 84 ? -2.051 -22.406 -24.891 1 96.62 84 LYS B CA 1
ATOM 2586 C C . LYS B 1 84 ? -2.441 -23.625 -24.062 1 96.62 84 LYS B C 1
ATOM 2588 O O . LYS B 1 84 ? -2.225 -24.766 -24.484 1 96.62 84 LYS B O 1
ATOM 2593 N N . PHE B 1 85 ? -2.994 -23.328 -22.875 1 95.44 85 PHE B N 1
ATOM 2594 C CA . PHE B 1 85 ? -3.156 -24.406 -21.922 1 95.44 85 PHE B CA 1
ATOM 2595 C C . PHE B 1 85 ? -4.609 -24.859 -21.844 1 95.44 85 PHE B C 1
ATOM 2597 O O . PHE B 1 85 ? -4.906 -25.938 -21.312 1 95.44 85 PHE B O 1
ATOM 2604 N N . GLY B 1 86 ? -5.531 -24.031 -22.297 1 95.06 86 GLY B N 1
ATOM 2605 C CA . GLY B 1 86 ? -6.957 -24.266 -22.141 1 95.06 86 GLY B CA 1
ATOM 2606 C C . GLY B 1 86 ? -7.48 -23.844 -20.781 1 95.06 86 GLY B C 1
ATOM 2607 O O . GLY B 1 86 ? -8.688 -23.672 -20.594 1 95.06 86 GLY B O 1
ATOM 2608 N N . LYS B 1 87 ? -6.551 -23.797 -19.844 1 95.94 87 LYS B N 1
ATOM 2609 C CA . LYS B 1 87 ? -6.91 -23.406 -18.484 1 95.94 87 LYS B CA 1
ATOM 2610 C C . LYS B 1 87 ? -5.715 -22.797 -17.766 1 95.94 87 LYS B C 1
ATOM 2612 O O . LYS B 1 87 ? -4.578 -22.906 -18.234 1 95.94 87 LYS B O 1
ATOM 2617 N N . LEU B 1 88 ? -5.988 -22.141 -16.656 1 98.31 88 LEU B N 1
ATOM 2618 C CA . LEU B 1 88 ? -5 -21.578 -15.742 1 98.31 88 LEU B CA 1
ATOM 2619 C C . LEU B 1 88 ? -5.328 -21.953 -14.305 1 98.31 88 LEU B C 1
ATOM 2621 O O . LEU B 1 88 ? -6.492 -21.906 -13.891 1 98.31 88 LEU B O 1
ATOM 2625 N N . ASP B 1 89 ? -4.273 -22.328 -13.539 1 98.62 89 ASP B N 1
ATOM 2626 C CA . ASP B 1 89 ? -4.523 -22.875 -12.203 1 98.62 89 ASP B CA 1
ATOM 2627 C C . ASP B 1 89 ? -3.797 -22.062 -11.141 1 98.62 89 ASP B C 1
ATOM 2629 O O . ASP B 1 89 ? -4.191 -22.062 -9.969 1 98.62 89 ASP B O 1
ATOM 2633 N N . LEU B 1 90 ? -2.686 -21.438 -11.531 1 98.88 90 LEU B N 1
ATOM 2634 C CA . LEU B 1 90 ? -1.79 -20.766 -10.602 1 98.88 90 LEU B CA 1
ATOM 2635 C C . LEU B 1 90 ? -1.266 -19.453 -11.188 1 98.88 90 LEU B C 1
ATOM 2637 O O . LEU B 1 90 ? -0.735 -19.438 -12.305 1 98.88 90 LEU B O 1
ATOM 2641 N N . VAL B 1 91 ? -1.52 -18.391 -10.484 1 98.94 91 VAL B N 1
ATOM 2642 C CA . VAL B 1 91 ? -0.952 -17.094 -10.844 1 98.94 91 VAL B CA 1
ATOM 2643 C C . VAL B 1 91 ? -0.012 -16.625 -9.742 1 98.94 91 VAL B C 1
ATOM 2645 O O . VAL B 1 91 ? -0.373 -16.625 -8.562 1 98.94 91 VAL B O 1
ATOM 2648 N N . ILE B 1 92 ? 1.2 -16.328 -10.094 1 99 92 ILE B N 1
ATOM 2649 C CA . ILE B 1 92 ? 2.154 -15.727 -9.172 1 99 92 ILE B CA 1
ATOM 2650 C C . ILE B 1 92 ? 2.482 -14.305 -9.625 1 99 92 ILE B C 1
ATOM 2652 O O . ILE B 1 92 ? 3.172 -14.109 -10.625 1 99 92 ILE B O 1
ATOM 2656 N N . ASN B 1 93 ? 1.918 -13.367 -8.938 1 98.94 93 ASN B N 1
ATOM 2657 C CA . ASN B 1 93 ? 2.281 -11.969 -9.148 1 98.94 93 ASN B CA 1
ATOM 2658 C C . ASN B 1 93 ? 3.605 -11.625 -8.469 1 98.94 93 ASN B C 1
ATOM 2660 O O . ASN B 1 93 ? 3.621 -11.148 -7.332 1 98.94 93 ASN B O 1
ATOM 2664 N N . ASN B 1 94 ? 4.688 -11.781 -9.227 1 98.81 94 ASN B N 1
ATOM 2665 C CA . ASN B 1 94 ? 6.039 -11.711 -8.68 1 98.81 94 ASN B CA 1
ATOM 2666 C C . ASN B 1 94 ? 6.762 -10.438 -9.125 1 98.81 94 ASN B C 1
ATOM 2668 O O . ASN B 1 94 ? 7.688 -9.977 -8.453 1 98.81 94 ASN B O 1
ATOM 2672 N N . ALA B 1 95 ? 6.344 -9.875 -10.289 1 98.69 95 ALA B N 1
ATOM 2673 C CA . ALA B 1 95 ? 7.004 -8.648 -10.742 1 98.69 95 ALA B CA 1
ATOM 2674 C C . ALA B 1 95 ? 7.016 -7.594 -9.641 1 98.69 95 ALA B C 1
ATOM 2676 O O . ALA B 1 95 ? 5.988 -7.336 -9.008 1 98.69 95 ALA B O 1
ATOM 2677 N N . GLY B 1 96 ? 8.117 -7.074 -9.344 1 97.69 96 GLY B N 1
ATOM 2678 C CA . GLY B 1 96 ? 8.305 -6.062 -8.312 1 97.69 96 GLY B CA 1
ATOM 2679 C C . GLY B 1 96 ? 9.68 -5.414 -8.367 1 97.69 96 GLY B C 1
ATOM 2680 O O . GLY B 1 96 ? 10.617 -5.984 -8.922 1 97.69 96 GLY B O 1
ATOM 2681 N N . ILE B 1 97 ? 9.773 -4.223 -7.871 1 96 97 ILE B N 1
ATOM 2682 C CA . ILE B 1 97 ? 11.062 -3.541 -7.836 1 96 97 ILE B CA 1
ATOM 2683 C C . ILE B 1 97 ? 11.211 -2.795 -6.512 1 96 97 ILE B C 1
ATOM 2685 O O . ILE B 1 97 ? 10.219 -2.408 -5.891 1 96 97 ILE B O 1
ATOM 2689 N N . MET B 1 98 ? 12.375 -2.717 -6.023 1 95.62 98 MET B N 1
ATOM 2690 C CA . MET B 1 98 ? 12.766 -1.767 -4.988 1 95.62 98 MET B CA 1
ATOM 2691 C C . MET B 1 98 ? 13.453 -0.549 -5.594 1 95.62 98 MET B C 1
ATOM 2693 O O . MET B 1 98 ? 14.602 -0.635 -6.031 1 95.62 98 MET B O 1
ATOM 2697 N N . ASN B 1 99 ? 12.758 0.564 -5.695 1 96.69 99 ASN B N 1
ATOM 2698 C CA . ASN B 1 99 ? 13.266 1.772 -6.336 1 96.69 99 ASN B CA 1
ATOM 2699 C C . ASN B 1 99 ? 12.516 3.016 -5.863 1 96.69 99 ASN B C 1
ATOM 2701 O O . ASN B 1 99 ? 11.75 3.609 -6.621 1 96.69 99 ASN B O 1
ATOM 2705 N N . ASP B 1 100 ? 12.859 3.479 -4.629 1 98.19 100 ASP B N 1
ATOM 2706 C CA . ASP B 1 100 ? 12.211 4.664 -4.078 1 98.19 100 ASP B CA 1
ATOM 2707 C C . ASP B 1 100 ? 12.555 5.91 -4.895 1 98.19 100 ASP B C 1
ATOM 2709 O O . ASP B 1 100 ? 11.812 6.891 -4.891 1 98.19 100 ASP B O 1
ATOM 2713 N N . ALA B 1 101 ? 13.719 5.879 -5.559 1 97.44 101 ALA B N 1
ATOM 2714 C CA . ALA B 1 101 ? 14.102 7.004 -6.41 1 97.44 101 ALA B CA 1
ATOM 2715 C C . ALA B 1 101 ? 13.078 7.223 -7.523 1 97.44 101 ALA B C 1
ATOM 2717 O O . ALA B 1 101 ? 12.883 8.352 -7.984 1 97.44 101 ALA B O 1
ATOM 2718 N N . ASN B 1 102 ? 12.461 6.141 -7.961 1 97.94 102 ASN B N 1
ATOM 2719 C CA . ASN B 1 102 ? 11.359 6.148 -8.914 1 97.94 102 ASN B CA 1
ATOM 2720 C C . ASN B 1 102 ? 10.094 5.543 -8.312 1 97.94 102 ASN B C 1
ATOM 2722 O O . ASN B 1 102 ? 9.578 4.551 -8.82 1 97.94 102 ASN B O 1
ATOM 2726 N N . TRP B 1 103 ? 9.625 6.242 -7.301 1 98.62 103 TRP B N 1
ATOM 2727 C CA . TRP B 1 103 ? 8.625 5.641 -6.422 1 98.62 103 TRP B CA 1
ATOM 2728 C C . TRP B 1 103 ? 7.285 5.512 -7.137 1 98.62 103 TRP B C 1
ATOM 2730 O O . TRP B 1 103 ? 6.508 4.602 -6.848 1 98.62 103 TRP B O 1
ATOM 2740 N N . GLU B 1 104 ? 6.965 6.406 -8.086 1 98.75 104 GLU B N 1
ATOM 2741 C CA . GLU B 1 104 ? 5.711 6.262 -8.82 1 98.75 104 GLU B CA 1
ATOM 2742 C C . GLU B 1 104 ? 5.676 4.953 -9.602 1 98.75 104 GLU B C 1
ATOM 2744 O O . GLU B 1 104 ? 4.668 4.242 -9.586 1 98.75 104 GLU B O 1
ATOM 2749 N N . LEU B 1 105 ? 6.766 4.719 -10.336 1 98.69 105 LEU B N 1
ATOM 2750 C CA . LEU B 1 105 ? 6.875 3.449 -11.047 1 98.69 105 LEU B CA 1
ATOM 2751 C C . LEU B 1 105 ? 6.832 2.275 -10.078 1 98.69 105 LEU B C 1
ATOM 2753 O O . LEU B 1 105 ? 6.199 1.254 -10.359 1 98.69 105 LEU B O 1
ATOM 2757 N N . GLU B 1 106 ? 7.508 2.41 -8.977 1 98.69 106 GLU B N 1
ATOM 2758 C CA . GLU B 1 106 ? 7.531 1.374 -7.949 1 98.69 106 GLU B CA 1
ATOM 2759 C C . GLU B 1 106 ? 6.121 1.047 -7.469 1 98.69 106 GLU B C 1
ATOM 2761 O O . GLU B 1 106 ? 5.754 -0.125 -7.352 1 98.69 106 GLU B O 1
ATOM 2766 N N . ILE B 1 107 ? 5.293 2.062 -7.215 1 98.94 107 ILE B N 1
ATOM 2767 C CA . ILE B 1 107 ? 3.922 1.836 -6.77 1 98.94 107 ILE B CA 1
ATOM 2768 C C . ILE B 1 107 ? 3.119 1.178 -7.891 1 98.94 107 ILE B C 1
ATOM 2770 O O . ILE B 1 107 ? 2.357 0.239 -7.648 1 98.94 107 ILE B O 1
ATOM 2774 N N . ALA B 1 108 ? 3.312 1.603 -9.086 1 98.94 108 ALA B N 1
ATOM 2775 C CA . ALA B 1 108 ? 2.598 1.039 -10.227 1 98.94 108 ALA B CA 1
ATOM 2776 C C . ALA B 1 108 ? 2.885 -0.453 -10.367 1 98.94 108 ALA B C 1
ATOM 2778 O O . ALA B 1 108 ? 1.978 -1.243 -10.633 1 98.94 108 ALA B O 1
ATOM 2779 N N . ILE B 1 109 ? 4.09 -0.818 -10.18 1 98.88 109 ILE B N 1
ATOM 2780 C CA . ILE B 1 109 ? 4.496 -2.205 -10.375 1 98.88 109 ILE B CA 1
ATOM 2781 C C . ILE B 1 109 ? 4.133 -3.029 -9.141 1 98.88 109 ILE B C 1
ATOM 2783 O O . ILE B 1 109 ? 3.551 -4.109 -9.258 1 98.88 109 ILE B O 1
ATOM 2787 N N . ASN B 1 110 ? 4.426 -2.5 -7.945 1 98.94 110 ASN B N 1
ATOM 2788 C CA . ASN B 1 110 ? 4.324 -3.291 -6.723 1 98.94 110 ASN B CA 1
ATOM 2789 C C . ASN B 1 110 ? 2.891 -3.344 -6.207 1 98.94 110 ASN B C 1
ATOM 2791 O O . ASN B 1 110 ? 2.549 -4.207 -5.398 1 98.94 110 ASN B O 1
ATOM 2795 N N . CYS B 1 111 ? 2.059 -2.361 -6.617 1 98.94 111 CYS B N 1
ATOM 2796 C CA . CYS B 1 111 ? 0.693 -2.318 -6.105 1 98.94 111 CYS B CA 1
ATOM 2797 C C . CYS B 1 111 ? -0.318 -2.504 -7.23 1 98.94 111 CYS B C 1
ATOM 2799 O O . CYS B 1 111 ? -1.015 -3.518 -7.285 1 98.94 111 CYS B O 1
ATOM 2801 N N . ASN B 1 112 ? -0.313 -1.571 -8.203 1 98.94 112 ASN B N 1
ATOM 2802 C CA . ASN B 1 112 ? -1.316 -1.629 -9.266 1 98.94 112 ASN B CA 1
ATOM 2803 C C . ASN B 1 112 ? -1.259 -2.953 -10.016 1 98.94 112 ASN B C 1
ATOM 2805 O O . ASN B 1 112 ? -2.293 -3.57 -10.273 1 98.94 112 ASN B O 1
ATOM 2809 N N . ALA B 1 113 ? -0.087 -3.34 -10.352 1 98.94 113 ALA B N 1
ATOM 2810 C CA . ALA B 1 113 ? 0.065 -4.559 -11.141 1 98.94 113 ALA B CA 1
ATOM 2811 C C . ALA B 1 113 ? -0.387 -5.785 -10.359 1 98.94 113 ALA B C 1
ATOM 2813 O O . ALA B 1 113 ? -0.927 -6.734 -10.93 1 98.94 113 ALA B O 1
ATOM 2814 N N . VAL B 1 114 ? -0.173 -5.793 -9.062 1 98.94 114 VAL B N 1
ATOM 2815 C CA . VAL B 1 114 ? -0.599 -6.902 -8.219 1 98.94 114 VAL B CA 1
ATOM 2816 C C . VAL B 1 114 ? -2.123 -6.965 -8.172 1 98.94 114 VAL B C 1
ATOM 2818 O O . VAL B 1 114 ? -2.713 -8.047 -8.258 1 98.94 114 VAL B O 1
ATOM 2821 N N . VAL B 1 115 ? -2.766 -5.785 -8.055 1 98.94 115 VAL B N 1
ATOM 2822 C CA . VAL B 1 115 ? -4.223 -5.727 -8.102 1 98.94 115 VAL B CA 1
ATOM 2823 C C . VAL B 1 115 ? -4.719 -6.27 -9.438 1 98.94 115 VAL B C 1
ATOM 2825 O O . VAL B 1 115 ? -5.586 -7.148 -9.477 1 98.94 115 VAL B O 1
ATOM 2828 N N . GLN B 1 116 ? -4.117 -5.773 -10.508 1 98.88 116 GLN B N 1
ATOM 2829 C CA . GLN B 1 116 ? -4.535 -6.172 -11.852 1 98.88 116 GLN B CA 1
ATOM 2830 C C . GLN B 1 116 ? -4.352 -7.672 -12.062 1 98.88 116 GLN B C 1
ATOM 2832 O O . GLN B 1 116 ? -5.238 -8.336 -12.594 1 98.88 116 GLN B O 1
ATOM 2837 N N . GLY B 1 117 ? -3.195 -8.18 -11.641 1 98.94 117 GLY B N 1
ATOM 2838 C CA . GLY B 1 117 ? -2.951 -9.609 -11.766 1 98.94 117 GLY B CA 1
ATOM 2839 C C . GLY B 1 117 ? -3.916 -10.453 -10.953 1 98.94 117 GLY B C 1
ATOM 2840 O O . GLY B 1 117 ? -4.316 -11.539 -11.383 1 98.94 117 GLY B O 1
ATOM 2841 N N . SER B 1 118 ? -4.27 -10.008 -9.781 1 98.94 118 SER B N 1
ATOM 2842 C CA . SER B 1 118 ? -5.223 -10.711 -8.93 1 98.94 118 SER B CA 1
ATOM 2843 C C . SER B 1 118 ? -6.617 -10.719 -9.547 1 98.94 118 SER B C 1
ATOM 2845 O O . SER B 1 118 ? -7.285 -11.758 -9.57 1 98.94 118 SER B O 1
ATOM 2847 N N . LEU B 1 119 ? -7.055 -9.57 -10.086 1 98.81 119 LEU B N 1
ATOM 2848 C CA . LEU B 1 119 ? -8.367 -9.469 -10.711 1 98.81 119 LEU B CA 1
ATOM 2849 C C . LEU B 1 119 ? -8.438 -10.32 -11.969 1 98.81 119 LEU B C 1
ATOM 2851 O O . LEU B 1 119 ? -9.438 -11 -12.211 1 98.81 119 LEU B O 1
ATOM 2855 N N . LEU B 1 120 ? -7.387 -10.289 -12.758 1 98.81 120 LEU B N 1
ATOM 2856 C CA . LEU B 1 120 ? -7.344 -11.117 -13.961 1 98.81 120 LEU B CA 1
ATOM 2857 C C . LEU B 1 120 ? -7.316 -12.602 -13.594 1 98.81 120 LEU B C 1
ATOM 2859 O O . LEU B 1 120 ? -7.938 -13.422 -14.273 1 98.81 120 LEU B O 1
ATOM 2863 N N . GLY B 1 121 ? -6.551 -12.93 -12.531 1 98.81 121 GLY B N 1
ATOM 2864 C CA . GLY B 1 121 ? -6.59 -14.297 -12.047 1 98.81 121 GLY B CA 1
ATOM 2865 C C . GLY B 1 121 ? -7.988 -14.773 -11.703 1 98.81 121 GLY B C 1
ATOM 2866 O O . GLY B 1 121 ? -8.391 -15.867 -12.094 1 98.81 121 GLY B O 1
ATOM 2867 N N . MET B 1 122 ? -8.727 -13.938 -10.984 1 98.62 122 MET B N 1
ATOM 2868 C CA . MET B 1 122 ? -10.094 -14.297 -10.633 1 98.62 122 MET B CA 1
ATOM 2869 C C . MET B 1 122 ? -10.969 -14.391 -11.883 1 98.62 122 MET B C 1
ATOM 2871 O O . MET B 1 122 ? -11.836 -15.266 -11.977 1 98.62 122 MET B O 1
ATOM 2875 N N . LYS B 1 123 ? -10.719 -13.516 -12.844 1 98.12 123 LYS B N 1
ATOM 2876 C CA . LYS B 1 123 ? -11.492 -13.516 -14.086 1 98.12 123 LYS B CA 1
ATOM 2877 C C . LYS B 1 123 ? -11.266 -14.805 -14.867 1 98.12 123 LYS B C 1
ATOM 2879 O O . LYS B 1 123 ? -12.219 -15.445 -15.305 1 98.12 123 LYS B O 1
ATOM 2884 N N . TYR B 1 124 ? -10.047 -15.273 -14.93 1 98.12 124 TYR B N 1
ATOM 2885 C CA . TYR B 1 124 ? -9.695 -16.344 -15.852 1 98.12 124 TYR B CA 1
ATOM 2886 C C . TYR B 1 124 ? -9.773 -17.703 -15.164 1 98.12 124 TYR B C 1
ATOM 2888 O O . TYR B 1 124 ? -9.945 -18.734 -15.82 1 98.12 124 TYR B O 1
ATOM 2896 N N . MET B 1 125 ? -9.688 -17.719 -13.836 1 98.44 125 MET B N 1
ATOM 2897 C CA . MET B 1 125 ? -9.625 -19 -13.125 1 98.44 125 MET B CA 1
ATOM 2898 C C . MET B 1 125 ? -10.898 -19.25 -12.328 1 98.44 125 MET B C 1
ATOM 2900 O O . MET B 1 125 ? -11.172 -20.375 -11.922 1 98.44 125 MET B O 1
ATOM 2904 N N . GLY B 1 126 ? -11.648 -18.219 -12.078 1 98.12 126 GLY B N 1
ATOM 2905 C CA . GLY B 1 126 ? -12.742 -18.281 -11.117 1 98.12 126 GLY B CA 1
ATOM 2906 C C . GLY B 1 126 ? -13.875 -19.172 -11.57 1 98.12 126 GLY B C 1
ATOM 2907 O O . GLY B 1 126 ? -14.258 -19.172 -12.742 1 98.12 126 GLY B O 1
ATOM 2908 N N . LYS B 1 127 ? -14.422 -19.875 -10.602 1 98.31 127 LYS B N 1
ATOM 2909 C CA . LYS B 1 127 ? -15.562 -20.75 -10.875 1 98.31 127 LYS B CA 1
ATOM 2910 C C . LYS B 1 127 ? -16.766 -19.938 -11.344 1 98.31 127 LYS B C 1
ATOM 2912 O O . LYS B 1 127 ? -17.562 -20.406 -12.164 1 98.31 127 LYS B O 1
ATOM 2917 N N . ASN B 1 128 ? -16.859 -18.734 -10.852 1 97.19 128 ASN B N 1
ATOM 2918 C CA . ASN B 1 128 ? -17.969 -17.859 -11.195 1 97.19 128 ASN B CA 1
ATOM 2919 C C . ASN B 1 128 ? -17.859 -17.344 -12.633 1 97.19 128 ASN B C 1
ATOM 2921 O O . ASN B 1 128 ? -18.781 -16.734 -13.156 1 97.19 128 ASN B O 1
ATOM 2925 N N . ASN B 1 129 ? -16.75 -17.641 -13.297 1 96.06 129 ASN B N 1
ATOM 2926 C CA . ASN B 1 129 ? -16.531 -17.25 -14.688 1 96.06 129 ASN B CA 1
ATOM 2927 C C . ASN B 1 129 ? -16.188 -18.438 -15.57 1 96.06 129 ASN B C 1
ATOM 2929 O O . ASN B 1 129 ? -15.5 -18.297 -16.578 1 96.06 129 ASN B O 1
ATOM 2933 N N . GLY B 1 130 ? -16.516 -19.578 -15.055 1 95.75 130 GLY B N 1
ATOM 2934 C CA . GLY B 1 130 ? -16.359 -20.781 -15.867 1 95.75 130 GLY B CA 1
ATOM 2935 C C . GLY B 1 130 ? -15.062 -21.516 -15.617 1 95.75 130 GLY B C 1
ATOM 2936 O O . GLY B 1 130 ? -14.812 -22.578 -16.203 1 95.75 130 GLY B O 1
ATOM 2937 N N . GLY B 1 131 ? -14.258 -21 -14.75 1 96.56 131 GLY B N 1
ATOM 2938 C CA . GLY B 1 131 ? -13.016 -21.672 -14.406 1 96.56 131 GLY B CA 1
ATOM 2939 C C . GLY B 1 131 ? -13.188 -22.734 -13.344 1 96.56 131 GLY B C 1
ATOM 2940 O O . GLY B 1 131 ? -14.305 -23.156 -13.055 1 96.56 131 GLY B O 1
ATOM 2941 N N . LYS B 1 132 ? -12.062 -23.25 -12.859 1 96.44 132 LYS B N 1
ATOM 2942 C CA . LYS B 1 132 ? -12.102 -24.344 -11.883 1 96.44 132 LYS B CA 1
ATOM 2943 C C . LYS B 1 132 ? -11.508 -23.906 -10.547 1 96.44 132 LYS B C 1
ATOM 2945 O O . LYS B 1 132 ? -11.312 -24.719 -9.648 1 96.44 132 LYS B O 1
ATOM 2950 N N . GLY B 1 133 ? -11.227 -22.672 -10.422 1 98 133 GLY B N 1
ATOM 2951 C CA . GLY B 1 133 ? -10.523 -22.188 -9.242 1 98 133 GLY B CA 1
ATOM 2952 C C . GLY B 1 133 ? -9.016 -22.344 -9.344 1 98 133 GLY B C 1
ATOM 2953 O O . GLY B 1 133 ? -8.484 -22.578 -10.43 1 98 133 GLY B O 1
ATOM 2954 N N . GLY B 1 134 ? -8.312 -22.094 -8.25 1 98.44 134 GLY B N 1
ATOM 2955 C CA . GLY B 1 134 ? -6.863 -22.203 -8.227 1 98.44 134 GLY B CA 1
ATOM 2956 C C . GLY B 1 134 ? -6.219 -21.422 -7.102 1 98.44 134 GLY B C 1
ATOM 2957 O O . GLY B 1 134 ? -6.777 -21.328 -6.008 1 98.44 134 GLY B O 1
ATOM 2958 N N . VAL B 1 135 ? -4.973 -21 -7.344 1 98.88 135 VAL B N 1
ATOM 2959 C CA . VAL B 1 135 ? -4.207 -20.281 -6.336 1 98.88 135 VAL B CA 1
ATOM 2960 C C . VAL B 1 135 ? -3.596 -19.016 -6.961 1 98.88 135 VAL B C 1
ATOM 2962 O O . VAL B 1 135 ? -3.107 -19.062 -8.094 1 98.88 135 VAL B O 1
ATOM 2965 N N . ILE B 1 136 ? -3.762 -17.922 -6.305 1 98.94 136 ILE B N 1
ATOM 2966 C CA . ILE B 1 136 ? -3.016 -16.719 -6.602 1 98.94 136 ILE B CA 1
ATOM 2967 C C . ILE B 1 136 ? -2.023 -16.422 -5.477 1 98.94 136 ILE B C 1
ATOM 2969 O O . ILE B 1 136 ? -2.402 -16.359 -4.305 1 98.94 136 ILE B O 1
ATOM 2973 N N . VAL B 1 137 ? -0.755 -16.344 -5.816 1 98.94 137 VAL B N 1
ATOM 2974 C CA . VAL B 1 137 ? 0.286 -15.961 -4.867 1 98.94 137 VAL B CA 1
ATOM 2975 C C . VAL B 1 137 ? 0.759 -14.539 -5.164 1 98.94 137 VAL B C 1
ATOM 2977 O O . VAL B 1 137 ? 1.243 -14.25 -6.262 1 98.94 137 VAL B O 1
ATOM 2980 N N . ASN B 1 138 ? 0.551 -13.664 -4.238 1 98.94 138 ASN B N 1
ATOM 2981 C CA . ASN B 1 138 ? 1.11 -12.32 -4.316 1 98.94 138 ASN B CA 1
ATOM 2982 C C . ASN B 1 138 ? 2.402 -12.203 -3.514 1 98.94 138 ASN B C 1
ATOM 2984 O O . ASN B 1 138 ? 2.459 -12.617 -2.357 1 98.94 138 ASN B O 1
ATOM 2988 N N . ILE B 1 139 ? 3.43 -11.648 -4.145 1 98.94 139 ILE B N 1
ATOM 2989 C CA . ILE B 1 139 ? 4.746 -11.586 -3.52 1 98.94 139 ILE B CA 1
ATOM 2990 C C . ILE B 1 139 ? 4.922 -10.242 -2.818 1 98.94 139 ILE B C 1
ATOM 2992 O O . ILE B 1 139 ? 4.98 -9.195 -3.471 1 98.94 139 ILE B O 1
ATOM 2996 N N . ALA B 1 140 ? 4.957 -10.297 -1.54 1 98.81 140 ALA B N 1
ATOM 2997 C CA . ALA B 1 140 ? 5.285 -9.141 -0.71 1 98.81 140 ALA B CA 1
ATOM 2998 C C . ALA B 1 140 ? 6.777 -9.102 -0.391 1 98.81 140 ALA B C 1
ATOM 3000 O O . ALA B 1 140 ? 7.613 -9.055 -1.298 1 98.81 140 ALA B O 1
ATOM 3001 N N . SER B 1 141 ? 7.16 -8.961 0.819 1 98.5 141 SER B N 1
ATOM 3002 C CA . SER B 1 141 ? 8.492 -8.906 1.418 1 98.5 141 SER B CA 1
ATOM 3003 C C . SER B 1 141 ? 8.414 -8.992 2.938 1 98.5 141 SER B C 1
ATOM 3005 O O . SER B 1 141 ? 7.363 -8.75 3.529 1 98.5 141 SER B O 1
ATOM 3007 N N . ILE B 1 142 ? 9.5 -9.422 3.559 1 98.44 142 ILE B N 1
ATOM 3008 C CA . ILE B 1 142 ? 9.562 -9.234 5.004 1 98.44 142 ILE B CA 1
ATOM 3009 C C . ILE B 1 142 ? 9.32 -7.77 5.348 1 98.44 142 ILE B C 1
ATOM 3011 O O . ILE B 1 142 ? 8.836 -7.449 6.434 1 98.44 142 ILE B O 1
ATOM 3015 N N . LEU B 1 143 ? 9.547 -6.895 4.43 1 98.38 143 LEU B N 1
ATOM 3016 C CA . LEU B 1 143 ? 9.352 -5.465 4.645 1 98.38 143 LEU B CA 1
ATOM 3017 C C . LEU B 1 143 ? 7.875 -5.098 4.508 1 98.38 143 LEU B C 1
ATOM 3019 O O . LEU B 1 143 ? 7.5 -3.941 4.723 1 98.38 143 LEU B O 1
ATOM 3023 N N . GLY B 1 144 ? 7.008 -6.035 4.188 1 98.81 144 GLY B N 1
ATOM 3024 C CA . GLY B 1 144 ? 5.57 -5.871 4.336 1 98.81 144 GLY B CA 1
ATOM 3025 C C . GLY B 1 144 ? 5.086 -6.082 5.762 1 98.81 144 GLY B C 1
ATOM 3026 O O . GLY B 1 144 ? 3.914 -5.855 6.066 1 98.81 144 GLY B O 1
ATOM 3027 N N . LEU B 1 145 ? 6.062 -6.473 6.625 1 98.62 145 LEU B N 1
ATOM 3028 C CA . LEU B 1 145 ? 5.746 -6.816 8.008 1 98.62 145 LEU B CA 1
ATOM 3029 C C . LEU B 1 145 ? 6.57 -5.98 8.977 1 98.62 145 LEU B C 1
ATOM 3031 O O . LEU B 1 145 ? 6.496 -6.18 10.195 1 98.62 145 LEU B O 1
ATOM 3035 N N . GLN B 1 146 ? 7.395 -5.086 8.453 1 98.12 146 GLN B N 1
ATOM 3036 C CA . GLN B 1 146 ? 8.219 -4.199 9.273 1 98.12 146 GLN B CA 1
ATOM 3037 C C . GLN B 1 146 ? 8.539 -2.908 8.531 1 98.12 146 GLN B C 1
ATOM 3039 O O . GLN B 1 146 ? 8.195 -2.758 7.355 1 98.12 146 GLN B O 1
ATOM 3044 N N . GLU B 1 147 ? 9.109 -1.933 9.266 1 98 147 GLU B N 1
ATOM 3045 C CA . GLU B 1 147 ? 9.562 -0.687 8.656 1 98 147 GLU B CA 1
ATOM 3046 C C . GLU B 1 147 ? 11.047 -0.752 8.305 1 98 147 GLU B C 1
ATOM 3048 O O . GLU B 1 147 ? 11.773 -1.6 8.82 1 98 147 GLU B O 1
ATOM 3053 N N . LEU B 1 148 ? 11.469 0.098 7.441 1 97.62 148 LEU B N 1
ATOM 3054 C CA . LEU B 1 148 ? 12.875 0.31 7.113 1 97.62 148 LEU B CA 1
ATOM 3055 C C . LEU B 1 148 ? 13.102 1.726 6.598 1 97.62 148 LEU B C 1
ATOM 3057 O O . LEU B 1 148 ? 12.531 2.121 5.578 1 97.62 148 LEU B O 1
ATOM 3061 N N . GLU B 1 149 ? 14 2.457 7.184 1 97.12 149 GLU B N 1
ATOM 3062 C CA . GLU B 1 149 ? 14.203 3.871 6.871 1 97.12 149 GLU B CA 1
ATOM 3063 C C . GLU B 1 149 ? 14.812 4.051 5.484 1 97.12 149 GLU B C 1
ATOM 3065 O O . GLU B 1 149 ? 14.531 5.039 4.801 1 97.12 149 GLU B O 1
ATOM 3070 N N . GLY B 1 150 ? 15.539 3.045 5.016 1 96.88 150 GLY B N 1
ATOM 3071 C CA . GLY B 1 150 ? 16.266 3.178 3.766 1 96.88 150 GLY B CA 1
ATOM 3072 C C . GLY B 1 150 ? 15.375 3.109 2.541 1 96.88 150 GLY B C 1
ATOM 3073 O O . GLY B 1 150 ? 15.781 3.506 1.446 1 96.88 150 GLY B O 1
ATOM 3074 N N . CYS B 1 151 ? 14.141 2.639 2.711 1 97.69 151 CYS B N 1
ATOM 3075 C CA . CYS B 1 151 ? 13.242 2.48 1.574 1 97.69 151 CYS B CA 1
ATOM 3076 C C . CYS B 1 151 ? 11.781 2.576 2.016 1 97.69 151 CYS B C 1
ATOM 3078 O O . CYS B 1 151 ? 11.008 1.638 1.824 1 97.69 151 CYS B O 1
ATOM 3080 N N . PRO B 1 152 ? 11.367 3.748 2.508 1 98.81 152 PRO B N 1
ATOM 3081 C CA . PRO B 1 152 ? 10.039 3.893 3.102 1 98.81 152 PRO B CA 1
ATOM 3082 C C . PRO B 1 152 ? 8.914 3.588 2.115 1 98.81 152 PRO B C 1
ATOM 3084 O O . PRO B 1 152 ? 7.895 3.006 2.494 1 98.81 152 PRO B O 1
ATOM 3087 N N . ILE B 1 153 ? 9.062 4.008 0.875 1 98.94 153 ILE B N 1
ATOM 3088 C CA . ILE B 1 153 ? 7.977 3.842 -0.088 1 98.94 153 ILE B CA 1
ATOM 3089 C C . ILE B 1 153 ? 7.867 2.375 -0.495 1 98.94 153 ILE B C 1
ATOM 3091 O O . ILE B 1 153 ? 6.762 1.83 -0.579 1 98.94 153 ILE B O 1
ATOM 3095 N N . TYR B 1 154 ? 8.984 1.664 -0.688 1 98.69 154 TYR B N 1
ATOM 3096 C CA . TYR B 1 154 ? 8.961 0.224 -0.924 1 98.69 154 TYR B CA 1
ATOM 3097 C C . TYR B 1 154 ? 8.25 -0.505 0.207 1 98.69 154 TYR B C 1
ATOM 3099 O O . TYR B 1 154 ? 7.414 -1.378 -0.04 1 98.69 154 TYR B O 1
ATOM 3107 N N . VAL B 1 155 ? 8.594 -0.13 1.426 1 98.88 155 VAL B N 1
ATOM 3108 C CA . VAL B 1 155 ? 7.941 -0.711 2.596 1 98.88 155 VAL B CA 1
ATOM 3109 C C . VAL B 1 155 ? 6.43 -0.542 2.48 1 98.88 155 VAL B C 1
ATOM 3111 O O . VAL B 1 155 ? 5.676 -1.493 2.695 1 98.88 155 VAL B O 1
ATOM 3114 N N . GLY B 1 156 ? 5.992 0.667 2.127 1 98.94 156 GLY B N 1
ATOM 3115 C CA . GLY B 1 156 ? 4.57 0.899 1.915 1 98.94 156 GLY B CA 1
ATOM 3116 C C . GLY B 1 156 ? 3.953 -0.055 0.91 1 98.94 156 GLY B C 1
ATOM 3117 O O . GLY B 1 156 ? 2.893 -0.63 1.163 1 98.94 156 GLY B O 1
ATOM 3118 N N . THR B 1 157 ? 4.625 -0.292 -0.22 1 98.94 157 THR B N 1
ATOM 3119 C CA . THR B 1 157 ? 4.078 -1.137 -1.276 1 98.94 157 THR B CA 1
ATOM 3120 C C . THR B 1 157 ? 3.92 -2.576 -0.792 1 98.94 157 THR B C 1
ATOM 3122 O O . THR B 1 157 ? 2.957 -3.256 -1.155 1 98.94 157 THR B O 1
ATOM 3125 N N . LYS B 1 158 ? 4.859 -3.029 -0.044 1 98.94 158 LYS B N 1
ATOM 3126 C CA . LYS B 1 158 ? 4.801 -4.426 0.379 1 98.94 158 LYS B CA 1
ATOM 3127 C C . LYS B 1 158 ? 3.824 -4.609 1.537 1 98.94 158 LYS B C 1
ATOM 3129 O O . LYS B 1 158 ? 3.205 -5.668 1.672 1 98.94 158 LYS B O 1
ATOM 3134 N N . HIS B 1 159 ? 3.59 -3.572 2.355 1 98.94 159 HIS B N 1
ATOM 3135 C CA . HIS B 1 159 ? 2.461 -3.578 3.281 1 98.94 159 HIS B CA 1
ATOM 3136 C C . HIS B 1 159 ? 1.135 -3.639 2.531 1 98.94 159 HIS B C 1
ATOM 3138 O O . HIS B 1 159 ? 0.208 -4.336 2.953 1 98.94 159 HIS B O 1
ATOM 3144 N N . PHE B 1 160 ? 1.055 -2.863 1.436 1 99 160 PHE B N 1
ATOM 3145 C CA . PHE B 1 160 ? -0.116 -2.889 0.566 1 99 160 PHE B CA 1
ATOM 3146 C C . PHE B 1 160 ? -0.47 -4.32 0.177 1 99 160 PHE B C 1
ATOM 3148 O O . PHE B 1 160 ? -1.625 -4.734 0.3 1 99 160 PHE B O 1
ATOM 3155 N N . VAL B 1 161 ? 0.501 -5.105 -0.213 1 99 161 VAL B N 1
ATOM 3156 C CA . VAL B 1 161 ? 0.289 -6.465 -0.706 1 99 161 VAL B CA 1
ATOM 3157 C C . VAL B 1 161 ? -0.238 -7.348 0.423 1 99 161 VAL B C 1
ATOM 3159 O O . VAL B 1 161 ? -1.157 -8.141 0.219 1 99 161 VAL B O 1
ATOM 3162 N N . VAL B 1 162 ? 0.327 -7.207 1.618 1 98.94 162 VAL B N 1
ATOM 3163 C CA . VAL B 1 162 ? -0.106 -8.008 2.758 1 98.94 162 VAL B CA 1
ATOM 3164 C C . VAL B 1 162 ? -1.572 -7.715 3.068 1 98.94 162 VAL B C 1
ATOM 3166 O O . VAL B 1 162 ? -2.379 -8.641 3.209 1 98.94 162 VAL B O 1
ATOM 3169 N N . GLY B 1 163 ? -1.959 -6.422 3.166 1 98.88 163 GLY B N 1
ATOM 3170 C CA . GLY B 1 163 ? -3.34 -6.055 3.439 1 98.88 163 GLY B CA 1
ATOM 3171 C C . GLY B 1 163 ? -4.305 -6.512 2.363 1 98.88 163 GLY B C 1
ATOM 3172 O O . GLY B 1 163 ? -5.375 -7.039 2.666 1 98.88 163 GLY B O 1
ATOM 3173 N N . LEU B 1 164 ? -3.91 -6.348 1.116 1 98.94 164 LEU B N 1
ATOM 3174 C CA . LEU B 1 164 ? -4.703 -6.73 -0.047 1 98.94 164 LEU B CA 1
ATOM 3175 C C . LEU B 1 164 ? -5.016 -8.227 -0.024 1 98.94 164 LEU B C 1
ATOM 3177 O O . LEU B 1 164 ? -6.176 -8.625 -0.133 1 98.94 164 LEU B O 1
ATOM 3181 N N . ASP B 1 165 ? -3.965 -8.961 0.158 1 98.81 165 ASP B N 1
ATOM 3182 C CA . ASP B 1 165 ? -4.09 -10.406 -0.001 1 98.81 165 ASP B CA 1
ATOM 3183 C C . ASP B 1 165 ? -4.902 -11.016 1.139 1 98.81 165 ASP B C 1
ATOM 3185 O O . ASP B 1 165 ? -5.684 -11.945 0.922 1 98.81 165 ASP B O 1
ATOM 3189 N N . ARG B 1 166 ? -4.707 -10.531 2.361 1 98.75 166 ARG B N 1
ATOM 3190 C CA . ARG B 1 166 ? -5.496 -11.023 3.488 1 98.75 166 ARG B CA 1
ATOM 3191 C C . ARG B 1 166 ? -6.977 -10.719 3.289 1 98.75 166 ARG B C 1
ATOM 3193 O O . ARG B 1 166 ? -7.836 -11.469 3.762 1 98.75 166 ARG B O 1
ATOM 3200 N N . SER B 1 167 ? -7.281 -9.641 2.578 1 98.81 167 SER B N 1
ATOM 3201 C CA . SER B 1 167 ? -8.664 -9.273 2.314 1 98.81 167 SER B CA 1
ATOM 3202 C C . SER B 1 167 ? -9.266 -10.117 1.195 1 98.81 167 SER B C 1
ATOM 3204 O O . SER B 1 167 ? -10.398 -10.594 1.307 1 98.81 167 SER B O 1
ATOM 3206 N N . PHE B 1 168 ? -8.5 -10.352 0.13 1 98.81 168 PHE B N 1
ATOM 3207 C CA . PHE B 1 168 ? -8.945 -11.258 -0.919 1 98.81 168 PHE B CA 1
ATOM 3208 C C . PHE B 1 168 ? -9.047 -12.688 -0.393 1 98.81 168 PHE B C 1
ATOM 3210 O O . PHE B 1 168 ? -9.883 -13.461 -0.852 1 98.81 168 PHE B O 1
ATOM 3217 N N . GLY B 1 169 ? -8.148 -13.023 0.562 1 98.56 169 GLY B N 1
ATOM 3218 C CA . GLY B 1 169 ? -8.133 -14.344 1.172 1 98.56 169 GLY B CA 1
ATOM 3219 C C . GLY B 1 169 ? -9.289 -14.562 2.133 1 98.56 169 GLY B C 1
ATOM 3220 O O . GLY B 1 169 ? -9.094 -15.109 3.223 1 98.56 169 GLY B O 1
ATOM 3221 N N . SER B 1 170 ? -10.438 -14.086 1.882 1 97.31 170 SER B N 1
ATOM 3222 C CA . SER B 1 170 ? -11.641 -14.203 2.695 1 97.31 170 SER B CA 1
ATOM 3223 C C . SER B 1 170 ? -12.531 -15.344 2.205 1 97.31 170 SER B C 1
ATOM 3225 O O . SER B 1 170 ? -12.398 -15.797 1.068 1 97.31 170 SER B O 1
ATOM 3227 N N . PRO B 1 171 ? -13.492 -15.812 3.061 1 97.5 171 PRO B N 1
ATOM 3228 C CA . PRO B 1 171 ? -14.438 -16.828 2.611 1 97.5 171 PRO B CA 1
ATOM 3229 C C . PRO B 1 171 ? -15.281 -16.359 1.427 1 97.5 171 PRO B C 1
ATOM 3231 O O . PRO B 1 171 ? -15.617 -17.172 0.548 1 97.5 171 PRO B O 1
ATOM 3234 N N . TYR B 1 172 ? -15.625 -15.133 1.307 1 98 172 TYR B N 1
ATOM 3235 C CA . TYR B 1 172 ? -16.469 -14.633 0.223 1 98 172 TYR B CA 1
ATOM 3236 C C . TYR B 1 172 ? -15.828 -14.914 -1.133 1 98 172 TYR B C 1
ATOM 3238 O O . TYR B 1 172 ? -16.453 -15.523 -2.004 1 98 172 TYR B O 1
ATOM 3246 N N . PHE B 1 173 ? -14.602 -14.461 -1.271 1 98.56 173 PHE B N 1
ATOM 3247 C CA . PHE B 1 173 ? -13.953 -14.602 -2.568 1 98.56 173 PHE B CA 1
ATOM 3248 C C . PHE B 1 173 ? -13.672 -16.062 -2.879 1 98.56 173 PHE B C 1
ATOM 3250 O O . PHE B 1 173 ? -13.844 -16.5 -4.016 1 98.56 173 PHE B O 1
ATOM 3257 N N . TYR B 1 174 ? -13.25 -16.812 -1.855 1 98.38 174 TYR B N 1
ATOM 3258 C CA . TYR B 1 174 ? -13.016 -18.234 -2.08 1 98.38 174 TYR B CA 1
ATOM 3259 C C . TYR B 1 174 ? -14.297 -18.938 -2.502 1 98.38 174 TYR B C 1
ATOM 3261 O O . TYR B 1 174 ? -14.289 -19.734 -3.451 1 98.38 174 TYR B O 1
ATOM 3269 N N . ASN B 1 175 ? -15.359 -18.656 -1.775 1 98.31 175 ASN B N 1
ATOM 3270 C CA . ASN B 1 175 ? -16.625 -19.312 -2.068 1 98.31 175 ASN B CA 1
ATOM 3271 C C . ASN B 1 175 ? -17.141 -18.969 -3.467 1 98.31 175 ASN B C 1
ATOM 3273 O O . ASN B 1 175 ? -17.734 -19.812 -4.141 1 98.31 175 ASN B O 1
ATOM 3277 N N . LEU B 1 176 ? -16.875 -17.812 -3.941 1 98.25 176 LEU B N 1
ATOM 3278 C CA . LEU B 1 176 ? -17.344 -17.344 -5.242 1 98.25 176 LEU B CA 1
ATOM 3279 C C . LEU B 1 176 ? -16.469 -17.891 -6.363 1 98.25 176 LEU B C 1
ATOM 3281 O O . LEU B 1 176 ? -16.969 -18.328 -7.402 1 98.25 176 LEU B O 1
ATOM 3285 N N . THR B 1 177 ? -15.133 -17.969 -6.137 1 98.25 177 THR B N 1
ATOM 3286 C CA . THR B 1 177 ? -14.211 -18.141 -7.254 1 98.25 177 THR B CA 1
ATOM 3287 C C . THR B 1 177 ? -13.508 -19.5 -7.16 1 98.25 177 THR B C 1
ATOM 3289 O O . THR B 1 177 ? -12.93 -19.969 -8.141 1 98.25 177 THR B O 1
ATOM 3292 N N . GLY B 1 178 ? -13.445 -20.062 -5.953 1 98.38 178 GLY B N 1
ATOM 3293 C CA . GLY B 1 178 ? -12.641 -21.25 -5.742 1 98.38 178 GLY B CA 1
ATOM 3294 C C . GLY B 1 178 ? -11.148 -20.984 -5.742 1 98.38 178 GLY B C 1
ATOM 3295 O O . GLY B 1 178 ? -10.344 -21.891 -5.965 1 98.38 178 GLY B O 1
ATOM 3296 N N . ILE B 1 179 ? -10.82 -19.688 -5.547 1 98.56 179 ILE B N 1
ATOM 3297 C CA . ILE B 1 179 ? -9.414 -19.297 -5.621 1 98.56 179 ILE B CA 1
ATOM 3298 C C . ILE B 1 179 ? -8.891 -19 -4.223 1 98.56 179 ILE B C 1
ATOM 3300 O O . ILE B 1 179 ? -9.508 -18.25 -3.467 1 98.56 179 ILE B O 1
ATOM 3304 N N . GLN B 1 180 ? -7.742 -19.609 -3.865 1 98.69 180 GLN B N 1
ATOM 3305 C CA . GLN B 1 180 ? -7.012 -19.266 -2.652 1 98.69 180 GLN B CA 1
ATOM 3306 C C . GLN B 1 180 ? -6.027 -18.125 -2.916 1 98.69 180 GLN B C 1
ATOM 3308 O O . GLN B 1 180 ? -5.387 -18.078 -3.971 1 98.69 180 GLN B O 1
ATOM 3313 N N . PHE B 1 181 ? -5.969 -17.234 -1.979 1 98.88 181 PHE B N 1
ATOM 3314 C CA . PHE B 1 181 ? -4.957 -16.188 -1.994 1 98.88 181 PHE B CA 1
ATOM 3315 C C . PHE B 1 181 ? -3.891 -16.438 -0.938 1 98.88 181 PHE B C 1
ATOM 3317 O O . PHE B 1 181 ? -4.207 -16.656 0.234 1 98.88 181 PHE B O 1
ATOM 3324 N N . LEU B 1 182 ? -2.619 -16.438 -1.387 1 98.88 182 LEU B N 1
ATOM 3325 C CA . LEU B 1 182 ? -1.485 -16.672 -0.499 1 98.88 182 LEU B CA 1
ATOM 3326 C C . LEU B 1 182 ? -0.439 -15.57 -0.657 1 98.88 182 LEU B C 1
ATOM 3328 O O . LEU B 1 182 ? -0.224 -15.062 -1.762 1 98.88 182 LEU B O 1
ATOM 3332 N N . THR B 1 183 ? 0.187 -15.203 0.449 1 98.94 183 THR B N 1
ATOM 3333 C CA . THR B 1 183 ? 1.223 -14.18 0.426 1 98.94 183 THR B CA 1
ATOM 3334 C C . THR B 1 183 ? 2.588 -14.781 0.749 1 98.94 183 THR B C 1
ATOM 3336 O O . THR B 1 183 ? 2.75 -15.453 1.769 1 98.94 183 THR B O 1
ATOM 3339 N N . MET B 1 184 ? 3.576 -14.609 -0.107 1 98.94 184 MET B N 1
ATOM 3340 C CA . MET B 1 184 ? 4.98 -14.906 0.161 1 98.94 184 MET B CA 1
ATOM 3341 C C . MET B 1 184 ? 5.742 -13.641 0.536 1 98.94 184 MET B C 1
ATOM 3343 O O . MET B 1 184 ? 5.648 -12.625 -0.155 1 98.94 184 MET B O 1
ATOM 3347 N N . CYS B 1 185 ? 6.441 -13.68 1.637 1 98.88 185 CYS B N 1
ATOM 3348 C CA . CYS B 1 185 ? 7.297 -12.578 2.082 1 98.88 185 CYS B CA 1
ATOM 3349 C C . CYS B 1 185 ? 8.766 -13 2.074 1 98.88 185 CYS B C 1
ATOM 3351 O O . CYS B 1 185 ? 9.305 -13.391 3.109 1 98.88 185 CYS B O 1
ATOM 3353 N N . PRO B 1 186 ? 9.445 -12.812 0.956 1 98.56 186 PRO B N 1
ATOM 3354 C CA . PRO B 1 186 ? 10.867 -13.133 0.917 1 98.56 186 PRO B CA 1
ATOM 3355 C C . PRO B 1 186 ? 11.719 -12.133 1.704 1 98.56 186 PRO B C 1
ATOM 3357 O O . PRO B 1 186 ? 11.398 -10.945 1.758 1 98.56 186 PRO B O 1
ATOM 3360 N N . GLY B 1 187 ? 12.766 -12.633 2.322 1 97.5 187 GLY B N 1
ATOM 3361 C CA . GLY B 1 187 ? 13.82 -11.789 2.857 1 97.5 187 GLY B CA 1
ATOM 3362 C C . GLY B 1 187 ? 14.859 -11.398 1.82 1 97.5 187 GLY B C 1
ATOM 3363 O O . GLY B 1 187 ? 14.57 -11.383 0.622 1 97.5 187 GLY B O 1
ATOM 3364 N N . VAL B 1 188 ? 16.016 -10.953 2.256 1 94.94 188 VAL B N 1
ATOM 3365 C CA . VAL B 1 188 ? 17.078 -10.523 1.361 1 94.94 188 VAL B CA 1
ATOM 3366 C C . VAL B 1 188 ? 17.5 -11.688 0.469 1 94.94 188 VAL B C 1
ATOM 3368 O O . VAL B 1 188 ? 18 -12.703 0.958 1 94.94 188 VAL B O 1
ATOM 3371 N N . THR B 1 189 ? 17.281 -11.492 -0.843 1 94.5 189 THR B N 1
ATOM 3372 C CA . THR B 1 189 ? 17.5 -12.586 -1.789 1 94.5 189 THR B CA 1
ATOM 3373 C C . THR B 1 189 ? 18.406 -12.125 -2.932 1 94.5 189 THR B C 1
ATOM 3375 O O . THR B 1 189 ? 18.031 -11.242 -3.713 1 94.5 189 THR B O 1
ATOM 3378 N N . ASP B 1 190 ? 19.609 -12.727 -3.109 1 77.19 190 ASP B N 1
ATOM 3379 C CA . ASP B 1 190 ? 20.594 -12.539 -4.168 1 77.19 190 ASP B CA 1
ATOM 3380 C C . ASP B 1 190 ? 20.703 -11.062 -4.555 1 77.19 190 ASP B C 1
ATOM 3382 O O . ASP B 1 190 ? 20.625 -10.719 -5.738 1 77.19 190 ASP B O 1
ATOM 3386 N N . THR B 1 191 ? 20.75 -10.234 -3.684 1 61.94 191 THR B N 1
ATOM 3387 C CA . THR B 1 191 ? 20.688 -8.805 -3.99 1 61.94 191 THR B CA 1
ATOM 3388 C C . THR B 1 191 ? 22.062 -8.172 -3.936 1 61.94 191 THR B C 1
ATOM 3390 O O . THR B 1 191 ? 22.734 -8.203 -2.896 1 61.94 191 THR B O 1
ATOM 3393 N N . PRO B 1 192 ? 22.719 -8.086 -5.152 1 57.72 192 PRO B N 1
ATOM 3394 C CA . PRO B 1 192 ? 23.938 -7.281 -5.051 1 57.72 192 PRO B CA 1
ATOM 3395 C C . PRO B 1 192 ? 23.688 -5.906 -4.438 1 57.72 192 PRO B C 1
ATOM 3397 O O . PRO B 1 192 ? 24.172 -4.898 -4.957 1 57.72 192 PRO B O 1
ATOM 3400 N N . LEU B 1 193 ? 22.719 -5.789 -3.629 1 57.72 193 LEU B N 1
ATOM 3401 C CA . LEU B 1 193 ? 21.984 -4.59 -3.244 1 57.72 193 LEU B CA 1
ATOM 3402 C C . LEU B 1 193 ? 22.922 -3.527 -2.693 1 57.72 193 LEU B C 1
ATOM 3404 O O . LEU B 1 193 ? 22.75 -2.336 -2.951 1 57.72 193 LEU B O 1
ATOM 3408 N N . ILE B 1 194 ? 24.109 -3.953 -2.145 1 58.22 194 ILE B N 1
ATOM 3409 C CA . ILE B 1 194 ? 24.891 -3.012 -1.354 1 58.22 194 ILE B CA 1
ATOM 3410 C C . ILE B 1 194 ? 25.5 -1.953 -2.271 1 58.22 194 ILE B C 1
ATOM 3412 O O . ILE B 1 194 ? 25.422 -0.756 -1.982 1 58.22 194 ILE B O 1
ATOM 3416 N N . SER B 1 195 ? 25.922 -2.453 -3.4 1 60.62 195 SER B N 1
ATOM 3417 C CA . SER B 1 195 ? 26.672 -1.495 -4.203 1 60.62 195 SER B CA 1
ATOM 3418 C C . SER B 1 195 ? 25.734 -0.577 -4.984 1 60.62 195 SER B C 1
ATOM 3420 O O . SER B 1 195 ? 26.109 0.54 -5.348 1 60.62 195 SER B O 1
ATOM 3422 N N . GLU B 1 196 ? 24.5 -0.943 -5.125 1 79.88 196 GLU B N 1
ATOM 3423 C CA . GLU B 1 196 ? 23.594 -0.155 -5.949 1 79.88 196 GLU B CA 1
ATOM 3424 C C . GLU B 1 196 ? 22.5 0.495 -5.105 1 79.88 196 GLU B C 1
ATOM 3426 O O . GLU B 1 196 ? 21.641 1.215 -5.629 1 79.88 196 GLU B O 1
ATOM 3431 N N . ALA B 1 197 ? 22.656 0.342 -3.912 1 83.94 197 ALA B N 1
ATOM 3432 C CA . ALA B 1 197 ? 21.609 0.793 -3.008 1 83.94 197 ALA B CA 1
ATOM 3433 C C . ALA B 1 197 ? 21.328 2.283 -3.189 1 83.94 197 ALA B C 1
ATOM 3435 O O . ALA B 1 197 ? 20.188 2.723 -3.09 1 83.94 197 ALA B O 1
ATOM 3436 N N . ASN B 1 198 ? 22.375 3.008 -3.49 1 83.94 198 ASN B N 1
ATOM 3437 C CA . ASN B 1 198 ? 22.234 4.449 -3.666 1 83.94 198 ASN B CA 1
ATOM 3438 C C . ASN B 1 198 ? 21.312 4.781 -4.836 1 83.94 198 ASN B C 1
ATOM 3440 O O . ASN B 1 198 ? 20.641 5.809 -4.824 1 83.94 198 ASN B O 1
ATOM 3444 N N . ARG B 1 199 ? 21.297 3.936 -5.762 1 89.06 199 ARG B N 1
ATOM 3445 C CA . ARG B 1 199 ? 20.484 4.188 -6.949 1 89.06 199 ARG B CA 1
ATOM 3446 C C . ARG B 1 199 ? 19 3.99 -6.652 1 89.06 199 ARG B C 1
ATOM 3448 O O . ARG B 1 199 ? 18.156 4.551 -7.34 1 89.06 199 ARG B O 1
ATOM 3455 N N . PHE B 1 200 ? 18.719 3.258 -5.637 1 91.81 200 PHE B N 1
ATOM 3456 C CA . PHE B 1 200 ? 17.344 2.84 -5.375 1 91.81 200 PHE B CA 1
ATOM 3457 C C . PHE B 1 200 ? 16.734 3.686 -4.273 1 91.81 200 PHE B C 1
ATOM 3459 O O . PHE B 1 200 ? 15.5 3.777 -4.172 1 91.81 200 PHE B O 1
ATOM 3466 N N . ALA B 1 201 ? 17.609 4.277 -3.496 1 95.38 201 ALA B N 1
ATOM 3467 C CA . ALA B 1 201 ? 17.109 5.086 -2.381 1 95.38 201 ALA B CA 1
ATOM 3468 C C . ALA B 1 201 ? 16.562 6.418 -2.873 1 95.38 201 ALA B C 1
ATOM 3470 O O . ALA B 1 201 ? 16.906 6.879 -3.961 1 95.38 201 ALA B O 1
ATOM 3471 N N . LEU B 1 202 ? 15.641 7 -2.066 1 97 202 LEU B N 1
ATOM 3472 C CA . LEU B 1 202 ? 15.125 8.328 -2.355 1 97 202 LEU B CA 1
ATOM 3473 C C . LEU B 1 202 ? 16.25 9.312 -2.627 1 97 202 LEU B C 1
ATOM 3475 O O . LEU B 1 202 ? 17.281 9.297 -1.93 1 97 202 LEU B O 1
ATOM 3479 N N . LYS B 1 203 ? 16.062 10.141 -3.592 1 94.06 203 LYS B N 1
ATOM 3480 C CA . LYS B 1 203 ? 17.094 11.117 -3.945 1 94.06 203 LYS B CA 1
ATOM 3481 C C . LYS B 1 203 ? 16.969 12.375 -3.08 1 94.06 203 LYS B C 1
ATOM 3483 O O . LYS B 1 203 ? 15.883 12.734 -2.646 1 94.06 203 LYS B O 1
ATOM 3488 N N . GLY B 1 204 ? 18.078 12.961 -2.826 1 93.19 204 GLY B N 1
ATOM 3489 C CA . GLY B 1 204 ? 18.078 14.203 -2.078 1 93.19 204 GLY B CA 1
ATOM 3490 C C . GLY B 1 204 ? 18.234 14.008 -0.583 1 93.19 204 GLY B C 1
ATOM 3491 O O . GLY B 1 204 ? 18.172 14.969 0.188 1 93.19 204 GLY B O 1
ATOM 3492 N N . TYR B 1 205 ? 18.469 12.82 -0.175 1 96.44 205 TYR B N 1
ATOM 3493 C CA . TYR B 1 205 ? 18.656 12.477 1.231 1 96.44 205 TYR B CA 1
ATOM 3494 C C . TYR B 1 205 ? 20.016 11.844 1.467 1 96.44 205 TYR B C 1
ATOM 3496 O O . TYR B 1 205 ? 20.234 10.672 1.138 1 96.44 205 TYR B O 1
ATOM 3504 N N . PRO B 1 206 ? 20.906 12.633 2.07 1 95.38 206 PRO B N 1
ATOM 3505 C CA . PRO B 1 206 ? 22.297 12.18 2.223 1 95.38 206 PRO B CA 1
ATOM 3506 C C . PRO B 1 206 ? 22.391 10.844 2.961 1 95.38 206 PRO B C 1
ATOM 3508 O O . PRO B 1 206 ? 21.672 10.617 3.941 1 95.38 206 PRO B O 1
ATOM 3511 N N . ASP B 1 207 ? 23.156 9.906 2.461 1 94.5 207 ASP B N 1
ATOM 3512 C CA . ASP B 1 207 ? 23.578 8.656 3.082 1 94.5 207 ASP B CA 1
ATOM 3513 C C . ASP B 1 207 ? 22.406 7.668 3.15 1 94.5 207 ASP B C 1
ATOM 3515 O O . ASP B 1 207 ? 22.516 6.609 3.77 1 94.5 207 ASP B O 1
ATOM 3519 N N . LEU B 1 208 ? 21.359 8.055 2.574 1 95.88 208 LEU B N 1
ATOM 3520 C CA . LEU B 1 208 ? 20.203 7.152 2.654 1 95.88 208 LEU B CA 1
ATOM 3521 C C . LEU B 1 208 ? 20.516 5.824 1.968 1 95.88 208 LEU B C 1
ATOM 3523 O O . LEU B 1 208 ? 20.094 4.766 2.449 1 95.88 208 LEU B O 1
ATOM 3527 N N . GLY B 1 209 ? 21.188 5.887 0.82 1 93.94 209 GLY B N 1
ATOM 3528 C CA . GLY B 1 209 ? 21.625 4.668 0.162 1 93.94 209 GLY B CA 1
ATOM 3529 C C . GLY B 1 209 ? 22.484 3.789 1.052 1 93.94 209 GLY B C 1
ATOM 3530 O O . GLY B 1 209 ? 22.328 2.566 1.062 1 93.94 209 GLY B O 1
ATOM 3531 N N . LYS B 1 210 ? 23.375 4.383 1.782 1 92.62 210 LYS B N 1
ATOM 3532 C CA . LYS B 1 210 ? 24.219 3.656 2.727 1 92.62 210 LYS B CA 1
ATOM 3533 C C . LYS B 1 210 ? 23.391 3.023 3.836 1 92.62 210 LYS B C 1
ATOM 3535 O O . LYS B 1 210 ? 23.641 1.889 4.242 1 92.62 210 LYS B O 1
ATOM 3540 N N . ASN B 1 211 ? 22.406 3.781 4.312 1 93.88 211 ASN B N 1
ATOM 3541 C CA . ASN B 1 211 ? 21.516 3.256 5.34 1 93.88 211 ASN B CA 1
ATOM 3542 C C . ASN B 1 211 ? 20.703 2.066 4.828 1 93.88 211 ASN B C 1
ATOM 3544 O O . ASN B 1 211 ? 20.469 1.104 5.562 1 93.88 211 ASN B O 1
ATOM 3548 N N . LEU B 1 212 ? 20.234 2.246 3.604 1 94.5 212 LEU B N 1
ATOM 3549 C CA . LEU B 1 212 ? 19.516 1.14 2.975 1 94.5 212 LEU B CA 1
ATOM 3550 C C . LEU B 1 212 ? 20.406 -0.105 2.906 1 94.5 212 LEU B C 1
ATOM 3552 O O . LEU B 1 212 ? 19.969 -1.192 3.305 1 94.5 212 LEU B O 1
ATOM 3556 N N . ALA B 1 213 ? 21.625 0.06 2.424 1 93 213 ALA B N 1
ATOM 3557 C CA . ALA B 1 213 ? 22.562 -1.047 2.311 1 93 213 ALA B CA 1
ATOM 3558 C C . ALA B 1 213 ? 22.844 -1.678 3.674 1 93 213 ALA B C 1
ATOM 3560 O O . ALA B 1 213 ? 22.875 -2.904 3.801 1 93 213 ALA B O 1
ATOM 3561 N N . LYS B 1 214 ? 23 -0.854 4.668 1 92.19 214 LYS B N 1
ATOM 3562 C CA . LYS B 1 214 ? 23.266 -1.333 6.02 1 92.19 214 LYS B CA 1
ATOM 3563 C C . LYS B 1 214 ? 22.078 -2.105 6.578 1 92.19 214 LYS B C 1
ATOM 3565 O O . LYS B 1 214 ? 22.25 -3.16 7.195 1 92.19 214 LYS B O 1
ATOM 3570 N N . GLY B 1 215 ? 20.891 -1.532 6.391 1 92.75 215 GLY B N 1
ATOM 3571 C CA . GLY B 1 215 ? 19.688 -2.197 6.863 1 92.75 215 GLY B CA 1
ATOM 3572 C C . GLY B 1 215 ? 19.469 -3.564 6.242 1 92.75 215 GLY B C 1
ATOM 3573 O O . GLY B 1 215 ? 19.219 -4.543 6.949 1 92.75 215 GLY B O 1
ATOM 3574 N N . LEU B 1 216 ? 19.578 -3.635 5 1 92.56 216 LEU B N 1
ATOM 3575 C CA . LEU B 1 216 ? 19.406 -4.902 4.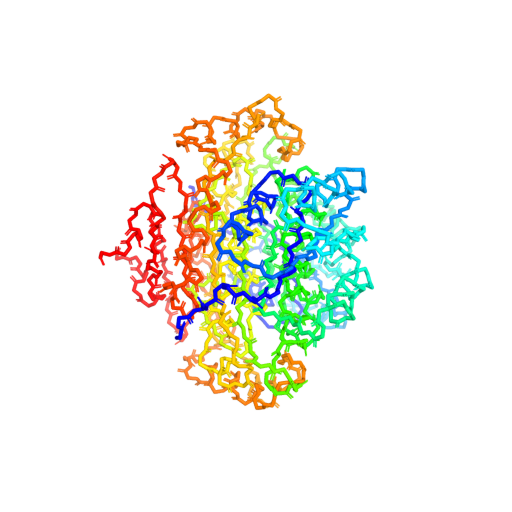293 1 92.56 216 LEU B CA 1
ATOM 3576 C C . LEU B 1 216 ? 20.578 -5.844 4.602 1 92.56 216 LEU B C 1
ATOM 3578 O O . LEU B 1 216 ? 20.375 -7.055 4.727 1 92.56 216 LEU B O 1
ATOM 3582 N N . GLY B 1 217 ? 21.734 -5.293 4.664 1 90.31 217 GLY B N 1
ATOM 3583 C CA . GLY B 1 217 ? 22.922 -6.074 4.941 1 90.31 217 GLY B CA 1
ATOM 3584 C C . GLY B 1 217 ? 22.906 -6.738 6.305 1 90.31 217 GLY B C 1
ATOM 3585 O O . GLY B 1 217 ? 23.594 -7.734 6.531 1 90.31 217 GLY B O 1
ATOM 3586 N N . ALA B 1 218 ? 22.094 -6.176 7.215 1 92 218 ALA B N 1
ATOM 3587 C CA . ALA B 1 218 ? 22 -6.715 8.57 1 92 218 ALA B CA 1
ATOM 3588 C C . ALA B 1 218 ? 21.094 -7.938 8.617 1 92 218 ALA B C 1
ATOM 3590 O O . ALA B 1 218 ? 21.047 -8.648 9.617 1 92 218 ALA B O 1
ATOM 3591 N N . LEU B 1 219 ? 20.391 -8.234 7.516 1 92.75 219 LEU B N 1
ATOM 3592 C CA . LEU B 1 219 ? 19.469 -9.359 7.43 1 92.75 219 LEU B CA 1
ATOM 3593 C C . LEU B 1 219 ? 20.109 -10.555 6.738 1 92.75 219 LEU B C 1
ATOM 3595 O O . LEU B 1 219 ? 20.969 -10.375 5.867 1 92.75 219 LEU B O 1
ATOM 3599 N N . PRO B 1 220 ? 19.719 -11.789 7.125 1 93.56 220 PRO B N 1
ATOM 3600 C CA . PRO B 1 220 ? 20.359 -12.961 6.523 1 93.56 220 PRO B CA 1
ATOM 3601 C C . PRO B 1 220 ? 20.031 -13.117 5.043 1 93.56 220 PRO B C 1
ATOM 3603 O O . PRO B 1 220 ? 18.859 -13.117 4.668 1 93.56 220 PRO B O 1
ATOM 3606 N N . PRO B 1 221 ? 21.047 -13.266 4.223 1 93.75 221 PRO B N 1
ATOM 3607 C CA . PRO B 1 221 ? 20.812 -13.461 2.791 1 93.75 221 PRO B CA 1
ATOM 3608 C C . PRO B 1 221 ? 20.375 -14.883 2.453 1 93.75 221 PRO B C 1
ATOM 3610 O O . PRO B 1 221 ? 20.531 -15.797 3.271 1 93.75 221 PRO B O 1
ATOM 3613 N N . GLN B 1 222 ? 19.766 -15.031 1.284 1 96.75 222 GLN B N 1
ATOM 3614 C CA . GLN B 1 222 ? 19.422 -16.344 0.759 1 96.75 222 GLN B CA 1
ATOM 3615 C C . GLN B 1 222 ? 19.469 -16.359 -0.767 1 96.75 222 GLN B C 1
ATOM 3617 O O . GLN B 1 222 ? 19.547 -15.305 -1.399 1 96.75 222 GLN B O 1
ATOM 3622 N N . ARG B 1 223 ? 19.5 -17.609 -1.302 1 96.62 223 ARG B N 1
ATOM 3623 C CA . ARG B 1 223 ? 19.422 -17.797 -2.746 1 96.62 223 ARG B CA 1
ATOM 3624 C C . ARG B 1 223 ? 17.969 -17.875 -3.211 1 96.62 223 ARG B C 1
ATOM 3626 O O . ARG B 1 223 ? 17.094 -18.328 -2.463 1 96.62 223 ARG B O 1
ATOM 3633 N N . PRO B 1 224 ? 17.641 -17.406 -4.449 1 97.81 224 PRO B N 1
ATOM 3634 C CA . PRO B 1 224 ? 16.281 -17.484 -4.988 1 97.81 224 PRO B CA 1
ATOM 3635 C C . PRO B 1 224 ? 15.688 -18.891 -4.879 1 97.81 224 PRO B C 1
ATOM 3637 O O . PRO B 1 224 ? 14.477 -19.031 -4.672 1 97.81 224 PRO B O 1
ATOM 3640 N N . GLU B 1 225 ? 16.484 -19.906 -4.984 1 97.94 225 GLU B N 1
ATOM 3641 C CA . GLU B 1 225 ? 16.031 -21.297 -4.938 1 97.94 225 GLU B CA 1
ATOM 3642 C C . GLU B 1 225 ? 15.367 -21.609 -3.604 1 97.94 225 GLU B C 1
ATOM 3644 O O . GLU B 1 225 ? 14.438 -22.422 -3.549 1 97.94 225 GLU B O 1
ATOM 3649 N N . ASN B 1 226 ? 15.875 -20.984 -2.531 1 98.31 226 ASN B N 1
ATOM 3650 C CA . ASN B 1 226 ? 15.242 -21.219 -1.237 1 98.31 226 ASN B CA 1
ATOM 3651 C C . ASN B 1 226 ? 13.82 -20.656 -1.206 1 98.31 226 ASN B C 1
ATOM 3653 O O . ASN B 1 226 ? 12.914 -21.281 -0.665 1 98.31 226 ASN B O 1
ATOM 3657 N N . VAL B 1 227 ? 13.633 -19.484 -1.757 1 98.69 227 VAL B N 1
ATOM 3658 C CA . VAL B 1 227 ? 12.297 -18.891 -1.83 1 98.69 227 VAL B CA 1
ATOM 3659 C C . VAL B 1 227 ? 11.383 -19.797 -2.658 1 98.69 227 VAL B C 1
ATOM 3661 O O . VAL B 1 227 ? 10.219 -20 -2.299 1 98.69 227 VAL B O 1
ATOM 3664 N N . ALA B 1 228 ? 11.906 -20.344 -3.727 1 98.75 228 ALA B N 1
ATOM 3665 C CA . ALA B 1 228 ? 11.125 -21.188 -4.625 1 98.75 228 ALA B CA 1
ATOM 3666 C C . ALA B 1 228 ? 10.703 -22.484 -3.926 1 98.75 228 ALA B C 1
ATOM 3668 O O . ALA B 1 228 ? 9.578 -22.953 -4.117 1 98.75 228 ALA B O 1
ATOM 3669 N N . GLN B 1 229 ? 11.625 -23.047 -3.133 1 98.62 229 GLN B N 1
ATOM 3670 C CA . GLN B 1 229 ? 11.258 -24.219 -2.34 1 98.62 229 GLN B CA 1
ATOM 3671 C C . GLN B 1 229 ? 10.133 -23.875 -1.36 1 98.62 229 GLN B C 1
ATOM 3673 O O . GLN B 1 229 ? 9.227 -24.688 -1.144 1 98.62 229 GLN B O 1
ATOM 3678 N N . GLY B 1 230 ? 10.234 -22.703 -0.79 1 98.69 230 GLY B N 1
ATOM 3679 C CA . GLY B 1 230 ? 9.172 -22.234 0.084 1 98.69 230 GLY B CA 1
ATOM 3680 C C . GLY B 1 230 ? 7.828 -22.125 -0.621 1 98.69 230 GLY B C 1
ATOM 3681 O O . GLY B 1 230 ? 6.781 -22.375 -0.025 1 98.69 230 GLY B O 1
ATOM 3682 N N . LEU B 1 231 ? 7.848 -21.719 -1.861 1 98.69 231 LEU B N 1
ATOM 3683 C CA . LEU B 1 231 ? 6.625 -21.578 -2.641 1 98.69 231 LEU B CA 1
ATOM 3684 C C . LEU B 1 231 ? 5.883 -22.922 -2.727 1 98.69 231 LEU B C 1
ATOM 3686 O O . LEU B 1 231 ? 4.652 -22.953 -2.645 1 98.69 231 LEU B O 1
ATOM 3690 N N . ILE B 1 232 ? 6.617 -24.031 -2.959 1 98.69 232 ILE B N 1
ATOM 3691 C CA . ILE B 1 232 ? 5.996 -25.344 -3.061 1 98.69 232 ILE B CA 1
ATOM 3692 C C . ILE B 1 232 ? 5.227 -25.641 -1.779 1 98.69 232 ILE B C 1
ATOM 3694 O O . ILE B 1 232 ? 4.062 -26.047 -1.83 1 98.69 232 ILE B O 1
ATOM 3698 N N . LYS B 1 233 ? 5.891 -25.391 -0.673 1 98.19 233 LYS B N 1
ATOM 3699 C CA . LYS B 1 233 ? 5.219 -25.609 0.605 1 98.19 233 LYS B CA 1
ATOM 3700 C C . LYS B 1 233 ? 4.02 -24.688 0.76 1 98.19 233 LYS B C 1
ATOM 3702 O O . LYS B 1 233 ? 2.949 -25.109 1.195 1 98.19 233 LYS B O 1
ATOM 3707 N N . LEU B 1 234 ? 4.156 -23.469 0.413 1 98.44 234 LEU B N 1
ATOM 3708 C CA . LEU B 1 234 ? 3.109 -22.453 0.532 1 98.44 234 LEU B CA 1
ATOM 3709 C C . LEU B 1 234 ? 1.858 -22.875 -0.229 1 98.44 234 LEU B C 1
ATOM 3711 O O . LEU B 1 234 ? 0.756 -22.875 0.324 1 98.44 234 LEU B O 1
ATOM 3715 N N . ILE B 1 235 ? 1.982 -23.328 -1.47 1 98.56 235 ILE B N 1
ATOM 3716 C CA . ILE B 1 235 ? 0.807 -23.547 -2.305 1 98.56 235 ILE B CA 1
ATOM 3717 C C . ILE B 1 235 ? 0.219 -24.922 -2.01 1 98.56 235 ILE B C 1
ATOM 3719 O O . ILE B 1 235 ? -0.936 -25.203 -2.344 1 98.56 235 ILE B O 1
ATOM 3723 N N . THR B 1 236 ? 0.994 -25.812 -1.385 1 97.88 236 THR B N 1
ATOM 3724 C CA . THR B 1 236 ? 0.482 -27.156 -1.098 1 97.88 236 THR B CA 1
ATOM 3725 C C . THR B 1 236 ? -0.054 -27.234 0.329 1 97.88 236 THR B C 1
ATOM 3727 O O . THR B 1 236 ? -0.888 -28.094 0.638 1 97.88 236 THR B O 1
ATOM 3730 N N . GLU B 1 237 ? 0.389 -26.266 1.239 1 96.94 237 GLU B N 1
ATOM 3731 C CA . GLU B 1 237 ? 0.013 -26.406 2.643 1 96.94 237 GLU B CA 1
ATOM 3732 C C . GLU B 1 237 ? -0.648 -25.125 3.16 1 96.94 237 GLU B C 1
ATOM 3734 O O . GLU B 1 237 ? -1.301 -25.141 4.207 1 96.94 237 GLU B O 1
ATOM 3739 N N . GLY B 1 238 ? -0.489 -24.062 2.492 1 97.38 238 GLY B N 1
ATOM 3740 C CA . GLY B 1 238 ? -0.98 -22.797 2.99 1 97.38 238 GLY B CA 1
ATOM 3741 C C . GLY B 1 238 ? -2.494 -22.688 2.998 1 97.38 238 GLY B C 1
ATOM 3742 O O . GLY B 1 238 ? -3.156 -23.188 2.086 1 97.38 238 GLY B O 1
ATOM 3743 N N . GLU B 1 239 ? -3.018 -22 3.998 1 97.31 239 GLU B N 1
ATOM 3744 C CA . GLU B 1 239 ? -4.449 -21.719 4.055 1 97.31 239 GLU B CA 1
ATOM 3745 C C . GLU B 1 239 ? -4.781 -20.422 3.34 1 97.31 239 GLU B C 1
ATOM 3747 O O . GLU B 1 239 ? -3.963 -19.5 3.303 1 97.31 239 GLU B O 1
ATOM 3752 N N . ASN B 1 240 ? -5.984 -20.359 2.877 1 98.25 240 ASN B N 1
ATOM 3753 C CA . ASN B 1 240 ? -6.441 -19.156 2.186 1 98.25 240 ASN B CA 1
ATOM 3754 C C . ASN B 1 240 ? -6.238 -17.906 3.035 1 98.25 240 ASN B C 1
ATOM 3756 O O . ASN B 1 240 ? -6.625 -17.875 4.203 1 98.25 240 ASN B O 1
ATOM 3760 N N . GLY B 1 241 ? -5.57 -16.922 2.477 1 98.38 241 GLY B N 1
ATOM 3761 C CA . GLY B 1 241 ? -5.367 -15.641 3.141 1 98.38 241 GLY B CA 1
ATOM 3762 C C . GLY B 1 241 ? -4.117 -15.602 3.994 1 98.38 241 GLY B C 1
ATOM 3763 O O . GLY B 1 241 ? -3.766 -14.555 4.543 1 98.38 241 GLY B O 1
ATOM 3764 N N . SER B 1 242 ? -3.359 -16.734 4.062 1 98.31 242 SER B N 1
ATOM 3765 C CA . SER B 1 242 ? -2.232 -16.812 4.984 1 98.31 242 SER B CA 1
ATOM 3766 C C . SER B 1 242 ? -1.021 -16.062 4.434 1 98.31 242 SER B C 1
ATOM 3768 O O . SER B 1 242 ? -0.922 -15.828 3.227 1 98.31 242 SER B O 1
ATOM 3770 N N . VAL B 1 243 ? -0.172 -15.625 5.297 1 98.75 243 VAL B N 1
ATOM 3771 C CA . VAL B 1 243 ? 1.053 -14.875 5.023 1 98.75 243 VAL B CA 1
ATOM 3772 C C . VAL B 1 243 ? 2.262 -15.672 5.512 1 98.75 243 VAL B C 1
ATOM 3774 O O . VAL B 1 243 ? 2.289 -16.125 6.656 1 98.75 243 VAL B O 1
ATOM 3777 N N . TRP B 1 244 ? 3.266 -15.836 4.629 1 98.81 244 TRP B N 1
ATOM 3778 C CA . TRP B 1 244 ? 4.406 -16.688 4.938 1 98.81 244 TRP B CA 1
ATOM 3779 C C . TRP B 1 244 ? 5.719 -15.977 4.648 1 98.81 244 TRP B C 1
ATOM 3781 O O . TRP B 1 244 ? 5.828 -15.234 3.67 1 98.81 244 TRP B O 1
ATOM 3791 N N . VAL B 1 245 ? 6.742 -16.25 5.453 1 98.81 245 VAL B N 1
ATOM 3792 C CA . VAL B 1 245 ? 8.062 -15.648 5.324 1 98.81 245 VAL B CA 1
ATOM 3793 C C . VAL B 1 245 ? 9.062 -16.688 4.836 1 98.81 245 VAL B C 1
ATOM 3795 O O . VAL B 1 245 ? 9.078 -17.828 5.324 1 98.81 245 VAL B O 1
ATOM 3798 N N . SER B 1 246 ? 9.844 -16.406 3.83 1 98.62 246 SER B N 1
ATOM 3799 C CA . SER B 1 246 ? 11.031 -17.141 3.402 1 98.62 246 SER B CA 1
ATOM 3800 C C . SER B 1 246 ? 12.289 -16.281 3.582 1 98.62 246 SER B C 1
ATOM 3802 O O . SER B 1 246 ? 12.492 -15.312 2.863 1 98.62 246 SER B O 1
ATOM 3804 N N . GLU B 1 247 ? 13.141 -16.688 4.539 1 97.75 247 GLU B N 1
ATOM 3805 C CA . GLU B 1 247 ? 14.32 -15.859 4.793 1 97.75 247 GLU B CA 1
ATOM 3806 C C . GLU B 1 247 ? 15.484 -16.703 5.312 1 97.75 247 GLU B C 1
ATOM 3808 O O . GLU B 1 247 ? 15.273 -17.75 5.934 1 97.75 247 GLU B O 1
ATOM 3813 N N . GLY B 1 248 ? 16.688 -16.297 4.922 1 96.81 248 GLY B N 1
ATOM 3814 C CA . GLY B 1 248 ? 17.906 -16.797 5.535 1 96.81 248 GLY B CA 1
ATOM 3815 C C . GLY B 1 248 ? 18.25 -18.219 5.117 1 96.81 248 GLY B C 1
ATOM 3816 O O . GLY B 1 248 ? 18.969 -18.906 5.816 1 96.81 248 GLY B O 1
ATOM 3817 N N . GLY B 1 249 ? 17.641 -18.656 4.082 1 97.5 249 GLY B N 1
ATOM 3818 C CA . GLY B 1 249 ? 17.922 -20 3.611 1 97.5 249 GLY B CA 1
ATOM 3819 C C . GLY B 1 249 ? 17.281 -21.078 4.465 1 97.5 249 GLY B C 1
ATOM 3820 O O . GLY B 1 249 ? 17.688 -22.234 4.414 1 97.5 249 GLY B O 1
ATOM 3821 N N . GLN B 1 250 ? 16.359 -20.672 5.293 1 97.75 250 GLN B N 1
ATOM 3822 C CA . GLN B 1 250 ? 15.633 -21.594 6.164 1 97.75 250 GLN B CA 1
ATOM 3823 C C . GLN B 1 250 ? 14.266 -21.938 5.582 1 97.75 250 GLN B C 1
ATOM 3825 O O . GLN B 1 250 ? 13.773 -21.25 4.68 1 97.75 250 GLN B O 1
ATOM 3830 N N . PRO B 1 251 ? 13.617 -23.047 6.031 1 97.81 251 PRO B N 1
ATOM 3831 C CA . PRO B 1 251 ? 12.258 -23.344 5.59 1 97.81 251 PRO B CA 1
ATOM 3832 C C . PRO B 1 251 ? 11.289 -22.188 5.867 1 97.81 251 PRO B C 1
ATOM 3834 O O . PRO B 1 251 ? 11.43 -21.484 6.863 1 97.81 251 PRO B O 1
ATOM 3837 N N . ILE B 1 252 ? 10.352 -22.031 5.027 1 98.38 252 ILE B N 1
ATOM 3838 C CA . ILE B 1 252 ? 9.406 -20.922 5.18 1 98.38 252 ILE B CA 1
ATOM 3839 C C . ILE B 1 252 ? 8.555 -21.141 6.426 1 98.38 252 ILE B C 1
ATOM 3841 O O . ILE B 1 252 ? 8.438 -22.266 6.914 1 98.38 252 ILE B O 1
ATOM 3845 N N . TYR B 1 253 ? 7.977 -20.109 6.938 1 98.38 253 TYR B N 1
ATOM 3846 C CA . TYR B 1 253 ? 7.074 -20.203 8.078 1 98.38 253 TYR B CA 1
ATOM 3847 C C . TYR B 1 253 ? 5.91 -19.234 7.938 1 98.38 253 TYR B C 1
ATOM 3849 O O . TYR B 1 253 ? 6.047 -18.188 7.309 1 98.38 253 TYR B O 1
ATOM 3857 N N . GLU B 1 254 ? 4.797 -19.609 8.5 1 98.44 254 GLU B N 1
ATOM 3858 C CA . GLU B 1 254 ? 3.607 -18.766 8.5 1 98.44 254 GLU B CA 1
ATOM 3859 C C . GLU B 1 254 ? 3.67 -17.719 9.602 1 98.44 254 GLU B C 1
ATOM 3861 O O . GLU B 1 254 ? 4.203 -17.969 10.68 1 98.44 254 GLU B O 1
ATOM 3866 N N . VAL B 1 255 ? 3.182 -16.531 9.289 1 98.25 255 VAL B N 1
ATOM 3867 C CA . VAL B 1 255 ? 3.074 -15.516 10.336 1 98.25 255 VAL B CA 1
ATOM 3868 C C . VAL B 1 255 ? 1.615 -15.359 10.758 1 98.25 255 VAL B C 1
ATOM 3870 O O . VAL B 1 255 ? 0.703 -15.617 9.969 1 98.25 255 VAL B O 1
ATOM 3873 N N . GLU B 1 256 ? 1.426 -14.961 11.977 1 96.62 256 GLU B N 1
ATOM 3874 C CA . GLU B 1 256 ? 0.118 -14.609 12.523 1 96.62 256 GLU B CA 1
ATOM 3875 C C . GLU B 1 256 ? 0.003 -13.109 12.766 1 96.62 256 GLU B C 1
ATOM 3877 O O . GLU B 1 256 ? 0.576 -12.578 13.719 1 96.62 256 GLU B O 1
ATOM 3882 N N . ILE B 1 257 ? -0.749 -12.5 11.945 1 96.12 257 ILE B N 1
ATOM 3883 C CA . ILE B 1 257 ? -0.989 -11.07 12.117 1 96.12 257 ILE B CA 1
ATOM 3884 C C . ILE B 1 257 ? -2.051 -10.852 13.188 1 96.12 257 ILE B C 1
ATOM 3886 O O . ILE B 1 257 ? -3.172 -11.359 13.078 1 96.12 257 ILE B O 1
ATOM 3890 N N . PRO B 1 258 ? -1.754 -10.094 14.18 1 95.94 258 PRO B N 1
ATOM 3891 C CA . PRO B 1 258 ? -2.709 -9.93 15.281 1 95.94 258 PRO B CA 1
ATOM 3892 C C . PRO B 1 258 ? -3.963 -9.172 14.867 1 95.94 258 PRO B C 1
ATOM 3894 O O . PRO B 1 258 ? -3.91 -8.336 13.953 1 95.94 258 PRO B O 1
ATOM 3897 N N . GLU B 1 259 ? -4.988 -9.469 15.578 1 95.88 259 GLU B N 1
ATOM 3898 C CA . GLU B 1 259 ? -6.195 -8.656 15.438 1 95.88 259 GLU B CA 1
ATOM 3899 C C . GLU B 1 259 ? -5.949 -7.219 15.875 1 95.88 259 GLU B C 1
ATOM 3901 O O . GLU B 1 259 ? -5.266 -6.977 16.875 1 95.88 259 GLU B O 1
ATOM 3906 N N . ARG B 1 260 ? -6.535 -6.312 15.117 1 94.56 260 ARG B N 1
ATOM 3907 C CA . ARG B 1 260 ? -6.301 -4.895 15.383 1 94.56 260 ARG B CA 1
ATOM 3908 C C . ARG B 1 260 ? -6.664 -4.539 16.812 1 94.56 260 ARG B C 1
ATOM 3910 O O . ARG B 1 260 ? -6.004 -3.707 17.438 1 94.56 260 ARG B O 1
ATOM 3917 N N . THR B 1 261 ? -7.723 -5.098 17.391 1 93.88 261 THR B N 1
ATOM 3918 C CA . THR B 1 261 ? -8.242 -4.746 18.703 1 93.88 261 THR B CA 1
ATOM 3919 C C . THR B 1 261 ? -7.266 -5.172 19.797 1 93.88 261 THR B C 1
ATOM 3921 O O . THR B 1 261 ? -7.387 -4.742 20.953 1 93.88 261 THR B O 1
ATOM 3924 N N . THR B 1 262 ? -6.258 -5.988 19.438 1 95.31 262 THR B N 1
ATOM 3925 C CA . THR B 1 262 ? -5.273 -6.445 20.422 1 95.31 262 THR B CA 1
ATOM 3926 C C . THR B 1 262 ? -4.016 -5.582 20.359 1 95.31 262 THR B C 1
ATOM 3928 O O . THR B 1 262 ? -3.076 -5.797 21.125 1 95.31 262 THR B O 1
ATOM 3931 N N . LEU B 1 263 ? -3.988 -4.551 19.516 1 96.69 263 LEU B N 1
ATOM 3932 C CA . LEU B 1 263 ? -2.773 -3.779 19.266 1 96.69 263 LEU B CA 1
ATOM 3933 C C . LEU B 1 263 ? -2.709 -2.566 20.188 1 96.69 263 LEU B C 1
ATOM 3935 O O . LEU B 1 263 ? -1.69 -1.871 20.234 1 96.69 263 LEU B O 1
ATOM 3939 N N . ARG B 1 264 ? -3.828 -2.254 20.891 1 96.12 264 ARG B N 1
ATOM 3940 C CA . ARG B 1 264 ? -3.838 -1.064 21.734 1 96.12 264 ARG B CA 1
ATOM 3941 C C . ARG B 1 264 ? -2.674 -1.083 22.719 1 96.12 264 ARG B C 1
ATOM 3943 O O . ARG B 1 264 ? -2.475 -2.068 23.422 1 96.12 264 ARG B O 1
ATOM 3950 N N . LYS B 1 265 ? -1.943 0.018 22.703 1 92.88 265 LYS B N 1
ATOM 3951 C CA . LYS B 1 265 ? -0.83 0.149 23.641 1 92.88 265 LYS B CA 1
ATOM 3952 C C . LYS B 1 265 ? -1.33 0.336 25.062 1 92.88 265 LYS B C 1
ATOM 3954 O O . LYS B 1 265 ? -2.277 1.088 25.297 1 92.88 265 LYS B O 1
ATOM 3959 N N . ASN B 1 266 ? -0.829 -0.217 26.016 1 77.38 266 ASN B N 1
ATOM 3960 C CA . ASN B 1 266 ? -1.22 -0.138 27.422 1 77.38 266 ASN B CA 1
ATOM 3961 C C . ASN B 1 266 ? -0.7 1.138 28.078 1 77.38 266 ASN B C 1
ATOM 3963 O O . ASN B 1 266 ? 0.355 1.649 27.703 1 77.38 266 ASN B O 1
#

Organism: Phaedon cochleariae (NCBI:txid80249)

Radius of gyration: 23.2 Å; Cα contacts (8 Å, |Δi|>4): 1302; chains: 2; bounding box: 53×69×53 Å

Solvent-accessible surface area (backbone atoms only — not comparable to full-atom values): 24985 Å² total; per-residue (Å²): 128,69,52,68,49,59,70,31,28,36,39,30,30,37,20,37,45,66,50,31,28,28,36,54,53,48,42,46,75,55,38,35,50,31,36,33,34,27,14,64,49,53,67,47,20,47,51,41,22,51,51,47,19,72,74,75,34,78,86,29,37,43,55,44,71,23,50,60,72,35,68,69,37,45,51,48,52,54,49,48,39,34,72,73,62,72,44,51,36,35,37,34,43,48,43,62,63,78,30,36,51,48,40,70,60,27,42,36,35,37,39,53,24,42,52,51,50,52,54,48,44,47,54,61,13,7,42,76,61,74,30,83,10,37,40,39,35,42,57,42,24,49,42,31,49,40,65,41,67,30,39,23,60,46,16,8,30,18,12,17,41,50,25,24,38,39,7,52,20,30,70,66,50,25,72,51,18,49,35,36,23,36,35,43,14,45,42,51,50,74,59,76,44,60,80,48,22,56,72,25,13,52,75,94,48,88,64,30,18,57,47,29,26,50,58,54,64,74,46,55,59,27,53,35,59,47,47,20,55,31,47,56,50,43,57,41,66,50,52,62,26,39,41,31,39,27,47,49,64,45,84,50,45,47,46,53,82,69,59,53,88,74,24,60,55,129,126,70,52,70,49,59,69,29,27,36,38,30,31,37,19,37,46,67,51,31,28,28,37,53,51,47,42,46,77,54,39,36,50,28,35,35,34,28,13,64,51,53,67,49,18,47,51,42,21,50,52,47,18,73,73,75,34,78,84,28,36,43,56,43,71,22,51,59,75,35,67,68,38,45,50,48,52,55,50,47,39,34,71,75,62,73,46,52,37,35,37,34,42,48,42,63,64,78,30,37,53,46,41,70,61,27,42,35,36,36,39,52,24,42,53,51,48,51,53,48,44,47,56,63,14,6,41,76,61,75,29,83,11,37,40,39,35,42,56,42,24,48,43,32,48,40,63,41,67,30,38,22,59,46,17,8,30,18,12,16,41,50,26,24,39,38,8,50,19,30,71,67,49,25,73,52,18,48,36,35,23,35,36,42,14,44,42,50,51,73,59,76,44,60,83,48,22,55,71,23,12,50,76,93,47,86,62,30,18,57,47,27,24,50,58,53,65,74,45,54,59,24,55,34,59,48,47,21,56,30,47,55,51,43,55,41,67,48,53,62,25,40,40,30,40,27,46,48,64,43,82,49,46,46,45,51,80,68,59,52,89,73,25,60,54,131

Secondary structure (DSSP, 8-state):
-----TT-EEEEES-SSHHHHHHHHHHHHTT--EEEEEES-HHHHHHHHHHHHHHH-TTSEEEEE--TT-HHHHHHHHHHHHHHHS---EEEE------GGGHHHHHIIIIIHHHHHHHHHHHHH-GGGT---EEEEEE--GGGSS--TT-HHHHHHHHHHHHHHHHHSSHHHHHHH-EEEEEEEE-SBS-THHHHHHHHSPTTSTTHHHHHHHHHHTSPPB-HHHHHHHHHHHHHHPPTT-EEEE-TTSPPEEE-PPPGGG-B--/-----TT-EEEEES-SSHHHHHHHHHHHHTT--EEEEEES-HHHHHHHHHHHHHHH-TTSEEEEE--TT-HHHHHHHHHHHHHHHS---EEEE------GGGHHHHHIIIIIHHHHHHHHHHHHH-GGGT---EEEEEE--GGGSS--TT-HHHHHHHHHHHHHHHHHSSHHHHHHH-EEEEEEEE-SBS-THHHHHHHHSPTTSTTHHHHHHHHHHTSPPB-HHHHHHHHHHHHHHPPTT-EEEE-TTSPPEEE-PPPGGG-B--

Sequence (532 aa):
MVFEIRGKHALITGAAAGIGLAYAVELMKNGLAAVVIADIDAKNGAEAATMLNKTYGANKAFFIKTDVTKAEQMDAAFALAVSKFGKLDLVINNAGIMNDANWELEIAINCNAVVQGSLLGMKYMGKNNGGKGGVIVNIASILGLQELEGCPIYVGTKHFVVGLDRSFGSPYFYNLTGIQFLTMCPGVTDTPLISEANRFALKGYPDLGKNLAKGLGALPPQRPENVAQGLIKLITEGENGSVWVSEGGQPIYEVEIPERTTLRKNMVFEIRGKHALITGAAAGIGLAYAVELMKNGLAAVVIADIDAKNGAEAATMLNKTYGANKAFFIKTDVTKAEQMDAAFALAVSKFGKLDLVINNAGIMNDANWELEIAINCNAVVQGSLLGMKYMGKNNGGKGGVIVNIASILGLQELEGCPIYVGTKHFVVGLDRSFGSPYFYNLTGIQFLTMCPGVTDTPLISEANRFALKGYPDLGKNLAKGLGALPPQRPENVAQGLIKLITEGENGSVWVSEGGQPIYEVEIPERTTLRKN